Protein AF-A0A1D2MTF8-F1 (afdb_monomer_lite)

Sequence (380 aa):
MVHLFFQRVANNPNLADLYAARTPVKLKFSSVFPILFPKHGTFEESVASWLDAISDQFRFYSYESKVSKFIVSEVATMFYELKIHPENVKNIPVFQFWVFLVWTYWKLVREDYMRNDNIFGFMRGFPINQTFVVILGYDPAKNCPSSGYAFHESPCPSTWALLEFMHHEMGIICDHFKNLAWRLTRSELDGAKRNCNMQGWISQGVLLLNSVLTYFENGPIAESWQVFTDFVLSYLSNNLTNVVFILLGGNAAGKKHLINKRNHHVMELYHPGFYSFPPMQPLQRRLDWNFMLPFINANFFLYQTFGEVALVDWVSIGWYKRGKQYRVKSFKLFFDFVIKCYHAGSGGWGQVRNGLKVSLDANGRLVLVADLSSPPYLPS

pLDDT: mean 72.49, std 20.2, range [24.72, 98.56]

Secondary structure (DSSP, 8-state):
---HHHHHHHT-HHHHHHHHTTSS--S-HHHH-GGGS-SS-----SHHHHHHHHHHHTTTTSTT----HHHHHHHHHHHHHTT--TT-TT-HHHHHHHHHHHHHHHHHHHTT------TTGGGSSS-GGG--EEEEE-S--TTS---SSSSTT--SHHHHHHHHHHHHHHHHHHHHHT-GGG---HHHHHHHHHH---HHHHTTTEEEEESSSS--SSSHHHHHHHHHHHHHHHHHHHH-SS-EEEEEHHHHHHGGGGS-TTTSEEEEE--GGG-------TTGGGG-HHHH-HHHHHHHHHHHHHTTTT---TT--TTS---HHHHHHHHHHHHHHHHHHHHTT-SSS-EETTTEEEEE-TTS-EEEEE-TTSPP----

Organism: Orchesella cincta (NCBI:txid48709)

Structure (mmCIF, N/CA/C/O backbone):
data_AF-A0A1D2MTF8-F1
#
_entry.id   AF-A0A1D2MTF8-F1
#
loop_
_atom_site.group_PDB
_atom_site.id
_atom_site.type_symbol
_atom_site.label_atom_id
_atom_site.label_alt_id
_atom_site.label_comp_id
_atom_site.label_asym_id
_atom_site.label_entity_id
_atom_site.label_seq_id
_atom_site.pdbx_PDB_ins_code
_atom_site.Cartn_x
_atom_site.Cartn_y
_atom_site.Cartn_z
_atom_site.occupancy
_atom_site.B_iso_or_equiv
_atom_site.auth_seq_id
_atom_site.auth_comp_id
_atom_site.auth_asym_id
_atom_site.auth_atom_id
_atom_site.pdbx_PDB_model_num
ATOM 1 N N . MET A 1 1 ? -7.100 -17.239 -36.900 1.00 24.72 1 MET A N 1
ATOM 2 C CA . MET A 1 1 ? -7.382 -16.177 -37.889 1.00 24.72 1 MET A CA 1
ATOM 3 C C . MET A 1 1 ? -6.857 -14.867 -37.325 1.00 24.72 1 MET A C 1
ATOM 5 O O . MET A 1 1 ? -7.507 -14.275 -36.462 1.00 24.72 1 MET A O 1
ATOM 9 N N . VAL A 1 2 ? -5.682 -14.440 -37.798 1.00 26.91 2 VAL A N 1
ATOM 10 C CA . VAL A 1 2 ? -5.060 -13.145 -37.485 1.00 26.91 2 VAL A CA 1
ATOM 11 C C . VAL A 1 2 ? -6.085 -12.007 -37.544 1.00 26.91 2 VAL A C 1
ATOM 13 O O . VAL A 1 2 ? -6.763 -11.799 -38.550 1.00 26.91 2 VAL A O 1
ATOM 16 N N . HIS A 1 3 ? -6.196 -11.251 -36.451 1.00 32.09 3 HIS A N 1
ATOM 17 C CA . HIS A 1 3 ? -7.107 -10.114 -36.357 1.00 32.09 3 HIS A CA 1
ATOM 18 C C . HIS A 1 3 ? -6.666 -8.970 -37.289 1.00 32.09 3 HIS A C 1
ATOM 20 O O . HIS A 1 3 ? -5.476 -8.667 -37.389 1.00 32.09 3 HIS A O 1
ATOM 26 N N . LEU A 1 4 ? -7.629 -8.275 -37.908 1.00 35.34 4 LEU A N 1
ATOM 27 C CA . LEU A 1 4 ? -7.425 -7.198 -38.895 1.00 35.34 4 LEU A CA 1
ATOM 28 C C . LEU A 1 4 ? -6.464 -6.088 -38.416 1.00 35.34 4 LEU A C 1
ATOM 30 O O . LEU A 1 4 ? -5.821 -5.418 -39.217 1.00 35.34 4 LEU A O 1
ATOM 34 N N . PHE A 1 5 ? -6.347 -5.902 -37.100 1.00 37.47 5 PHE A N 1
ATOM 35 C CA . PHE A 1 5 ? -5.385 -4.990 -36.480 1.00 37.47 5 PHE A CA 1
ATOM 36 C C . PHE A 1 5 ? -3.922 -5.400 -36.718 1.00 37.47 5 PHE A C 1
ATOM 38 O O . PHE A 1 5 ? -3.125 -4.551 -37.101 1.00 37.47 5 PHE A O 1
ATOM 45 N N . PHE A 1 6 ? -3.572 -6.683 -36.570 1.00 35.16 6 PHE A N 1
ATOM 46 C CA . PHE A 1 6 ? -2.211 -7.173 -36.827 1.00 35.16 6 PHE A CA 1
ATOM 47 C C . PHE A 1 6 ? -1.880 -7.164 -38.307 1.00 35.16 6 PHE A C 1
ATOM 49 O O . PHE A 1 6 ? -0.773 -6.791 -38.663 1.00 35.16 6 PHE A O 1
ATOM 56 N N . GLN A 1 7 ? -2.858 -7.445 -39.172 1.00 39.84 7 GLN A N 1
ATOM 57 C CA . GLN A 1 7 ? -2.697 -7.182 -40.601 1.00 39.84 7 GLN A CA 1
ATOM 58 C C . GLN A 1 7 ? -2.426 -5.693 -40.850 1.00 39.84 7 GLN A C 1
ATOM 60 O O . GLN A 1 7 ? -1.521 -5.364 -41.598 1.00 39.84 7 GLN A O 1
ATOM 65 N N . ARG A 1 8 ? -3.128 -4.764 -40.186 1.00 40.81 8 ARG A N 1
ATOM 66 C CA . ARG A 1 8 ? -2.903 -3.316 -40.365 1.00 40.81 8 ARG A CA 1
ATOM 67 C C . ARG A 1 8 ? -1.563 -2.818 -39.818 1.00 40.81 8 ARG A C 1
ATOM 69 O O . ARG A 1 8 ? -0.957 -1.980 -40.480 1.00 40.81 8 ARG A O 1
ATOM 76 N N . VAL A 1 9 ? -1.109 -3.307 -38.661 1.00 40.69 9 VAL A N 1
ATOM 77 C CA . VAL A 1 9 ? 0.191 -2.948 -38.059 1.00 40.69 9 VAL A CA 1
ATOM 78 C C . VAL A 1 9 ? 1.341 -3.583 -38.842 1.00 40.69 9 VAL A C 1
ATOM 80 O O . VAL A 1 9 ? 2.267 -2.869 -39.217 1.00 40.69 9 VAL A O 1
ATOM 83 N N . ALA A 1 10 ? 1.248 -4.872 -39.184 1.00 40.81 10 ALA A N 1
ATOM 84 C CA . ALA A 1 10 ? 2.239 -5.559 -40.013 1.00 40.81 10 ALA A CA 1
ATOM 85 C C . ALA A 1 10 ? 2.309 -4.983 -41.439 1.00 40.81 10 ALA A C 1
ATOM 87 O O . ALA A 1 10 ? 3.396 -4.883 -42.000 1.00 40.81 10 ALA A O 1
ATOM 88 N N . ASN A 1 11 ? 1.181 -4.523 -41.998 1.00 43.84 11 ASN A N 1
ATOM 89 C CA . ASN A 1 11 ? 1.143 -3.858 -43.305 1.00 43.84 11 ASN A CA 1
ATOM 90 C C . ASN A 1 11 ? 1.561 -2.375 -43.253 1.00 43.84 11 ASN A C 1
ATOM 92 O O . ASN A 1 11 ? 1.746 -1.777 -44.308 1.00 43.84 11 ASN A O 1
ATOM 96 N N . ASN A 1 12 ? 1.705 -1.758 -42.068 1.00 47.31 12 ASN A N 1
ATOM 97 C CA . ASN A 1 12 ? 2.101 -0.347 -41.923 1.00 47.31 12 ASN A CA 1
ATOM 98 C C . ASN A 1 12 ? 3.139 -0.131 -40.799 1.00 47.31 12 ASN A C 1
ATOM 100 O O . ASN A 1 12 ? 2.884 0.633 -39.861 1.00 47.31 12 ASN A O 1
ATOM 104 N N . PRO A 1 13 ? 4.340 -0.735 -40.896 1.00 47.06 13 PRO A N 1
ATOM 105 C CA . PRO A 1 13 ? 5.410 -0.599 -39.897 1.00 47.06 13 PRO A CA 1
ATOM 106 C C . PRO A 1 13 ? 5.825 0.862 -39.656 1.00 47.06 13 PRO A C 1
ATOM 108 O O . PRO A 1 13 ? 6.145 1.255 -38.535 1.00 47.06 13 PRO A O 1
ATOM 111 N N . ASN A 1 14 ? 5.707 1.703 -40.687 1.00 48.56 14 ASN A N 1
ATOM 112 C CA . ASN A 1 14 ? 5.990 3.134 -40.610 1.00 48.56 14 ASN A CA 1
ATOM 113 C C . ASN A 1 14 ? 5.062 3.884 -39.642 1.00 48.56 14 ASN A C 1
ATOM 115 O O . ASN A 1 14 ? 5.471 4.894 -39.085 1.00 48.56 14 ASN A O 1
ATOM 119 N N . LEU A 1 15 ? 3.830 3.411 -39.420 1.00 45.69 15 LEU A N 1
ATOM 120 C CA . LEU A 1 15 ? 2.876 4.061 -38.519 1.00 45.69 15 LEU A CA 1
ATOM 121 C C . LEU A 1 15 ? 3.238 3.804 -37.047 1.00 45.69 15 LEU A C 1
ATOM 123 O O . LEU A 1 15 ? 3.206 4.727 -36.239 1.00 45.69 15 LEU A O 1
ATOM 127 N N . ALA A 1 16 ? 3.638 2.573 -36.710 1.00 45.47 16 ALA A N 1
ATOM 128 C CA . ALA A 1 16 ? 4.122 2.220 -35.372 1.00 45.47 16 ALA A CA 1
ATOM 129 C C . ALA A 1 16 ? 5.417 2.977 -35.028 1.00 45.47 16 ALA A C 1
ATOM 131 O O . ALA A 1 16 ? 5.539 3.540 -33.940 1.00 45.47 16 ALA A O 1
ATOM 132 N N . ASP A 1 17 ? 6.334 3.082 -35.993 1.00 51.12 17 ASP A N 1
ATOM 133 C CA . ASP A 1 17 ? 7.544 3.896 -35.864 1.00 51.12 17 ASP A CA 1
ATOM 134 C C . ASP A 1 17 ? 7.240 5.400 -35.751 1.00 51.12 17 ASP A C 1
ATOM 136 O O . ASP A 1 17 ? 7.929 6.102 -35.015 1.00 51.12 17 ASP A O 1
ATOM 140 N N . LEU A 1 18 ? 6.196 5.905 -36.421 1.00 49.28 18 LEU A N 1
ATOM 141 C CA . LEU A 1 18 ? 5.769 7.309 -36.346 1.00 49.28 18 LEU A CA 1
ATOM 142 C C . LEU A 1 18 ? 5.214 7.683 -34.963 1.00 49.28 18 LEU A C 1
ATOM 144 O O . LEU A 1 18 ? 5.451 8.796 -34.495 1.00 49.28 18 LEU A O 1
ATOM 148 N N . TYR A 1 19 ? 4.500 6.773 -34.293 1.00 44.56 19 TYR A N 1
ATOM 149 C CA . TYR A 1 19 ? 4.062 6.977 -32.907 1.00 44.56 19 TYR A CA 1
ATOM 150 C C . TYR A 1 19 ? 5.216 6.812 -31.911 1.00 44.56 19 TYR A C 1
ATOM 152 O O . TYR A 1 19 ? 5.340 7.632 -31.003 1.00 44.56 19 TYR A O 1
ATOM 160 N N . ALA A 1 20 ? 6.102 5.830 -32.111 1.00 44.00 20 ALA A N 1
ATOM 161 C CA . ALA A 1 20 ? 7.304 5.663 -31.291 1.00 44.00 20 ALA A CA 1
ATOM 162 C C . ALA A 1 20 ? 8.244 6.881 -31.383 1.00 44.00 20 ALA A C 1
ATOM 164 O O . ALA A 1 20 ? 8.771 7.328 -30.369 1.00 44.00 20 ALA A O 1
ATOM 165 N N . ALA A 1 21 ? 8.370 7.497 -32.562 1.00 48.03 21 ALA A N 1
ATOM 166 C CA . ALA A 1 21 ? 9.164 8.708 -32.782 1.00 48.03 21 ALA A CA 1
ATOM 167 C C . ALA A 1 21 ? 8.626 9.966 -32.069 1.00 48.03 21 ALA A C 1
ATOM 169 O O . ALA A 1 21 ? 9.341 10.962 -31.978 1.00 48.03 21 ALA A O 1
ATOM 170 N N . ARG A 1 22 ? 7.382 9.939 -31.567 1.00 45.38 22 ARG A N 1
ATOM 171 C CA . ARG A 1 22 ? 6.806 11.004 -30.723 1.00 45.38 22 ARG A CA 1
ATOM 172 C C . ARG A 1 22 ? 7.126 10.821 -29.240 1.00 45.38 22 ARG A C 1
ATOM 174 O O . ARG A 1 22 ? 6.802 11.694 -28.442 1.00 45.38 22 ARG A O 1
ATOM 181 N N . THR A 1 23 ? 7.738 9.698 -28.873 1.00 41.66 23 THR A N 1
ATOM 182 C CA . THR A 1 23 ? 8.251 9.459 -27.524 1.00 41.66 23 THR A CA 1
ATOM 183 C C . THR A 1 23 ? 9.702 9.953 -27.419 1.00 41.66 23 THR A C 1
ATOM 185 O O . THR A 1 23 ? 10.385 10.076 -28.439 1.00 41.66 23 THR A O 1
ATOM 188 N N . PRO A 1 24 ? 10.227 10.215 -26.209 1.00 37.09 24 PRO A N 1
ATOM 189 C CA . PRO A 1 24 ? 11.624 10.627 -26.016 1.00 37.09 24 PRO A CA 1
ATOM 190 C C . PRO A 1 24 ? 12.651 9.580 -26.490 1.00 37.09 24 PRO A C 1
ATOM 192 O O . PRO A 1 24 ? 13.838 9.875 -26.648 1.00 37.09 24 PRO A O 1
ATOM 195 N N . VAL A 1 25 ? 12.207 8.342 -26.720 1.00 38.41 25 VAL A N 1
ATOM 196 C CA . VAL A 1 25 ? 13.029 7.212 -27.143 1.00 38.41 25 VAL A CA 1
ATOM 197 C C . VAL A 1 25 ? 13.094 7.172 -28.670 1.00 38.41 25 VAL A C 1
ATOM 199 O O . VAL A 1 25 ? 12.154 6.769 -29.344 1.00 38.41 25 VAL A O 1
ATOM 202 N N . LYS A 1 26 ? 14.248 7.533 -29.242 1.00 45.03 26 LYS A N 1
ATOM 203 C CA . LYS A 1 26 ? 14.459 7.606 -30.704 1.00 45.03 26 LYS A CA 1
ATOM 204 C C . LYS A 1 26 ? 14.684 6.251 -31.407 1.00 45.03 26 LYS A C 1
ATOM 206 O O . LYS A 1 26 ? 15.268 6.213 -32.488 1.00 45.03 26 LYS A O 1
ATOM 211 N N . LEU A 1 27 ? 14.271 5.134 -30.806 1.00 42.31 27 LEU A N 1
ATOM 212 C CA . LEU A 1 27 ? 14.402 3.799 -31.405 1.00 42.31 27 LEU A CA 1
ATOM 213 C C . LEU A 1 27 ? 13.131 3.448 -32.187 1.00 42.31 27 LEU A C 1
ATOM 215 O O . LEU A 1 27 ? 12.025 3.621 -31.685 1.00 42.31 27 LEU A O 1
ATOM 219 N N . LYS A 1 28 ? 13.288 2.931 -33.411 1.00 49.03 28 LYS A N 1
ATOM 220 C CA . LYS A 1 28 ? 12.159 2.476 -34.234 1.00 49.03 28 LYS A CA 1
ATOM 221 C C . LYS A 1 28 ? 11.544 1.226 -33.609 1.00 49.03 28 LYS A C 1
ATOM 223 O O . LYS A 1 28 ? 12.253 0.246 -33.383 1.00 49.03 28 LYS A O 1
ATOM 228 N N . PHE A 1 29 ? 10.242 1.237 -33.360 1.00 47.16 29 PHE A N 1
ATOM 229 C CA . PHE A 1 29 ? 9.491 0.094 -32.842 1.00 47.16 29 PHE A CA 1
ATOM 230 C C . PHE A 1 29 ? 9.705 -1.164 -33.702 1.00 47.16 29 PHE A C 1
ATOM 232 O O . PHE A 1 29 ? 9.955 -2.246 -33.173 1.00 47.16 29 PHE A O 1
ATOM 239 N N . SER A 1 30 ? 9.730 -1.002 -35.027 1.00 49.66 30 SER A N 1
ATOM 240 C CA . SER A 1 30 ? 10.006 -2.068 -36.000 1.00 49.66 30 SER A CA 1
ATOM 241 C C . SER A 1 30 ? 11.416 -2.660 -35.894 1.00 49.66 30 SER A C 1
ATOM 243 O O . SER A 1 30 ? 11.620 -3.837 -36.180 1.00 49.66 30 SER A O 1
ATOM 245 N N . SER A 1 31 ? 12.391 -1.867 -35.439 1.00 51.88 31 SER A N 1
ATOM 246 C CA . SER A 1 31 ? 13.774 -2.320 -35.234 1.00 51.88 31 SER A CA 1
ATOM 247 C C . SER A 1 31 ? 13.970 -3.084 -33.925 1.00 51.88 31 SER A C 1
ATOM 249 O O . SER A 1 31 ? 14.899 -3.877 -33.808 1.00 51.88 31 SER A O 1
ATOM 251 N N . VAL A 1 32 ? 13.090 -2.853 -32.950 1.00 42.94 32 VAL A N 1
ATOM 252 C CA . VAL A 1 32 ? 13.119 -3.501 -31.635 1.00 42.94 32 VAL A CA 1
ATOM 253 C C . VAL A 1 32 ? 12.314 -4.804 -31.654 1.00 42.94 32 VAL A C 1
ATOM 255 O O . VAL A 1 32 ? 12.737 -5.792 -31.058 1.00 42.94 32 VAL A O 1
ATOM 258 N N . PHE A 1 33 ? 11.192 -4.834 -32.379 1.00 47.91 33 PHE A N 1
ATOM 259 C CA . PHE A 1 33 ? 10.283 -5.983 -32.442 1.00 47.91 33 PHE A CA 1
ATOM 260 C C . PHE A 1 33 ? 10.060 -6.509 -33.873 1.00 47.91 33 PHE A C 1
ATOM 262 O O . PHE A 1 33 ? 8.914 -6.587 -34.316 1.00 47.91 33 PHE A O 1
ATOM 269 N N . PRO A 1 34 ? 11.113 -6.901 -34.618 1.00 51.00 34 PRO A N 1
ATOM 270 C CA . PRO A 1 34 ? 10.994 -7.407 -35.989 1.00 51.00 34 PRO A CA 1
ATOM 271 C C . PRO A 1 34 ? 10.122 -8.667 -36.109 1.00 51.00 34 PRO A C 1
ATOM 273 O O . PRO A 1 34 ? 9.538 -8.897 -37.161 1.00 51.00 34 PRO A O 1
ATOM 276 N N . ILE A 1 35 ? 9.963 -9.446 -35.037 1.00 43.03 35 ILE A N 1
ATOM 277 C CA . ILE A 1 35 ? 9.034 -10.584 -34.963 1.00 43.03 35 ILE A CA 1
ATOM 278 C C . ILE A 1 35 ? 7.557 -10.206 -35.140 1.00 43.03 35 ILE A C 1
ATOM 280 O O . ILE A 1 35 ? 6.771 -11.012 -35.625 1.00 43.03 35 ILE A O 1
ATOM 284 N N . LEU A 1 36 ? 7.179 -8.964 -34.814 1.00 45.22 36 LEU A N 1
ATOM 285 C CA . LEU A 1 36 ? 5.844 -8.424 -35.102 1.00 45.22 36 LEU A CA 1
ATOM 286 C C . LEU A 1 36 ? 5.680 -8.040 -36.587 1.00 45.22 36 LEU A C 1
ATOM 288 O O . LEU A 1 36 ? 4.580 -7.687 -37.011 1.00 45.22 36 LEU A O 1
ATOM 292 N N . PHE A 1 37 ? 6.763 -8.117 -37.371 1.00 53.88 37 PHE A N 1
ATOM 293 C CA . PHE A 1 37 ? 6.856 -7.743 -38.785 1.00 53.88 37 PHE A CA 1
ATOM 294 C C . PHE A 1 37 ? 7.587 -8.834 -39.602 1.00 53.88 37 PHE A C 1
ATOM 296 O O . PHE A 1 37 ? 8.629 -8.563 -40.212 1.00 53.88 37 PHE A O 1
ATOM 303 N N . PRO A 1 38 ? 7.090 -10.086 -39.612 1.00 48.31 38 PRO A N 1
ATOM 304 C CA . PRO A 1 38 ? 7.788 -11.192 -40.253 1.00 48.31 38 PRO A CA 1
ATOM 305 C C . PRO A 1 38 ? 7.908 -10.968 -41.767 1.00 48.31 38 PRO A C 1
ATOM 307 O O . PRO A 1 38 ? 6.936 -10.640 -42.452 1.00 48.31 38 PRO A O 1
ATOM 310 N N . LYS A 1 39 ? 9.108 -11.190 -42.314 1.00 44.59 39 LYS A N 1
ATOM 311 C CA . LYS A 1 39 ? 9.335 -11.235 -43.764 1.00 44.59 39 LYS A CA 1
ATOM 312 C C . LYS A 1 39 ? 8.783 -12.556 -44.307 1.00 44.59 39 LYS A C 1
ATOM 314 O O . LYS A 1 39 ? 9.530 -13.513 -44.409 1.00 44.59 39 LYS A O 1
ATOM 319 N N . HIS A 1 40 ? 7.485 -12.580 -44.612 1.00 38.88 40 HIS A N 1
ATOM 320 C CA . HIS A 1 40 ? 6.738 -13.669 -45.263 1.00 38.88 40 HIS A CA 1
ATOM 321 C C . HIS A 1 40 ? 6.940 -15.089 -44.689 1.00 38.88 40 HIS A C 1
ATOM 323 O O . HIS A 1 40 ? 7.939 -15.750 -44.942 1.00 38.88 40 HIS A O 1
ATOM 329 N N . GLY A 1 41 ? 5.914 -15.613 -44.013 1.00 45.88 41 GLY A N 1
ATOM 330 C CA . GLY A 1 41 ? 5.840 -17.020 -43.607 1.00 45.88 41 GLY A CA 1
ATOM 331 C C . GLY A 1 41 ? 4.881 -17.218 -42.438 1.00 45.88 41 GLY A C 1
ATOM 332 O O . GLY A 1 41 ? 4.834 -16.391 -41.533 1.00 45.88 41 GLY A O 1
ATOM 333 N N . THR A 1 42 ? 4.073 -18.275 -42.495 1.00 45.12 42 THR A N 1
ATOM 334 C CA . THR A 1 42 ? 3.023 -18.618 -41.527 1.00 45.12 42 THR A CA 1
ATOM 335 C C . THR A 1 42 ? 3.605 -18.886 -40.141 1.00 45.12 42 THR A C 1
ATOM 337 O O . THR A 1 42 ? 4.212 -19.930 -39.915 1.00 45.12 42 THR A O 1
ATOM 340 N N . PHE A 1 43 ? 3.398 -17.946 -39.222 1.00 43.75 43 PHE A N 1
ATOM 341 C CA . PHE A 1 43 ? 3.593 -18.161 -37.792 1.00 43.75 43 PHE A CA 1
ATOM 342 C C . PHE A 1 43 ? 2.408 -18.956 -37.242 1.00 43.75 43 PHE A C 1
ATOM 344 O O . PHE A 1 43 ? 1.261 -18.627 -37.556 1.00 43.75 43 PHE A O 1
ATOM 351 N N . GLU A 1 44 ? 2.653 -19.978 -36.424 1.00 46.28 44 GLU A N 1
ATOM 352 C CA . GLU A 1 44 ? 1.568 -20.595 -35.665 1.00 46.28 44 GLU A CA 1
ATOM 353 C C . GLU A 1 44 ? 1.039 -19.575 -34.647 1.00 46.28 44 GLU A C 1
ATOM 355 O O . GLU A 1 44 ? 1.782 -19.007 -33.854 1.00 46.28 44 GLU A O 1
ATOM 360 N N . GLU A 1 45 ? -0.265 -19.298 -34.685 1.00 48.94 45 GLU A N 1
ATOM 361 C CA . GLU A 1 45 ? -0.909 -18.218 -33.918 1.00 48.94 45 GLU A CA 1
ATOM 362 C C . GLU A 1 45 ? -1.081 -18.539 -32.414 1.00 48.94 45 GLU A C 1
ATOM 364 O O . GLU A 1 45 ? -1.947 -17.969 -31.750 1.00 48.94 45 GLU A O 1
ATOM 369 N N . SER A 1 46 ? -0.304 -19.471 -31.855 1.00 45.84 46 SER A N 1
ATOM 370 C CA . SER A 1 46 ? -0.395 -19.829 -30.437 1.00 45.84 46 SER A CA 1
ATOM 371 C C . SER A 1 46 ? 0.494 -18.920 -29.583 1.00 45.84 46 SER A C 1
ATOM 373 O O . SER A 1 46 ? 1.580 -18.515 -29.994 1.00 45.84 46 SER A O 1
ATOM 375 N N . VAL A 1 47 ? 0.054 -18.609 -28.359 1.00 42.81 47 VAL A N 1
ATOM 376 C CA . VAL A 1 47 ? 0.866 -17.848 -27.389 1.00 42.81 47 VAL A CA 1
ATOM 377 C C . VAL A 1 47 ? 2.207 -18.533 -27.137 1.00 42.81 47 VAL A C 1
ATOM 379 O O . VAL A 1 47 ? 3.216 -17.851 -27.034 1.00 42.81 47 VAL A O 1
ATOM 382 N N . ALA A 1 48 ? 2.234 -19.869 -27.102 1.00 43.47 48 ALA A N 1
ATOM 383 C CA . ALA A 1 48 ? 3.465 -20.642 -26.965 1.00 43.47 48 ALA A CA 1
ATOM 384 C C . ALA A 1 48 ? 4.441 -20.376 -28.125 1.00 43.47 48 ALA A C 1
ATOM 386 O O . ALA A 1 48 ? 5.598 -20.066 -27.874 1.00 43.47 48 ALA A O 1
ATOM 387 N N . SER A 1 49 ? 3.957 -20.366 -29.372 1.00 48.62 49 SER A N 1
ATOM 388 C CA . SER A 1 49 ? 4.784 -20.056 -30.546 1.00 48.62 49 SER A CA 1
ATOM 389 C C . SER A 1 49 ? 5.335 -18.626 -30.505 1.00 48.62 49 SER A C 1
ATOM 391 O O . SER A 1 49 ? 6.511 -18.405 -30.789 1.00 48.62 49 SER A O 1
ATOM 393 N N . TRP A 1 50 ? 4.529 -17.649 -30.073 1.00 48.59 50 TRP A N 1
ATOM 394 C CA . TRP A 1 50 ? 4.996 -16.271 -29.874 1.00 48.59 50 TRP A CA 1
ATOM 395 C C . TRP A 1 50 ? 6.012 -16.144 -28.733 1.00 48.59 50 TRP A C 1
ATOM 397 O O . TRP A 1 50 ? 6.975 -15.389 -28.864 1.00 48.59 50 TRP A O 1
ATOM 407 N N . LEU A 1 51 ? 5.827 -16.875 -27.632 1.00 46.53 51 LEU A N 1
ATOM 408 C CA . LEU A 1 51 ? 6.760 -16.895 -26.504 1.00 46.53 51 LEU A CA 1
ATOM 409 C C . LEU A 1 51 ? 8.099 -17.523 -26.891 1.00 46.53 51 LEU A C 1
ATOM 411 O O . LEU A 1 51 ? 9.134 -16.935 -26.585 1.00 46.53 51 LEU A O 1
ATOM 415 N N . ASP A 1 52 ? 8.085 -18.649 -27.601 1.00 51.09 52 ASP A N 1
ATOM 416 C CA . ASP A 1 52 ? 9.296 -19.316 -28.087 1.00 51.09 52 ASP A CA 1
ATOM 417 C C . ASP A 1 52 ? 10.066 -18.411 -29.049 1.00 51.09 52 ASP A C 1
ATOM 419 O O . ASP A 1 52 ? 11.276 -18.247 -28.941 1.00 51.09 52 ASP A O 1
ATOM 423 N N . ALA A 1 53 ? 9.357 -17.711 -29.926 1.00 49.66 53 ALA A N 1
ATOM 424 C CA . ALA A 1 53 ? 9.977 -16.871 -30.930 1.00 49.66 53 ALA A CA 1
ATOM 425 C C . ALA A 1 53 ? 10.508 -15.533 -30.386 1.00 49.66 53 ALA A C 1
ATOM 427 O O . ALA A 1 53 ? 11.571 -15.067 -30.804 1.00 49.66 53 ALA A O 1
ATOM 428 N N . ILE A 1 54 ? 9.815 -14.925 -29.414 1.00 48.66 54 ILE A N 1
ATOM 429 C CA . ILE A 1 54 ? 10.360 -13.808 -28.626 1.00 48.66 54 ILE A CA 1
ATOM 430 C C . ILE A 1 54 ? 11.594 -14.303 -27.856 1.00 48.66 54 ILE A C 1
ATOM 432 O O . ILE A 1 54 ? 12.625 -13.629 -27.845 1.00 48.66 54 ILE A O 1
ATOM 436 N N . SER A 1 55 ? 11.519 -15.495 -27.264 1.00 46.44 55 SER A N 1
ATOM 437 C CA . SER A 1 55 ? 12.624 -16.097 -26.520 1.00 46.44 55 SER A CA 1
ATOM 438 C C . SER A 1 55 ? 13.867 -16.335 -27.382 1.00 46.44 55 SER A C 1
ATOM 440 O O . SER A 1 55 ? 14.972 -15.960 -26.984 1.00 46.44 55 SER A O 1
ATOM 442 N N . ASP A 1 56 ? 13.692 -16.857 -28.594 1.00 51.62 56 ASP A N 1
ATOM 443 C CA . ASP A 1 56 ? 14.768 -17.089 -29.555 1.00 51.62 56 ASP A CA 1
ATOM 444 C C . ASP A 1 56 ? 15.375 -15.776 -30.068 1.00 51.62 56 ASP A C 1
ATOM 446 O O . ASP A 1 56 ? 16.600 -15.627 -30.117 1.00 51.62 56 ASP A O 1
ATOM 450 N N . GLN A 1 57 ? 14.543 -14.781 -30.398 1.00 49.38 57 GLN A N 1
ATOM 451 C CA . GLN A 1 57 ? 15.016 -13.503 -30.938 1.00 49.38 57 GLN A CA 1
ATOM 452 C C . GLN A 1 57 ? 15.849 -12.714 -29.918 1.00 49.38 57 GLN A C 1
ATOM 454 O O . GLN A 1 57 ? 16.880 -12.131 -30.263 1.00 49.38 57 GLN A O 1
ATOM 459 N N . PHE A 1 58 ? 15.412 -12.690 -28.659 1.00 44.94 58 PHE A N 1
ATOM 460 C CA . PHE A 1 58 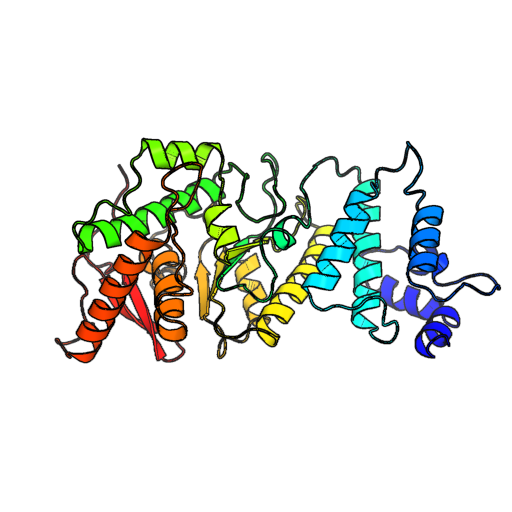? 16.128 -12.013 -27.579 1.00 44.94 58 PHE A CA 1
ATOM 461 C C . PHE A 1 58 ? 17.139 -12.927 -26.865 1.00 44.94 58 PHE A C 1
ATOM 463 O O . PHE A 1 58 ? 17.777 -12.506 -25.898 1.00 44.94 58 PHE A O 1
ATOM 470 N N . ARG A 1 59 ? 17.337 -14.146 -27.391 1.00 45.56 59 ARG A N 1
ATOM 471 C CA . ARG A 1 59 ? 18.283 -15.169 -26.929 1.00 45.56 59 ARG A CA 1
ATOM 472 C C . ARG A 1 59 ? 18.118 -15.573 -25.464 1.00 45.56 59 ARG A C 1
ATOM 474 O O . ARG A 1 59 ? 19.110 -15.971 -24.875 1.00 45.56 59 ARG A O 1
ATOM 481 N N . PHE A 1 60 ? 16.916 -15.530 -24.883 1.00 42.78 60 PHE A N 1
ATOM 482 C CA . PHE A 1 60 ? 16.668 -15.782 -23.448 1.00 42.78 60 PHE A CA 1
ATOM 483 C C . PHE A 1 60 ? 17.123 -17.168 -22.933 1.00 42.78 60 PHE A C 1
ATOM 485 O O . PHE A 1 60 ? 17.133 -17.411 -21.729 1.00 42.78 60 PHE A O 1
ATOM 492 N N . TYR A 1 61 ? 17.499 -18.097 -23.818 1.00 44.50 61 TYR A N 1
ATOM 493 C CA . TYR A 1 61 ? 18.030 -19.415 -23.455 1.00 44.50 61 TYR A CA 1
ATOM 494 C C . TYR A 1 61 ? 19.558 -19.539 -23.553 1.00 44.50 61 TYR A C 1
ATOM 496 O O . TYR A 1 61 ? 20.088 -20.615 -23.277 1.00 44.50 61 TYR A O 1
ATOM 504 N N . SER A 1 62 ? 20.289 -18.483 -23.933 1.00 41.66 62 SER A N 1
ATOM 505 C CA . SER A 1 62 ? 21.754 -18.537 -23.931 1.00 41.66 62 SER A CA 1
ATOM 506 C C . SER A 1 62 ? 22.303 -18.308 -22.520 1.00 41.66 62 SER A C 1
ATOM 508 O O . SER A 1 62 ? 21.763 -17.507 -21.758 1.00 41.66 62 SER A O 1
ATOM 510 N N . TYR A 1 63 ? 23.419 -18.965 -22.190 1.00 40.50 63 TYR A N 1
ATOM 511 C CA . TYR A 1 63 ? 24.163 -18.765 -20.933 1.00 40.50 63 TYR A CA 1
ATOM 512 C C . TYR A 1 63 ? 24.646 -17.305 -20.753 1.00 40.50 63 TYR A C 1
ATOM 514 O O . TYR A 1 63 ? 25.005 -16.893 -19.656 1.00 40.50 63 TYR A O 1
ATOM 522 N N . GLU A 1 64 ? 24.632 -16.517 -21.835 1.00 39.69 64 GLU A N 1
ATOM 523 C CA . GLU A 1 64 ? 24.972 -15.089 -21.871 1.00 39.69 64 GLU A CA 1
ATOM 524 C C . GLU A 1 64 ? 23.748 -14.166 -21.713 1.00 39.69 64 GLU A C 1
ATOM 526 O O . GLU A 1 64 ? 23.897 -12.971 -21.456 1.00 39.69 64 GLU A O 1
ATOM 531 N N . SER A 1 65 ? 22.529 -14.686 -21.874 1.00 42.59 65 SER A N 1
ATOM 532 C CA . SER A 1 65 ? 21.304 -13.904 -21.736 1.00 42.59 65 SER A CA 1
ATOM 533 C C . SER A 1 65 ? 20.880 -13.822 -20.270 1.00 42.59 65 SER A C 1
ATOM 535 O O . SER A 1 65 ? 20.698 -14.824 -19.582 1.00 42.59 65 SER A O 1
ATOM 537 N N . LYS A 1 66 ? 20.704 -12.598 -19.768 1.00 42.78 66 LYS A N 1
ATOM 538 C CA . LYS A 1 66 ? 20.356 -12.321 -18.363 1.00 42.78 66 LYS A CA 1
ATOM 539 C C . LYS A 1 66 ? 18.886 -12.634 -18.008 1.00 42.78 66 LYS A C 1
ATOM 541 O O . LYS A 1 66 ? 18.400 -12.176 -16.975 1.00 42.78 66 LYS A O 1
ATOM 546 N N . VAL A 1 67 ? 18.160 -13.374 -18.854 1.00 40.50 67 VAL A N 1
ATOM 547 C CA . VAL A 1 67 ? 16.695 -13.517 -18.788 1.00 40.50 67 VAL A CA 1
ATOM 548 C C . VAL A 1 67 ? 16.323 -14.947 -18.443 1.00 40.50 67 VAL A C 1
ATOM 550 O O . VAL A 1 67 ? 16.295 -15.826 -19.293 1.00 40.50 67 VAL A O 1
ATOM 553 N N . SER A 1 68 ? 16.039 -15.207 -17.172 1.00 50.78 68 SER A N 1
ATOM 554 C CA . SER A 1 68 ? 15.680 -16.553 -16.736 1.00 50.78 68 SER A CA 1
ATOM 555 C C . SER A 1 68 ? 14.221 -16.886 -17.080 1.00 50.78 68 SER A C 1
ATOM 557 O O . SER A 1 68 ? 13.340 -16.024 -17.040 1.00 50.78 68 SER A O 1
ATOM 559 N N . LYS A 1 69 ? 13.926 -18.174 -17.326 1.00 52.06 69 LYS A N 1
ATOM 560 C CA . LYS A 1 69 ? 12.549 -18.710 -17.457 1.00 52.06 69 LYS A CA 1
ATOM 561 C C . LYS A 1 69 ? 11.617 -18.275 -16.311 1.00 52.06 69 LYS A C 1
ATOM 563 O O . LYS A 1 69 ? 10.404 -18.200 -16.483 1.00 52.06 69 LYS A O 1
ATOM 568 N N . PHE A 1 70 ? 12.190 -17.973 -15.149 1.00 55.47 70 PHE A N 1
ATOM 569 C CA . PHE A 1 70 ? 11.488 -17.477 -13.972 1.00 55.47 70 PHE A CA 1
ATOM 570 C C . PHE A 1 70 ? 10.837 -16.101 -14.195 1.00 55.47 70 PHE A C 1
ATOM 572 O O . PHE A 1 70 ? 9.701 -15.901 -13.778 1.00 55.47 70 PHE A O 1
ATOM 579 N N . ILE A 1 71 ? 11.497 -15.187 -14.910 1.00 51.53 71 ILE A N 1
ATOM 580 C CA . ILE A 1 71 ? 10.990 -13.825 -15.161 1.00 51.53 71 ILE A CA 1
ATOM 581 C C . ILE A 1 71 ? 9.826 -13.842 -16.161 1.00 51.53 71 ILE A C 1
ATOM 583 O O . ILE A 1 71 ? 8.833 -13.139 -15.988 1.00 51.53 71 ILE A O 1
ATOM 587 N N . VAL A 1 72 ? 9.898 -14.691 -17.191 1.00 53.94 72 VAL A N 1
ATOM 588 C CA . VAL A 1 72 ? 8.776 -14.888 -18.128 1.00 53.94 72 VAL A CA 1
ATOM 589 C C . VAL A 1 72 ? 7.543 -15.413 -17.383 1.00 53.94 72 VAL A C 1
ATOM 591 O O . VAL A 1 72 ? 6.429 -14.941 -17.609 1.00 53.94 72 VAL A O 1
ATOM 594 N N . SER A 1 73 ? 7.752 -16.335 -16.439 1.00 60.19 73 SER A N 1
ATOM 595 C CA . SER A 1 73 ? 6.696 -16.847 -15.561 1.00 60.19 73 SER A CA 1
ATOM 596 C C . SER A 1 73 ? 6.118 -15.766 -14.633 1.00 60.19 73 SER A C 1
ATOM 598 O O . SER A 1 73 ? 4.902 -15.703 -14.454 1.00 60.19 73 SER A O 1
ATOM 600 N N . GLU A 1 74 ? 6.949 -14.868 -14.089 1.00 61.47 74 GLU A N 1
ATOM 601 C CA . GLU A 1 74 ? 6.501 -13.722 -13.276 1.00 61.47 74 GLU A CA 1
ATOM 602 C C . GLU A 1 74 ? 5.547 -12.804 -14.034 1.00 61.47 74 GLU A C 1
ATOM 604 O O . GLU A 1 74 ? 4.464 -12.491 -13.538 1.00 61.47 74 GLU A O 1
ATOM 609 N N . VAL A 1 75 ? 5.939 -12.398 -15.242 1.00 59.66 75 VAL A N 1
ATOM 610 C CA . VAL A 1 75 ? 5.133 -11.506 -16.081 1.00 59.66 75 VAL A CA 1
ATOM 611 C C . VAL A 1 75 ? 3.821 -12.189 -16.470 1.00 59.66 75 VAL A C 1
ATOM 613 O O . VAL A 1 75 ? 2.756 -11.596 -16.314 1.00 59.66 75 VAL A O 1
ATOM 616 N N . ALA A 1 76 ? 3.861 -13.454 -16.898 1.00 58.94 76 ALA A N 1
ATOM 617 C CA . ALA A 1 76 ? 2.655 -14.214 -17.228 1.00 58.94 76 ALA A CA 1
ATOM 618 C C . ALA A 1 76 ? 1.701 -14.366 -16.026 1.00 58.94 76 ALA A C 1
ATOM 620 O O . ALA A 1 76 ? 0.493 -14.168 -16.166 1.00 58.94 76 ALA A O 1
ATOM 621 N N . THR A 1 77 ? 2.242 -14.645 -14.835 1.00 64.56 77 THR A N 1
ATOM 622 C CA . THR A 1 77 ? 1.460 -14.736 -13.589 1.00 64.56 77 THR A CA 1
ATOM 623 C C . THR A 1 77 ? 0.800 -13.399 -13.257 1.00 64.56 77 THR A C 1
ATOM 625 O O . THR A 1 77 ? -0.390 -13.354 -12.964 1.00 64.56 77 THR A O 1
ATOM 628 N N . MET A 1 78 ? 1.538 -12.292 -13.367 1.00 67.19 78 MET A N 1
ATOM 629 C CA . MET A 1 78 ? 1.007 -10.945 -13.139 1.00 67.19 78 MET A CA 1
ATOM 630 C C . MET A 1 78 ? -0.199 -10.642 -14.040 1.00 67.19 78 MET A C 1
ATOM 632 O O . MET A 1 78 ? -1.197 -10.095 -13.575 1.00 67.19 78 MET A O 1
ATOM 636 N N . PHE A 1 79 ? -0.119 -10.994 -15.323 1.00 65.06 79 PHE A N 1
ATOM 637 C CA . PHE A 1 79 ? -1.219 -10.807 -16.265 1.00 65.06 79 PHE A CA 1
ATOM 638 C C . PHE A 1 79 ? -2.468 -11.582 -15.860 1.00 65.06 79 PHE A C 1
ATOM 640 O O . PHE A 1 79 ? -3.556 -11.006 -15.792 1.00 65.06 79 PHE A O 1
ATOM 647 N N . TYR A 1 80 ? -2.291 -12.852 -15.512 1.00 67.31 80 TYR A N 1
ATOM 648 C CA . TYR A 1 80 ? -3.375 -13.692 -15.029 1.00 67.31 80 TYR A CA 1
ATOM 649 C C . TYR A 1 80 ? -4.049 -13.103 -13.778 1.00 67.31 80 TYR A C 1
ATOM 651 O O . TYR A 1 80 ? -5.273 -12.978 -13.737 1.00 67.31 80 TYR A O 1
ATOM 659 N N . GLU A 1 81 ? -3.260 -12.650 -12.799 1.00 66.12 81 GLU A N 1
ATOM 660 C CA . GLU A 1 81 ? -3.767 -12.028 -11.566 1.00 66.12 81 GLU A CA 1
ATOM 661 C C . GLU A 1 81 ? -4.549 -10.733 -11.833 1.00 66.12 81 GLU A C 1
ATOM 663 O O . GLU A 1 81 ? -5.589 -10.478 -11.222 1.00 66.12 81 GLU A O 1
ATOM 668 N N . LEU A 1 82 ? -4.115 -9.936 -12.812 1.00 64.62 82 LEU A N 1
ATOM 669 C CA . LEU A 1 82 ? -4.837 -8.743 -13.265 1.00 64.62 82 LEU A CA 1
ATOM 670 C C . LEU A 1 82 ? -6.092 -9.067 -14.095 1.00 64.62 82 LEU A C 1
ATOM 672 O O . LEU A 1 82 ? -6.735 -8.146 -14.594 1.00 64.62 82 LEU A O 1
ATOM 676 N N . LYS A 1 83 ? -6.453 -10.349 -14.258 1.00 66.00 83 LYS A N 1
ATOM 677 C CA . LYS A 1 83 ? -7.510 -10.822 -15.173 1.00 66.00 83 LYS A CA 1
ATOM 678 C C . LYS A 1 83 ? -7.299 -10.341 -16.603 1.00 66.00 83 LYS A C 1
ATOM 680 O O . LYS A 1 83 ? -8.236 -10.048 -17.351 1.00 66.00 83 LYS A O 1
ATOM 685 N N . ILE A 1 84 ? -6.036 -10.229 -16.970 1.00 57.81 84 ILE A N 1
ATOM 686 C CA . ILE A 1 84 ? -5.611 -9.847 -18.291 1.00 57.81 84 ILE A CA 1
ATOM 687 C C . ILE A 1 84 ? -5.191 -11.117 -19.010 1.00 57.81 84 ILE A C 1
ATOM 689 O O . ILE A 1 84 ? -4.255 -11.797 -18.607 1.00 57.81 84 ILE A O 1
ATOM 693 N N . HIS A 1 85 ? -5.897 -11.394 -20.099 1.00 59.41 85 HIS A N 1
ATOM 694 C CA . HIS A 1 85 ? -5.721 -12.575 -20.932 1.00 59.41 85 HIS A CA 1
ATOM 695 C C . HIS A 1 85 ? -4.927 -12.201 -22.188 1.00 59.41 85 HIS A C 1
ATOM 697 O O . HIS A 1 85 ? -5.537 -11.810 -23.191 1.00 59.41 85 HIS A O 1
ATOM 703 N N . PRO A 1 86 ? -3.582 -12.230 -22.158 1.00 47.91 86 PRO A N 1
ATOM 704 C CA . PRO A 1 86 ? -2.762 -11.890 -23.319 1.00 47.91 86 PRO A CA 1
ATOM 705 C C . PRO A 1 86 ? -2.923 -12.846 -24.499 1.00 47.91 86 PRO A C 1
ATOM 707 O O . PRO A 1 86 ? -2.649 -12.468 -25.635 1.00 47.91 86 PRO A O 1
ATOM 710 N N . GLU A 1 87 ? -3.446 -14.045 -24.251 1.00 47.69 87 GLU A N 1
ATOM 711 C CA . GLU A 1 87 ? -3.902 -14.994 -25.261 1.00 47.69 87 GLU A CA 1
ATOM 712 C C . GLU A 1 87 ? -5.032 -14.447 -26.140 1.00 47.69 87 GLU A C 1
ATOM 714 O O . GLU A 1 87 ? -5.210 -14.883 -27.279 1.00 47.69 87 GLU A O 1
ATOM 719 N N . ASN A 1 88 ? -5.778 -13.450 -25.656 1.00 47.06 88 ASN A N 1
ATOM 720 C CA . ASN A 1 88 ? -6.797 -12.784 -26.443 1.00 47.06 88 ASN A CA 1
ATOM 721 C C . ASN A 1 88 ? -6.190 -11.617 -27.225 1.00 47.06 88 ASN A C 1
ATOM 723 O O . ASN A 1 88 ? -6.257 -10.456 -26.823 1.00 47.06 88 ASN A O 1
ATOM 727 N N . VAL A 1 89 ? -5.673 -11.930 -28.411 1.00 44.19 89 VAL A N 1
ATOM 728 C CA . VAL A 1 89 ? -5.049 -10.973 -29.339 1.00 44.19 89 VAL A CA 1
ATOM 729 C C . VAL A 1 89 ? -5.975 -9.813 -29.762 1.00 44.19 89 VAL A C 1
ATOM 731 O O . VAL A 1 89 ? -5.511 -8.805 -30.289 1.00 44.19 89 VAL A O 1
ATOM 734 N N . LYS A 1 90 ? -7.293 -9.896 -29.521 1.00 41.00 90 LYS A N 1
ATOM 735 C CA . LYS A 1 90 ? -8.226 -8.772 -29.747 1.00 41.00 90 LYS A CA 1
ATOM 736 C C . LYS A 1 90 ? -8.128 -7.690 -28.668 1.00 41.00 90 LYS A C 1
ATOM 738 O O . LYS A 1 90 ? -8.619 -6.581 -28.873 1.00 41.00 90 LYS A O 1
ATOM 743 N N . ASN A 1 91 ? -7.490 -7.987 -27.540 1.00 47.44 91 ASN A N 1
ATOM 744 C CA . ASN A 1 91 ? -7.265 -7.046 -26.457 1.00 47.44 91 ASN A CA 1
ATOM 745 C C . ASN A 1 91 ? -5.994 -6.222 -26.728 1.00 47.44 91 ASN A C 1
ATOM 747 O O . ASN A 1 91 ? -4.938 -6.424 -26.134 1.00 47.44 91 ASN A O 1
ATOM 751 N N . ILE A 1 92 ? -6.102 -5.299 -27.688 1.00 46.47 92 ILE A N 1
ATOM 752 C CA . ILE A 1 92 ? -5.003 -4.437 -28.157 1.00 46.47 92 ILE A CA 1
ATOM 753 C C . ILE A 1 92 ? -4.259 -3.731 -27.000 1.00 46.47 92 ILE A C 1
ATOM 755 O O . ILE A 1 92 ? -3.027 -3.753 -27.022 1.00 46.47 92 ILE A O 1
ATOM 759 N N . PRO A 1 93 ? -4.933 -3.170 -25.972 1.00 45.38 93 PRO A N 1
ATOM 760 C CA . PRO A 1 93 ? -4.250 -2.558 -24.827 1.00 45.38 93 PRO A CA 1
ATOM 761 C C . PRO A 1 93 ? -3.333 -3.526 -24.070 1.00 45.38 93 PRO A C 1
ATOM 763 O O . PRO A 1 93 ? -2.219 -3.173 -23.694 1.00 45.38 93 PRO A O 1
ATOM 766 N N . VAL A 1 94 ? -3.777 -4.770 -23.894 1.00 48.25 94 VAL A N 1
ATOM 767 C CA . VAL A 1 94 ? -3.028 -5.822 -23.193 1.00 48.25 94 VAL A CA 1
ATOM 768 C C . VAL A 1 94 ? -1.781 -6.221 -23.967 1.00 48.25 94 VAL A C 1
ATOM 770 O O . VAL A 1 94 ? -0.715 -6.405 -23.383 1.00 48.25 94 VAL A O 1
ATOM 773 N N . PHE A 1 95 ? -1.899 -6.307 -25.288 1.00 50.59 95 PHE A N 1
ATOM 774 C CA . PHE A 1 95 ? -0.776 -6.630 -26.153 1.00 50.59 95 PHE A CA 1
ATOM 775 C C . PHE A 1 95 ? 0.261 -5.497 -26.214 1.00 50.59 95 PHE A C 1
ATOM 777 O O . PHE A 1 95 ? 1.460 -5.744 -26.101 1.00 50.59 95 PHE A O 1
ATOM 784 N N . GLN A 1 96 ? -0.181 -4.240 -26.331 1.00 50.09 96 GLN A N 1
ATOM 785 C CA . GLN A 1 96 ? 0.705 -3.068 -26.257 1.00 50.09 96 GLN A CA 1
ATOM 786 C C . GLN A 1 96 ? 1.463 -3.018 -24.928 1.00 50.09 96 GLN A C 1
ATOM 788 O O . GLN A 1 96 ? 2.656 -2.718 -24.897 1.00 50.09 96 GLN A O 1
ATOM 793 N N . PHE A 1 97 ? 0.781 -3.368 -23.842 1.00 52.19 97 PHE A N 1
ATOM 794 C CA . PHE A 1 97 ? 1.365 -3.428 -22.516 1.00 52.19 97 PHE A CA 1
ATOM 795 C C . PHE A 1 97 ? 2.366 -4.597 -22.350 1.00 52.19 97 PHE A C 1
ATOM 797 O O . PHE A 1 97 ? 3.409 -4.424 -21.724 1.00 52.19 97 PHE A O 1
ATOM 804 N N . TRP A 1 98 ? 2.148 -5.746 -22.999 1.00 58.09 98 TRP A N 1
ATOM 805 C CA . TRP A 1 98 ? 3.147 -6.827 -23.086 1.00 58.09 98 TRP A CA 1
ATOM 806 C C . TRP A 1 98 ? 4.444 -6.386 -23.765 1.00 58.09 98 TRP A C 1
ATOM 808 O O . TRP A 1 98 ? 5.535 -6.569 -23.227 1.00 58.09 98 TRP A O 1
ATOM 818 N N . VAL A 1 99 ? 4.324 -5.778 -24.946 1.00 56.88 99 VAL A N 1
ATOM 819 C CA . VAL A 1 99 ? 5.475 -5.292 -25.720 1.00 56.88 99 VAL A CA 1
ATOM 820 C C . VAL A 1 99 ? 6.260 -4.251 -24.927 1.00 56.88 99 VAL A C 1
ATOM 822 O O . VAL A 1 99 ? 7.491 -4.242 -24.931 1.00 56.88 99 VAL A O 1
ATOM 825 N N . PHE A 1 100 ? 5.542 -3.403 -24.201 1.00 57.50 100 PHE A N 1
ATOM 826 C CA . PHE A 1 100 ? 6.121 -2.413 -23.318 1.00 57.50 100 PHE A CA 1
ATOM 827 C C . PHE A 1 100 ? 6.974 -3.026 -22.203 1.00 57.50 100 PHE A C 1
ATOM 829 O O . PHE A 1 100 ? 8.126 -2.630 -22.053 1.00 57.50 100 PHE A O 1
ATOM 836 N N . LEU A 1 101 ? 6.473 -4.031 -21.477 1.00 60.31 101 LEU A N 1
ATOM 837 C CA . LEU A 1 101 ? 7.253 -4.689 -20.421 1.00 60.31 101 LEU A CA 1
ATOM 838 C C . LEU A 1 101 ? 8.512 -5.364 -20.964 1.00 60.31 101 LEU A C 1
ATOM 840 O O . LEU A 1 101 ? 9.581 -5.243 -20.365 1.00 60.31 101 LEU A O 1
ATOM 844 N N . VAL A 1 102 ? 8.403 -6.035 -22.114 1.00 59.22 102 VAL A N 1
ATOM 845 C CA . VAL A 1 102 ? 9.551 -6.668 -22.780 1.00 59.22 102 VAL A CA 1
ATOM 846 C C . VAL A 1 102 ? 10.581 -5.615 -23.191 1.00 59.22 102 VAL A C 1
ATOM 848 O O . VAL A 1 102 ? 11.779 -5.812 -22.984 1.00 59.22 102 VAL A O 1
ATOM 851 N N . TRP A 1 103 ? 10.135 -4.473 -23.722 1.00 61.84 103 TRP A N 1
ATOM 852 C CA . TRP A 1 103 ? 11.019 -3.362 -24.071 1.00 61.84 103 TRP A CA 1
ATOM 853 C C . TRP A 1 103 ? 11.719 -2.771 -22.845 1.00 61.84 103 TRP A C 1
ATOM 855 O O . TRP A 1 103 ? 12.942 -2.622 -22.857 1.00 61.84 103 TRP A O 1
ATOM 865 N N . THR A 1 104 ? 10.966 -2.450 -21.787 1.00 56.78 104 THR A N 1
ATOM 866 C CA . THR A 1 104 ? 11.513 -1.900 -20.539 1.00 56.78 104 THR A CA 1
ATOM 867 C C . THR A 1 104 ? 12.550 -2.851 -19.961 1.00 56.78 104 THR A C 1
ATOM 869 O O . THR A 1 104 ? 13.647 -2.430 -19.608 1.00 56.78 104 THR A O 1
ATOM 872 N N . TYR A 1 105 ? 12.257 -4.147 -19.954 1.00 59.16 105 TYR A N 1
ATOM 873 C CA . TYR A 1 105 ? 13.187 -5.163 -19.493 1.00 59.16 105 TYR A CA 1
ATOM 874 C C . TYR A 1 105 ? 14.454 -5.258 -20.363 1.00 59.16 105 TYR A C 1
ATOM 876 O O . TYR A 1 105 ? 15.565 -5.224 -19.835 1.00 59.16 105 TYR A O 1
ATOM 884 N N . TRP A 1 106 ? 14.326 -5.309 -21.694 1.00 56.94 106 TRP A N 1
ATOM 885 C CA . TRP A 1 106 ? 15.488 -5.292 -22.593 1.00 56.94 106 TRP A CA 1
ATOM 886 C C . TRP A 1 106 ? 16.367 -4.063 -22.350 1.00 56.94 106 TRP A C 1
ATOM 888 O O . TRP A 1 106 ? 17.597 -4.151 -22.331 1.00 56.94 106 TRP A O 1
ATOM 898 N N . LYS A 1 107 ? 15.730 -2.910 -22.129 1.00 58.53 107 LYS A N 1
ATOM 899 C CA . LYS A 1 107 ? 16.410 -1.656 -21.834 1.00 58.53 107 LYS A CA 1
ATOM 900 C C . LYS A 1 107 ? 17.183 -1.737 -20.512 1.00 58.53 107 LYS A C 1
ATOM 902 O O . LYS A 1 107 ? 18.348 -1.354 -20.502 1.00 58.53 107 LYS A O 1
ATOM 907 N N . LEU A 1 108 ? 16.589 -2.311 -19.462 1.00 62.09 108 LEU A N 1
ATOM 908 C CA . LEU A 1 108 ? 17.245 -2.571 -18.173 1.00 62.09 108 LEU A CA 1
ATOM 909 C C . LEU A 1 108 ? 18.457 -3.502 -18.309 1.00 62.09 108 LEU A C 1
ATOM 911 O O . LEU A 1 108 ? 19.522 -3.213 -17.770 1.00 62.09 108 LEU A O 1
ATOM 915 N N . VAL A 1 109 ? 18.320 -4.598 -19.060 1.00 57.00 109 VAL A N 1
ATOM 916 C CA . VAL A 1 109 ? 19.415 -5.552 -19.307 1.00 57.00 109 VAL A CA 1
ATOM 917 C C . VAL A 1 109 ? 20.566 -4.890 -20.060 1.00 57.00 109 VAL A C 1
ATOM 919 O O . VAL A 1 109 ? 21.729 -5.092 -19.709 1.00 57.00 109 VAL A O 1
ATOM 922 N N . ARG A 1 110 ? 20.250 -4.088 -21.083 1.00 55.91 110 ARG A N 1
ATOM 923 C CA . ARG A 1 110 ? 21.244 -3.377 -21.894 1.00 55.91 110 ARG A CA 1
ATOM 924 C C . ARG A 1 110 ? 21.964 -2.279 -21.114 1.00 55.91 110 ARG A C 1
ATOM 926 O O . ARG A 1 110 ? 23.141 -2.048 -21.366 1.00 55.91 110 ARG A O 1
ATOM 933 N N . GLU A 1 111 ? 21.267 -1.596 -20.212 1.00 60.41 111 GLU A N 1
ATOM 934 C CA . GLU A 1 111 ? 21.845 -0.558 -19.345 1.00 60.41 111 GLU A CA 1
ATOM 935 C C . GLU A 1 111 ? 22.483 -1.128 -18.070 1.00 60.41 111 GLU A C 1
ATOM 937 O O . GLU A 1 111 ? 22.794 -0.380 -17.150 1.00 60.41 111 GLU A O 1
ATOM 942 N N . ASP A 1 112 ? 22.722 -2.442 -18.041 1.00 59.47 112 ASP A N 1
ATOM 943 C CA . ASP A 1 112 ? 23.424 -3.143 -16.969 1.00 59.47 112 ASP A CA 1
ATOM 944 C C . ASP A 1 112 ? 22.772 -2.970 -15.589 1.00 59.47 112 ASP A C 1
ATOM 946 O O . ASP A 1 112 ? 23.434 -2.786 -14.570 1.00 59.47 112 ASP A O 1
ATOM 950 N N . TYR A 1 113 ? 21.439 -3.055 -15.535 1.00 65.75 113 TYR A N 1
ATOM 951 C CA . TYR A 1 113 ? 20.738 -3.115 -14.259 1.00 65.75 113 TYR A CA 1
ATOM 952 C C . TYR A 1 113 ? 21.099 -4.405 -13.511 1.00 65.75 113 TYR A C 1
ATOM 954 O O . TYR A 1 113 ? 20.596 -5.484 -13.823 1.00 65.75 113 TYR A O 1
ATOM 962 N N . MET A 1 114 ? 21.983 -4.294 -12.519 1.00 59.56 114 MET A N 1
ATOM 963 C CA . MET A 1 114 ? 22.516 -5.433 -11.758 1.00 59.56 114 MET A CA 1
ATOM 964 C C . MET A 1 114 ? 21.758 -5.727 -10.452 1.00 59.56 114 MET A C 1
ATOM 966 O O . MET A 1 114 ? 22.168 -6.601 -9.686 1.00 59.56 114 MET A O 1
ATOM 970 N N . ARG A 1 115 ? 20.671 -5.004 -10.150 1.00 69.94 115 ARG A N 1
ATOM 971 C CA . ARG A 1 115 ? 19.953 -5.153 -8.876 1.00 69.94 115 ARG A CA 1
ATOM 972 C C . ARG A 1 115 ? 18.871 -6.234 -8.978 1.00 69.94 115 ARG A C 1
ATOM 974 O O . ARG A 1 115 ? 17.964 -6.142 -9.802 1.00 69.94 115 ARG A O 1
ATOM 981 N N . ASN A 1 116 ? 18.955 -7.260 -8.129 1.00 68.69 116 ASN A N 1
ATOM 982 C CA . ASN A 1 116 ? 17.954 -8.327 -8.060 1.00 68.69 116 ASN A CA 1
ATOM 983 C C . ASN A 1 116 ? 16.748 -7.891 -7.214 1.00 68.69 116 ASN A C 1
ATOM 985 O O . ASN A 1 116 ? 16.624 -8.267 -6.052 1.00 68.69 116 ASN A O 1
ATOM 989 N N . ASP A 1 117 ? 15.891 -7.063 -7.804 1.00 71.69 117 ASP A N 1
ATOM 990 C CA . ASP A 1 117 ? 14.805 -6.393 -7.084 1.00 71.69 117 ASP A CA 1
ATOM 991 C C . ASP A 1 117 ? 13.491 -7.150 -7.017 1.00 71.69 117 ASP A C 1
ATOM 993 O O . ASP A 1 117 ? 12.529 -6.603 -6.481 1.00 71.69 117 ASP A O 1
ATOM 997 N N . ASN A 1 118 ? 13.428 -8.368 -7.570 1.00 76.12 118 ASN A N 1
ATOM 998 C CA . ASN A 1 118 ? 12.183 -9.128 -7.674 1.00 76.12 118 ASN A CA 1
ATOM 999 C C . ASN A 1 118 ? 11.041 -8.214 -8.169 1.00 76.12 118 ASN A C 1
ATOM 1001 O O . ASN A 1 118 ? 10.047 -8.039 -7.484 1.00 76.12 118 ASN A O 1
ATOM 1005 N N . ILE A 1 119 ? 11.233 -7.542 -9.310 1.00 79.81 119 ILE A N 1
ATOM 1006 C CA . ILE A 1 119 ? 10.479 -6.344 -9.749 1.00 79.81 119 ILE A CA 1
ATOM 1007 C C . ILE A 1 119 ? 8.949 -6.496 -9.622 1.00 79.81 119 ILE A C 1
ATOM 1009 O O . ILE A 1 119 ? 8.261 -5.554 -9.233 1.00 79.81 119 ILE A O 1
ATOM 1013 N N . PHE A 1 120 ? 8.413 -7.687 -9.909 1.00 78.19 120 PHE A N 1
ATOM 1014 C CA . PHE A 1 120 ? 6.977 -8.003 -9.833 1.00 78.19 120 PHE A CA 1
ATOM 1015 C C . PHE A 1 120 ? 6.566 -8.725 -8.545 1.00 78.19 120 PHE A C 1
ATOM 1017 O O . PHE A 1 120 ? 5.478 -9.293 -8.452 1.00 78.19 120 PHE A O 1
ATOM 1024 N N . GLY A 1 121 ? 7.428 -8.691 -7.533 1.00 82.62 121 GLY A N 1
ATOM 1025 C CA . GLY A 1 121 ? 7.238 -9.326 -6.240 1.00 82.62 121 GLY A CA 1
ATOM 1026 C C . GLY A 1 121 ? 5.898 -8.963 -5.625 1.00 82.62 121 GLY A C 1
ATOM 1027 O O . GLY A 1 121 ? 5.218 -9.864 -5.138 1.00 82.62 121 GLY A O 1
ATOM 1028 N N . PHE A 1 122 ? 5.479 -7.696 -5.760 1.00 86.88 122 PHE A N 1
ATOM 1029 C CA . PHE A 1 122 ? 4.229 -7.157 -5.216 1.00 86.88 122 PHE A CA 1
ATOM 1030 C C . PHE A 1 122 ? 2.950 -7.911 -5.615 1.00 86.88 122 PHE A C 1
ATOM 1032 O O . PHE A 1 122 ? 1.938 -7.800 -4.928 1.00 86.88 122 PHE A O 1
ATOM 1039 N N . MET A 1 123 ? 2.999 -8.699 -6.690 1.00 81.38 123 MET A N 1
ATOM 1040 C CA . MET A 1 123 ? 1.866 -9.470 -7.212 1.00 81.38 123 MET A CA 1
ATOM 1041 C C . MET A 1 123 ? 1.751 -10.879 -6.620 1.00 81.38 123 MET A C 1
ATOM 1043 O O . MET A 1 123 ? 0.764 -11.567 -6.852 1.00 81.38 123 MET A O 1
ATOM 1047 N N . ARG A 1 124 ? 2.766 -11.347 -5.886 1.00 81.81 124 ARG A N 1
ATOM 1048 C CA . ARG A 1 124 ? 2.862 -12.748 -5.433 1.00 81.81 124 ARG A CA 1
ATOM 1049 C C . ARG A 1 124 ? 2.197 -13.024 -4.091 1.00 81.81 124 ARG A C 1
ATOM 1051 O O . ARG A 1 124 ? 2.022 -14.179 -3.721 1.00 81.81 124 ARG A O 1
ATOM 1058 N N . GLY A 1 125 ? 1.926 -11.978 -3.320 1.00 79.69 125 GLY A N 1
ATOM 1059 C CA . GLY A 1 125 ? 1.579 -12.106 -1.908 1.00 79.69 125 GLY A CA 1
ATOM 1060 C C . GLY A 1 125 ? 0.149 -12.567 -1.686 1.00 79.69 125 GLY A C 1
ATOM 1061 O O . GLY A 1 125 ? -0.117 -13.321 -0.752 1.00 79.69 125 GLY A O 1
ATOM 1062 N N . PHE A 1 126 ? -0.757 -12.102 -2.539 1.00 83.56 126 PHE A N 1
ATOM 1063 C CA . PHE A 1 126 ? -2.175 -12.429 -2.529 1.00 83.56 126 PHE A CA 1
ATOM 1064 C C . PHE A 1 126 ? -2.804 -12.012 -3.873 1.00 83.56 126 PHE A C 1
ATOM 1066 O O . PHE A 1 126 ? -2.261 -11.123 -4.537 1.00 83.56 126 PHE A O 1
ATOM 1073 N N . PRO A 1 127 ? -3.950 -12.598 -4.271 1.00 85.25 127 PRO A N 1
ATOM 1074 C CA . PRO A 1 127 ? -4.651 -12.198 -5.486 1.00 85.25 127 PRO A CA 1
ATOM 1075 C C . PRO A 1 127 ? -5.050 -10.725 -5.452 1.00 85.25 127 PRO A C 1
ATOM 1077 O O . PRO A 1 127 ? -5.655 -10.266 -4.483 1.00 85.25 127 PRO A O 1
ATOM 1080 N N . ILE A 1 128 ? -4.779 -9.972 -6.518 1.00 84.44 128 ILE A N 1
ATOM 1081 C CA . ILE A 1 128 ? -4.954 -8.507 -6.516 1.00 84.44 128 ILE A CA 1
ATOM 1082 C C . ILE A 1 128 ? -6.410 -8.058 -6.265 1.00 84.44 128 ILE A C 1
ATOM 1084 O O . ILE A 1 128 ? -6.671 -6.941 -5.830 1.00 84.44 128 ILE A O 1
ATOM 1088 N N . ASN A 1 129 ? -7.396 -8.931 -6.492 1.00 85.06 129 ASN A N 1
ATOM 1089 C CA . ASN A 1 129 ? -8.796 -8.650 -6.166 1.00 85.06 129 ASN A CA 1
ATOM 1090 C C . ASN A 1 129 ? -9.128 -8.732 -4.663 1.00 85.06 129 ASN A C 1
ATOM 1092 O O . ASN A 1 129 ? -10.241 -8.386 -4.276 1.00 85.06 129 ASN A O 1
ATOM 1096 N N . GLN A 1 130 ? -8.185 -9.171 -3.828 1.00 91.00 130 GLN A N 1
ATOM 1097 C CA . GLN A 1 130 ? -8.283 -9.189 -2.365 1.00 91.00 130 GLN A CA 1
ATOM 1098 C C . GLN A 1 130 ? -7.568 -7.983 -1.726 1.00 91.00 130 GLN A C 1
ATOM 1100 O O . GLN A 1 130 ? -7.290 -7.984 -0.528 1.00 91.00 130 GLN A O 1
ATOM 1105 N N . THR A 1 131 ? -7.247 -6.947 -2.509 1.00 95.62 131 THR A N 1
ATOM 1106 C CA . THR A 1 131 ? -6.643 -5.714 -1.991 1.00 95.62 131 THR A CA 1
ATOM 1107 C C . THR A 1 131 ? -7.653 -4.911 -1.171 1.00 95.62 131 THR A C 1
ATOM 1109 O O . THR A 1 131 ? -8.664 -4.450 -1.696 1.00 95.62 131 THR A O 1
ATOM 1112 N N . PHE A 1 132 ? -7.332 -4.672 0.102 1.00 97.44 132 PHE A N 1
ATOM 1113 C CA . PHE A 1 132 ? -8.073 -3.768 0.990 1.00 97.44 132 PHE A CA 1
ATOM 1114 C C . PHE A 1 132 ? -7.383 -2.414 1.148 1.00 97.44 132 PHE A C 1
ATOM 1116 O O . PHE A 1 132 ? -8.046 -1.379 1.241 1.00 97.44 132 PHE A O 1
ATOM 1123 N N . VAL A 1 133 ? -6.049 -2.412 1.157 1.00 98.50 133 VAL A N 1
ATOM 1124 C CA . VAL A 1 133 ? -5.237 -1.203 1.315 1.00 98.50 133 VAL A CA 1
ATOM 1125 C C . VAL A 1 133 ? -4.152 -1.183 0.252 1.00 98.50 133 VAL A C 1
ATOM 1127 O O . VAL A 1 133 ? -3.521 -2.201 -0.003 1.00 98.50 133 VAL A O 1
ATOM 1130 N N . VAL A 1 134 ? -3.898 -0.021 -0.335 1.00 98.56 134 VAL A N 1
ATOM 1131 C CA . VAL A 1 134 ? -2.748 0.257 -1.194 1.00 98.56 134 VAL A CA 1
ATOM 1132 C C . VAL A 1 134 ? -1.899 1.313 -0.505 1.00 98.56 134 VAL A C 1
ATOM 1134 O O . VAL A 1 134 ? -2.383 2.414 -0.249 1.00 98.56 134 VAL A O 1
ATOM 1137 N N . ILE A 1 135 ? -0.635 1.005 -0.225 1.00 98.38 135 ILE A N 1
ATOM 1138 C CA . ILE A 1 135 ? 0.360 1.998 0.191 1.00 98.38 135 ILE A CA 1
ATOM 1139 C C . ILE A 1 135 ? 1.264 2.251 -1.009 1.00 98.38 135 ILE A C 1
ATOM 1141 O O . ILE A 1 135 ? 1.971 1.346 -1.456 1.00 98.38 135 ILE A O 1
ATOM 1145 N N . LEU A 1 136 ? 1.208 3.472 -1.541 1.00 97.06 136 LEU A N 1
ATOM 1146 C CA . LEU A 1 136 ? 1.924 3.857 -2.750 1.00 97.06 136 LEU A CA 1
ATOM 1147 C C . LEU A 1 136 ? 3.200 4.630 -2.398 1.00 97.06 136 LEU A C 1
ATOM 1149 O O . LEU A 1 136 ? 3.139 5.785 -1.968 1.00 97.06 136 LEU A O 1
ATOM 1153 N N . GLY A 1 137 ? 4.343 3.975 -2.597 1.00 91.56 137 GLY A N 1
ATOM 1154 C CA . GLY A 1 137 ? 5.677 4.572 -2.575 1.00 91.56 137 GLY A CA 1
ATOM 1155 C C . GLY A 1 137 ? 6.090 5.149 -3.934 1.00 91.56 137 GLY A C 1
ATOM 1156 O O . GLY A 1 137 ? 5.321 5.149 -4.905 1.00 91.56 137 GLY A O 1
ATOM 1157 N N . TYR A 1 138 ? 7.327 5.643 -4.013 1.00 88.81 138 TYR A N 1
ATOM 1158 C CA . TYR A 1 138 ? 7.897 6.150 -5.260 1.00 88.81 138 TYR A CA 1
ATOM 1159 C C . TYR A 1 138 ? 8.744 5.088 -5.958 1.00 88.81 138 TYR A C 1
ATOM 1161 O O . TYR A 1 138 ? 8.247 4.483 -6.901 1.00 88.81 138 TYR A O 1
ATOM 1169 N N . ASP A 1 139 ? 9.960 4.834 -5.486 1.00 88.94 139 ASP A N 1
ATOM 1170 C CA . ASP A 1 139 ? 10.919 3.909 -6.083 1.00 88.94 139 ASP A CA 1
ATOM 1171 C C . ASP A 1 139 ? 11.659 3.076 -5.015 1.00 88.94 139 ASP A C 1
ATOM 1173 O O . ASP A 1 139 ? 11.656 3.418 -3.826 1.00 88.94 139 ASP A O 1
ATOM 1177 N N . PRO A 1 140 ? 12.294 1.952 -5.397 1.00 89.00 140 PRO A N 1
ATOM 1178 C CA . PRO A 1 140 ? 13.193 1.234 -4.506 1.00 89.00 140 PRO A CA 1
ATOM 1179 C C . PRO A 1 140 ? 14.376 2.114 -4.087 1.00 89.00 140 PRO A C 1
ATOM 1181 O O . PRO A 1 140 ? 15.068 2.689 -4.922 1.00 89.00 140 PRO A O 1
ATOM 1184 N N . ALA A 1 141 ? 14.685 2.162 -2.790 1.00 85.88 141 ALA A N 1
ATOM 1185 C CA . ALA A 1 141 ? 15.803 2.963 -2.290 1.00 85.88 141 ALA A CA 1
ATOM 1186 C C . ALA A 1 141 ? 17.151 2.464 -2.848 1.00 85.88 141 ALA A C 1
ATOM 1188 O O . ALA A 1 141 ? 17.417 1.265 -2.795 1.00 85.88 141 ALA A O 1
ATOM 1189 N N . LYS A 1 142 ? 18.005 3.377 -3.342 1.00 82.25 142 LYS A N 1
ATOM 1190 C CA . LYS A 1 142 ? 19.296 3.110 -4.024 1.00 82.25 142 LYS A CA 1
ATOM 1191 C C . LYS A 1 142 ? 20.148 2.003 -3.398 1.00 82.25 142 LYS A C 1
ATOM 1193 O O . LYS A 1 142 ? 20.548 1.070 -4.082 1.00 82.25 142 LYS A O 1
ATOM 1198 N N . ASN A 1 143 ? 20.434 2.138 -2.105 1.00 84.56 143 ASN A N 1
ATOM 1199 C CA . ASN A 1 143 ? 21.429 1.336 -1.385 1.00 84.56 143 ASN A CA 1
ATOM 1200 C C . ASN A 1 143 ? 20.792 0.300 -0.451 1.00 84.56 143 ASN A C 1
ATOM 1202 O O . ASN A 1 143 ? 21.407 -0.118 0.528 1.00 84.56 143 ASN A O 1
ATOM 1206 N N . CYS A 1 144 ? 19.545 -0.078 -0.714 1.00 86.81 144 CYS A N 1
ATOM 1207 C CA . CYS A 1 144 ? 18.813 -1.036 0.104 1.00 86.81 144 CYS A CA 1
ATOM 1208 C C . CYS A 1 144 ? 18.365 -2.207 -0.769 1.00 86.81 144 CYS A C 1
ATOM 1210 O O . CYS A 1 144 ? 18.201 -2.024 -1.968 1.00 86.81 144 CYS A O 1
ATOM 1212 N N . PRO A 1 145 ? 18.163 -3.411 -0.222 1.00 87.81 145 PRO A N 1
ATOM 1213 C CA . PRO A 1 145 ? 17.478 -4.472 -0.952 1.00 87.81 145 PRO A CA 1
ATOM 1214 C C . PRO A 1 145 ? 16.047 -4.059 -1.338 1.00 87.81 145 PRO A C 1
ATOM 1216 O O . PRO A 1 145 ? 15.453 -3.177 -0.719 1.00 87.81 145 PRO A O 1
ATOM 1219 N N . SER A 1 146 ? 15.510 -4.669 -2.397 1.00 89.38 146 SER A N 1
ATOM 1220 C CA . SER A 1 146 ? 14.090 -4.589 -2.756 1.00 89.38 146 SER A CA 1
ATOM 1221 C C . SER A 1 146 ? 13.532 -5.997 -2.874 1.00 89.38 146 SER A C 1
ATOM 1223 O O . SER A 1 146 ? 14.113 -6.841 -3.551 1.00 89.38 146 SER A O 1
ATOM 1225 N N . SER A 1 147 ? 12.381 -6.230 -2.253 1.00 90.62 147 SER A N 1
ATOM 1226 C CA . SER A 1 147 ? 11.601 -7.458 -2.438 1.00 90.62 147 SER A CA 1
ATOM 1227 C C . SER A 1 147 ? 10.617 -7.367 -3.612 1.00 90.62 147 SER A C 1
ATOM 1229 O O . SER A 1 147 ? 9.869 -8.315 -3.850 1.00 90.62 147 SER A O 1
ATOM 1231 N N . GLY A 1 148 ? 10.561 -6.221 -4.302 1.00 88.81 148 GLY A N 1
ATOM 1232 C CA . GLY A 1 148 ? 9.544 -5.892 -5.306 1.00 88.81 148 GLY A CA 1
ATOM 1233 C C . GLY A 1 148 ? 8.303 -5.210 -4.737 1.00 88.81 148 GLY A C 1
ATOM 1234 O O . GLY A 1 148 ? 7.511 -4.643 -5.482 1.00 88.81 148 GLY A O 1
ATOM 1235 N N . TYR A 1 149 ? 8.141 -5.244 -3.417 1.00 94.38 149 TYR A N 1
ATOM 1236 C CA . TYR A 1 149 ? 7.115 -4.522 -2.673 1.00 94.38 149 TYR A CA 1
ATOM 1237 C C . TYR A 1 149 ? 7.694 -3.203 -2.151 1.00 94.38 149 TYR A C 1
ATOM 1239 O O . TYR A 1 149 ? 8.848 -3.148 -1.719 1.00 94.38 149 TYR A O 1
ATOM 1247 N N . ALA A 1 150 ? 6.892 -2.137 -2.120 1.00 95.19 150 ALA A N 1
ATOM 1248 C CA . ALA A 1 150 ? 7.308 -0.888 -1.482 1.00 95.19 150 ALA A CA 1
ATOM 1249 C C . ALA A 1 150 ? 7.612 -1.108 0.012 1.00 95.19 150 ALA A C 1
ATOM 1251 O O . ALA A 1 150 ? 6.842 -1.761 0.711 1.00 95.19 150 ALA A O 1
ATOM 1252 N N . PHE A 1 151 ? 8.717 -0.546 0.514 1.00 95.25 151 PHE A N 1
ATOM 1253 C CA . PHE A 1 151 ? 9.167 -0.597 1.921 1.00 95.25 151 PHE A CA 1
ATOM 1254 C C . PHE A 1 151 ? 9.518 -1.990 2.494 1.00 95.25 151 PHE A C 1
ATOM 1256 O O . PHE A 1 151 ? 10.353 -2.092 3.393 1.00 95.25 151 PHE A O 1
ATOM 1263 N N . HIS A 1 152 ? 8.934 -3.072 1.986 1.00 95.44 152 HIS A N 1
ATOM 1264 C CA . HIS A 1 152 ? 9.138 -4.423 2.495 1.00 95.44 152 HIS A CA 1
ATOM 1265 C C . HIS A 1 152 ? 10.532 -4.967 2.157 1.00 95.44 152 HIS A C 1
ATOM 1267 O O . HIS A 1 152 ? 10.971 -4.930 1.007 1.00 95.44 152 HIS A O 1
ATOM 1273 N N . GLU A 1 153 ? 11.218 -5.482 3.179 1.00 93.69 153 GLU A N 1
ATOM 1274 C CA . GLU A 1 153 ? 12.615 -5.941 3.114 1.00 93.69 153 GLU A CA 1
ATOM 1275 C C . GLU A 1 153 ? 13.567 -4.870 2.567 1.00 93.69 153 GLU A C 1
ATOM 1277 O O . GLU A 1 153 ? 14.620 -5.178 2.026 1.00 93.69 153 GLU A O 1
ATOM 1282 N N . SER A 1 154 ? 13.209 -3.594 2.746 1.00 93.38 154 SER A N 1
ATOM 1283 C CA . SER A 1 154 ? 14.020 -2.438 2.371 1.00 93.38 154 SER A CA 1
ATOM 1284 C C . SER A 1 154 ? 14.372 -1.631 3.629 1.00 93.38 154 SER A C 1
ATOM 1286 O O . SER A 1 154 ? 13.661 -0.673 3.952 1.00 93.38 154 SER A O 1
ATOM 1288 N N . PRO A 1 155 ? 15.447 -1.986 4.361 1.00 93.38 155 PRO A N 1
ATOM 1289 C CA . PRO A 1 155 ? 15.914 -1.267 5.546 1.00 93.38 155 PRO A CA 1
ATOM 1290 C C . PRO A 1 155 ? 16.529 0.084 5.166 1.00 93.38 155 PRO A C 1
ATOM 1292 O O . PRO A 1 155 ? 17.738 0.223 4.995 1.00 93.38 155 PRO A O 1
ATOM 1295 N N . CYS A 1 156 ? 15.668 1.087 5.024 1.00 90.69 156 CYS A N 1
ATOM 1296 C CA . CYS A 1 156 ? 16.022 2.464 4.705 1.00 90.69 156 CYS A CA 1
ATOM 1297 C C . CYS A 1 156 ? 15.306 3.451 5.645 1.00 90.69 156 CYS A C 1
ATOM 1299 O O . CYS A 1 156 ? 14.301 3.087 6.268 1.00 90.69 156 CYS A O 1
ATOM 1301 N N . PRO A 1 157 ? 15.763 4.718 5.725 1.00 91.44 157 PRO A N 1
ATOM 1302 C CA . PRO A 1 157 ? 15.155 5.723 6.597 1.00 91.44 157 PRO A CA 1
ATOM 1303 C C . PRO A 1 157 ? 13.643 5.893 6.410 1.00 91.44 157 PRO A C 1
ATOM 1305 O O . PRO A 1 157 ? 12.918 6.024 7.394 1.00 91.44 157 PRO A O 1
ATOM 1308 N N . SER A 1 158 ? 13.143 5.832 5.170 1.00 91.25 158 SER A N 1
ATOM 1309 C CA . SER A 1 158 ? 11.707 5.947 4.894 1.00 91.25 158 SER A CA 1
ATOM 1310 C C . SER A 1 158 ? 10.907 4.766 5.443 1.00 91.25 158 SER A C 1
ATOM 1312 O O . SER A 1 158 ? 9.856 4.981 6.044 1.00 91.25 158 SER A O 1
ATOM 1314 N N . THR A 1 159 ? 11.413 3.538 5.309 1.00 94.94 159 THR A N 1
ATOM 1315 C CA . THR A 1 159 ? 10.785 2.351 5.902 1.00 94.94 159 THR A CA 1
ATOM 1316 C C . THR A 1 159 ? 10.804 2.410 7.426 1.00 94.94 159 THR A C 1
ATOM 1318 O O . THR A 1 159 ? 9.803 2.106 8.069 1.00 94.94 159 THR A O 1
ATOM 1321 N N . TRP A 1 160 ? 11.914 2.829 8.037 1.00 94.31 160 TRP A N 1
ATOM 1322 C CA . TRP A 1 160 ? 11.993 2.946 9.494 1.00 94.31 160 TRP A CA 1
ATOM 1323 C C . TRP A 1 160 ? 11.035 3.997 10.046 1.00 94.31 160 TRP A C 1
ATOM 1325 O O . TRP A 1 160 ? 10.420 3.751 11.081 1.00 94.31 160 TRP A O 1
ATOM 1335 N N . ALA A 1 161 ? 10.892 5.131 9.360 1.00 93.75 161 ALA A N 1
ATOM 1336 C CA . ALA A 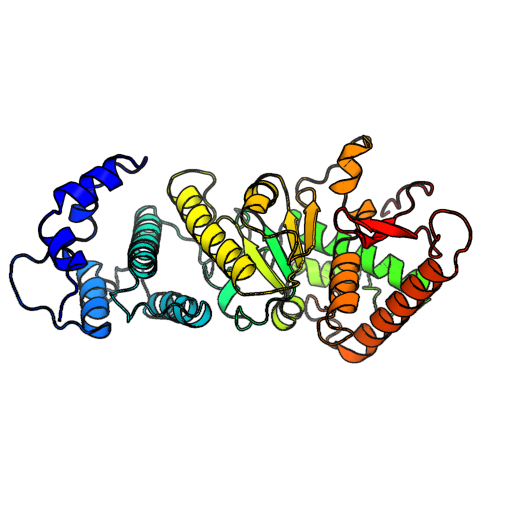1 161 ? 9.924 6.161 9.716 1.00 93.75 161 ALA A CA 1
ATOM 1337 C C . ALA A 1 161 ? 8.480 5.651 9.578 1.00 93.75 161 ALA A C 1
ATOM 1339 O O . ALA A 1 161 ? 7.683 5.846 10.489 1.00 93.75 161 ALA A O 1
ATOM 1340 N N . LEU A 1 162 ? 8.159 4.914 8.507 1.00 95.12 162 LEU A N 1
ATOM 1341 C CA . LEU A 1 162 ? 6.846 4.278 8.336 1.00 95.12 162 LEU A CA 1
ATOM 1342 C C . LEU A 1 162 ? 6.494 3.353 9.516 1.00 95.12 162 LEU A C 1
ATOM 1344 O O . LEU A 1 162 ? 5.377 3.395 10.030 1.00 95.12 162 LEU A O 1
ATOM 1348 N N . LEU A 1 163 ? 7.458 2.541 9.969 1.00 94.75 163 LEU A N 1
ATOM 1349 C CA . LEU A 1 163 ? 7.280 1.651 11.120 1.00 94.75 163 LEU A CA 1
ATOM 1350 C C . LEU A 1 163 ? 7.135 2.415 12.447 1.00 94.75 163 LEU A C 1
ATOM 1352 O O . LEU A 1 163 ? 6.372 1.976 13.305 1.00 94.75 163 LEU A O 1
ATOM 1356 N N . GLU A 1 164 ? 7.826 3.546 12.619 1.00 94.19 164 GLU A N 1
ATOM 1357 C CA . GLU A 1 164 ? 7.666 4.419 13.796 1.00 94.19 164 GLU A CA 1
ATOM 1358 C C . GLU A 1 164 ? 6.286 5.079 13.832 1.00 94.19 164 GLU A C 1
ATOM 1360 O O . GLU A 1 164 ? 5.643 5.066 14.878 1.00 94.19 164 GLU A O 1
ATOM 1365 N N . PHE A 1 165 ? 5.783 5.587 12.701 1.00 94.19 165 PHE A N 1
ATOM 1366 C CA . PHE A 1 165 ? 4.430 6.152 12.640 1.00 94.19 165 PHE A CA 1
ATOM 1367 C C . PHE A 1 165 ? 3.367 5.106 12.966 1.00 94.19 165 PHE A C 1
ATOM 1369 O O . PHE A 1 165 ? 2.486 5.357 13.788 1.00 94.19 165 PHE A O 1
ATOM 1376 N N . MET A 1 166 ? 3.491 3.903 12.399 1.00 94.12 166 MET A N 1
ATOM 1377 C CA . MET A 1 166 ? 2.603 2.798 12.751 1.00 94.12 166 MET A CA 1
ATOM 1378 C C . MET A 1 166 ? 2.678 2.486 14.247 1.00 94.12 166 MET A C 1
ATOM 1380 O O . MET A 1 166 ? 1.646 2.381 14.910 1.00 94.12 166 MET A O 1
ATOM 1384 N N . HIS A 1 167 ? 3.888 2.375 14.801 1.00 92.50 167 HIS A N 1
ATOM 1385 C CA . HIS A 1 167 ? 4.074 2.093 16.219 1.00 92.50 167 HIS A CA 1
ATOM 1386 C C . HIS A 1 167 ? 3.437 3.166 17.114 1.00 92.50 167 HIS A C 1
ATOM 1388 O O . HIS A 1 167 ? 2.752 2.821 18.081 1.00 92.50 167 HIS A O 1
ATOM 1394 N N . HIS A 1 168 ? 3.615 4.442 16.767 1.00 90.81 168 HIS A N 1
ATOM 1395 C CA . HIS A 1 168 ? 3.018 5.576 17.465 1.00 90.81 168 HIS A CA 1
ATOM 1396 C C . HIS A 1 168 ? 1.485 5.492 17.471 1.00 90.81 168 HIS A C 1
ATOM 1398 O O . HIS A 1 168 ? 0.866 5.526 18.536 1.00 90.81 168 HIS A O 1
ATOM 1404 N N . GLU A 1 169 ? 0.872 5.281 16.305 1.00 91.00 169 GLU A N 1
ATOM 1405 C CA . GLU A 1 169 ? -0.580 5.136 16.173 1.00 91.00 169 GLU A CA 1
ATOM 1406 C C . GLU A 1 169 ? -1.135 3.960 16.984 1.00 91.00 169 GLU A C 1
ATOM 1408 O O . GLU A 1 169 ? -2.129 4.091 17.704 1.00 91.00 169 GLU A O 1
ATOM 1413 N N . MET A 1 170 ? -0.476 2.801 16.925 1.00 89.62 170 MET A N 1
ATOM 1414 C CA . MET A 1 170 ? -0.887 1.640 17.718 1.00 89.62 170 MET A CA 1
ATOM 1415 C C . MET A 1 170 ? -0.726 1.896 19.225 1.00 89.62 170 MET A C 1
ATOM 1417 O O . MET A 1 170 ? -1.509 1.377 20.026 1.00 89.62 170 MET A O 1
ATOM 1421 N N . GLY A 1 171 ? 0.235 2.741 19.615 1.00 87.88 171 GLY A N 1
ATOM 1422 C CA . GLY A 1 171 ? 0.407 3.245 20.977 1.00 87.88 171 GLY A CA 1
ATOM 1423 C C . GLY A 1 171 ? -0.798 4.044 21.477 1.00 87.88 171 GLY A C 1
ATOM 1424 O O . GLY A 1 171 ? -1.271 3.782 22.582 1.00 87.88 171 GLY A O 1
ATOM 1425 N N . ILE A 1 172 ? -1.363 4.924 20.645 1.00 84.81 172 ILE A N 1
ATOM 1426 C CA . ILE A 1 172 ? -2.569 5.701 20.985 1.00 84.81 172 ILE A CA 1
ATOM 1427 C C . ILE A 1 172 ? -3.742 4.765 21.319 1.00 84.81 172 ILE A C 1
ATOM 1429 O O . ILE A 1 172 ? -4.426 4.942 22.333 1.00 84.81 172 ILE A O 1
ATOM 1433 N N . ILE A 1 173 ? -3.951 3.721 20.509 1.00 81.19 173 ILE A N 1
ATOM 1434 C CA . ILE A 1 173 ? -4.998 2.719 20.763 1.00 81.19 173 ILE A CA 1
ATOM 1435 C C . ILE A 1 173 ? -4.700 1.925 22.040 1.00 81.19 173 ILE A C 1
ATOM 1437 O O . ILE A 1 173 ? -5.609 1.705 22.845 1.00 81.19 173 ILE A O 1
ATOM 1441 N N . CYS A 1 174 ? -3.444 1.521 22.271 1.00 82.31 174 CYS A N 1
ATOM 1442 C CA . CYS A 1 174 ? -3.052 0.845 23.516 1.00 82.31 174 CYS A CA 1
ATOM 1443 C C . CYS A 1 174 ? -3.454 1.641 24.749 1.00 82.31 174 CYS A C 1
ATOM 1445 O O . CYS A 1 174 ? -4.049 1.082 25.671 1.00 82.31 174 CYS A O 1
ATOM 1447 N N . ASP A 1 175 ? -3.121 2.931 24.758 1.00 83.00 175 ASP A N 1
ATOM 1448 C CA . ASP A 1 175 ? -3.365 3.813 25.894 1.00 83.00 175 ASP A CA 1
ATOM 1449 C C . ASP A 1 175 ? -4.859 4.040 26.117 1.00 83.00 175 ASP A C 1
ATOM 1451 O O . ASP A 1 175 ? -5.311 4.119 27.260 1.00 83.00 175 ASP A O 1
ATOM 1455 N N . HIS A 1 176 ? -5.652 4.064 25.041 1.00 77.44 176 HIS A N 1
ATOM 1456 C CA . HIS A 1 176 ? -7.107 4.155 25.136 1.00 77.44 176 HIS A CA 1
ATOM 1457 C C . HIS A 1 176 ? -7.728 2.923 25.811 1.00 77.44 176 HIS A C 1
ATOM 1459 O O . HIS A 1 176 ? -8.569 3.062 26.700 1.00 77.44 176 HIS A O 1
ATOM 1465 N N . PHE A 1 177 ? -7.287 1.716 25.443 1.00 75.00 177 PHE A N 1
ATOM 1466 C CA . PHE A 1 177 ? -7.816 0.467 26.012 1.00 75.00 177 PHE A CA 1
ATOM 1467 C C . PHE A 1 177 ? -7.120 -0.000 27.281 1.00 75.00 177 PHE A C 1
ATOM 1469 O O . PHE A 1 177 ? -7.553 -0.990 27.870 1.00 75.00 177 PHE A O 1
ATOM 1476 N N . LYS A 1 178 ? -6.018 0.648 27.675 1.00 78.56 178 LYS A N 1
ATOM 1477 C CA . LYS A 1 178 ? -5.060 0.091 28.641 1.00 78.56 178 LYS A CA 1
ATOM 1478 C C . LYS A 1 178 ? -4.675 -1.352 28.273 1.00 78.56 178 LYS A C 1
ATOM 1480 O O . LYS A 1 178 ? -4.518 -2.209 29.139 1.00 78.56 178 LYS A O 1
ATOM 1485 N N . ASN A 1 179 ? -4.559 -1.626 26.971 1.00 73.19 179 ASN A N 1
ATOM 1486 C CA . ASN A 1 179 ? -4.312 -2.955 26.419 1.00 73.19 179 ASN A CA 1
ATOM 1487 C C . ASN A 1 179 ? -2.954 -2.975 25.720 1.00 73.19 179 ASN A C 1
ATOM 1489 O O . ASN A 1 179 ? -2.770 -2.368 24.668 1.00 73.19 179 ASN A O 1
ATOM 1493 N N . LEU A 1 180 ? -2.011 -3.718 26.295 1.00 72.88 180 LEU A N 1
ATOM 1494 C CA . LEU A 1 180 ? -0.633 -3.805 25.810 1.00 72.88 180 LEU A CA 1
ATOM 1495 C C . LEU A 1 180 ? -0.474 -4.673 24.552 1.00 72.88 180 LEU A C 1
ATOM 1497 O O . LEU A 1 180 ? 0.626 -4.756 24.006 1.00 72.88 180 LEU A O 1
ATOM 1501 N N . ALA A 1 181 ? -1.537 -5.321 24.065 1.00 73.19 181 ALA A N 1
ATOM 1502 C CA . ALA A 1 181 ? -1.446 -6.237 22.929 1.00 73.19 181 ALA A CA 1
ATOM 1503 C C . ALA A 1 181 ? -0.927 -5.580 21.640 1.00 73.19 181 ALA A C 1
ATOM 1505 O O . ALA A 1 181 ? -0.306 -6.270 20.829 1.00 73.19 181 ALA A O 1
ATOM 1506 N N . TRP A 1 182 ? -1.124 -4.268 21.476 1.00 76.38 182 TRP A N 1
ATOM 1507 C CA . TRP A 1 182 ? -0.661 -3.495 20.314 1.00 76.38 182 TRP A CA 1
ATOM 1508 C C . TRP A 1 182 ? 0.631 -2.726 20.556 1.00 76.38 182 TRP A C 1
ATOM 1510 O O . TRP A 1 182 ? 1.177 -2.118 19.638 1.00 76.38 182 TRP A O 1
ATOM 1520 N N . ARG A 1 183 ? 1.148 -2.747 21.785 1.00 84.44 183 ARG A N 1
ATOM 1521 C CA . ARG A 1 183 ? 2.389 -2.060 22.105 1.00 84.44 183 ARG A CA 1
ATOM 1522 C C . ARG A 1 183 ? 3.524 -2.978 21.698 1.00 84.44 183 ARG A C 1
ATOM 1524 O O . ARG A 1 183 ? 3.713 -4.044 22.287 1.00 84.44 183 ARG A O 1
ATOM 1531 N N . LEU A 1 184 ? 4.258 -2.583 20.668 1.00 85.88 184 LEU A N 1
ATOM 1532 C CA . LEU A 1 184 ? 5.581 -3.144 20.433 1.00 85.88 184 LEU A CA 1
ATOM 1533 C C . LEU A 1 184 ? 6.516 -2.600 21.513 1.00 85.88 184 LEU A C 1
ATOM 1535 O O . LEU A 1 184 ? 6.475 -1.420 21.852 1.00 85.88 184 LEU A O 1
ATOM 1539 N N . THR A 1 185 ? 7.334 -3.462 22.094 1.00 89.62 185 THR A N 1
ATOM 1540 C CA . THR A 1 185 ? 8.476 -2.999 22.883 1.00 89.62 185 THR A CA 1
ATOM 1541 C C . THR A 1 185 ? 9.496 -2.344 21.954 1.00 89.62 185 THR A C 1
ATOM 1543 O O . THR A 1 185 ? 9.520 -2.619 20.751 1.00 89.62 185 THR A O 1
ATOM 1546 N N . ARG A 1 186 ? 10.394 -1.519 22.506 1.00 90.44 186 ARG A N 1
ATOM 1547 C CA . ARG A 1 186 ? 11.455 -0.903 21.700 1.00 90.44 186 ARG A CA 1
ATOM 1548 C C . ARG A 1 186 ? 12.318 -1.952 20.987 1.00 90.44 186 ARG A C 1
ATOM 1550 O O . ARG A 1 186 ? 12.581 -1.821 19.800 1.00 90.44 186 ARG A O 1
ATOM 1557 N N . SER A 1 187 ? 12.637 -3.046 21.681 1.00 90.69 187 SER A N 1
ATOM 1558 C CA . SER A 1 187 ? 13.377 -4.184 21.118 1.00 90.69 187 SER A CA 1
ATOM 1559 C C . SER A 1 187 ? 12.639 -4.867 19.955 1.00 90.69 187 SER A C 1
ATOM 1561 O O . SER A 1 187 ? 13.255 -5.188 18.938 1.00 90.69 187 SER A O 1
ATOM 1563 N N . GLU A 1 188 ? 11.317 -5.051 20.056 1.00 90.19 188 GLU A N 1
ATOM 1564 C CA . GLU A 1 188 ? 10.507 -5.613 18.963 1.00 90.19 188 GLU A CA 1
ATOM 1565 C C . GLU A 1 188 ? 10.485 -4.688 17.739 1.00 90.19 188 GLU A C 1
ATOM 1567 O O . GLU A 1 188 ? 10.649 -5.162 16.613 1.00 90.19 188 GLU A O 1
ATOM 1572 N N . LEU A 1 189 ? 10.330 -3.374 17.946 1.00 91.81 189 LEU A N 1
ATOM 1573 C CA . LEU A 1 189 ? 10.356 -2.390 16.863 1.00 91.81 189 LEU A CA 1
ATOM 1574 C C . LEU A 1 189 ? 11.730 -2.325 16.187 1.00 91.81 189 LEU A C 1
ATOM 1576 O O . LEU A 1 189 ? 11.811 -2.377 14.960 1.00 91.81 189 LEU A O 1
ATOM 1580 N N . ASP A 1 190 ? 12.812 -2.274 16.964 1.00 92.38 190 ASP A N 1
ATOM 1581 C CA . ASP A 1 190 ? 14.180 -2.286 16.439 1.00 92.38 190 ASP A CA 1
ATOM 1582 C C . ASP A 1 190 ? 14.478 -3.609 15.707 1.00 92.38 190 ASP A C 1
ATOM 1584 O O . ASP A 1 190 ? 15.140 -3.636 14.668 1.00 92.38 190 ASP A O 1
ATOM 1588 N N . GLY A 1 191 ? 13.932 -4.729 16.191 1.00 91.75 191 GLY A N 1
ATOM 1589 C CA . GLY A 1 191 ? 13.931 -6.013 15.491 1.00 91.75 191 GLY A CA 1
ATOM 1590 C C . GLY A 1 191 ? 13.226 -5.956 14.134 1.00 91.75 191 GLY A C 1
ATOM 1591 O O . GLY A 1 191 ? 13.787 -6.407 13.135 1.00 91.75 191 GLY A O 1
ATOM 1592 N N . ALA A 1 192 ? 12.031 -5.369 14.076 1.00 92.12 192 ALA A N 1
ATOM 1593 C CA . ALA A 1 192 ? 11.283 -5.203 12.832 1.00 92.12 192 ALA A CA 1
ATOM 1594 C C . ALA A 1 192 ? 11.961 -4.223 11.858 1.00 92.12 192 ALA A C 1
ATOM 1596 O O . ALA A 1 192 ? 11.946 -4.449 10.653 1.00 92.12 192 ALA A O 1
ATOM 1597 N N . LYS A 1 193 ? 12.625 -3.171 12.350 1.00 93.81 193 LYS A N 1
ATOM 1598 C CA . LYS A 1 193 ? 13.398 -2.229 11.523 1.00 93.81 193 LYS A CA 1
ATOM 1599 C C . LYS A 1 193 ? 14.638 -2.845 10.880 1.00 93.81 193 LYS A C 1
ATOM 1601 O O . LYS A 1 193 ? 15.051 -2.390 9.817 1.00 93.81 193 LYS A O 1
ATOM 1606 N N . ARG A 1 194 ? 15.229 -3.871 11.498 1.00 92.19 194 ARG A N 1
ATOM 1607 C CA . ARG A 1 194 ? 16.407 -4.559 10.946 1.00 92.19 194 ARG A CA 1
ATOM 1608 C C . ARG A 1 194 ? 16.088 -5.370 9.694 1.00 92.19 194 ARG A C 1
ATOM 1610 O O . ARG A 1 194 ? 16.907 -5.401 8.785 1.00 92.19 194 ARG A O 1
ATOM 1617 N N . ASN A 1 195 ? 14.929 -6.027 9.650 1.00 89.19 195 ASN A N 1
ATOM 1618 C CA . ASN A 1 195 ? 14.533 -6.863 8.509 1.00 89.19 195 ASN A CA 1
ATOM 1619 C C . ASN A 1 195 ? 13.472 -6.221 7.607 1.00 89.19 195 ASN A C 1
ATOM 1621 O O . ASN A 1 195 ? 13.319 -6.643 6.467 1.00 89.19 195 ASN A O 1
ATOM 1625 N N . CYS A 1 196 ? 12.727 -5.232 8.105 1.00 93.94 196 CYS A N 1
ATOM 1626 C CA . CYS A 1 196 ? 11.607 -4.597 7.412 1.00 93.94 196 CYS A CA 1
ATOM 1627 C C . CYS A 1 196 ? 10.602 -5.603 6.827 1.00 93.94 196 CYS A C 1
ATOM 1629 O O . CYS A 1 196 ? 10.011 -5.386 5.766 1.00 93.94 196 CYS A O 1
ATOM 1631 N N . ASN A 1 197 ? 10.404 -6.730 7.510 1.00 93.69 197 ASN A N 1
ATOM 1632 C CA . ASN A 1 197 ? 9.486 -7.754 7.050 1.00 93.69 197 ASN A CA 1
ATOM 1633 C C . ASN A 1 197 ? 8.037 -7.298 7.309 1.00 93.69 197 ASN A C 1
ATOM 1635 O O . ASN A 1 197 ? 7.627 -7.094 8.450 1.00 93.69 197 ASN A O 1
ATOM 1639 N N . MET A 1 198 ? 7.268 -7.137 6.235 1.00 94.44 198 MET A N 1
ATOM 1640 C CA . MET A 1 198 ? 5.870 -6.704 6.209 1.00 94.44 198 MET A CA 1
ATOM 1641 C C . MET A 1 198 ? 4.976 -7.803 5.622 1.00 94.44 198 MET A C 1
ATOM 1643 O O . MET A 1 198 ? 3.853 -7.533 5.200 1.00 94.44 198 MET A O 1
ATOM 1647 N N . GLN A 1 199 ? 5.435 -9.061 5.627 1.00 92.88 199 GLN A N 1
ATOM 164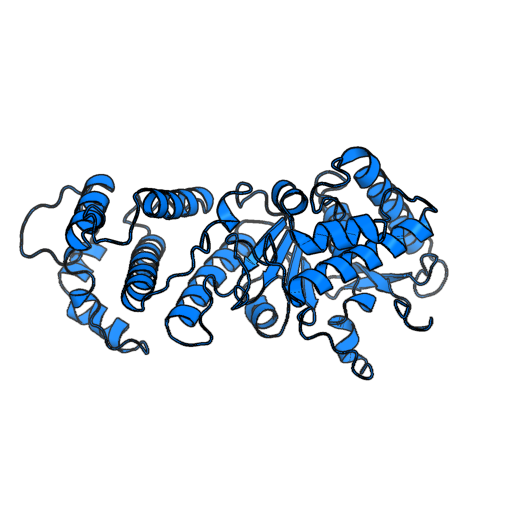8 C CA . GLN A 1 199 ? 4.663 -10.197 5.119 1.00 92.88 199 GLN A CA 1
ATOM 1649 C C . GLN A 1 199 ? 3.309 -10.323 5.830 1.00 92.88 199 GLN A C 1
ATOM 1651 O O . GLN A 1 199 ? 2.310 -10.723 5.231 1.00 92.88 199 GLN A O 1
ATOM 1656 N N . GLY A 1 200 ? 3.248 -9.939 7.108 1.00 91.56 200 GLY A N 1
ATOM 1657 C CA . GLY A 1 200 ? 1.993 -9.880 7.846 1.00 91.56 200 GLY A CA 1
ATOM 1658 C C . GLY A 1 200 ? 0.996 -8.878 7.264 1.00 91.56 200 GLY A C 1
ATOM 1659 O O . GLY A 1 200 ? -0.188 -9.183 7.227 1.00 91.56 200 GLY A O 1
ATOM 1660 N N . TRP A 1 201 ? 1.432 -7.725 6.754 1.00 94.44 201 TRP A N 1
ATOM 1661 C CA . TRP A 1 201 ? 0.541 -6.772 6.077 1.00 94.44 201 TRP A CA 1
ATOM 1662 C C . TRP A 1 201 ? 0.125 -7.295 4.704 1.00 94.44 201 TRP A C 1
ATOM 1664 O O . TRP A 1 201 ? -1.061 -7.300 4.380 1.00 94.44 201 TRP A O 1
ATOM 1674 N N . ILE A 1 202 ? 1.090 -7.810 3.936 1.00 94.50 202 ILE A N 1
ATOM 1675 C CA . ILE A 1 202 ? 0.864 -8.363 2.595 1.00 94.50 202 ILE A CA 1
ATOM 1676 C C . ILE A 1 202 ? -0.190 -9.475 2.650 1.00 94.50 202 ILE A C 1
ATOM 1678 O O . ILE A 1 202 ? -1.205 -9.399 1.970 1.00 94.50 202 ILE A O 1
ATOM 1682 N N . SER A 1 203 ? -0.028 -10.454 3.544 1.00 91.75 203 SER A N 1
ATOM 1683 C CA . SER A 1 203 ? -0.993 -11.557 3.722 1.00 91.75 203 SER A CA 1
ATOM 1684 C C . SER A 1 203 ? -2.395 -11.125 4.183 1.00 91.75 203 SER A C 1
ATOM 1686 O O . SER A 1 203 ? -3.318 -11.936 4.174 1.00 91.75 203 SER A O 1
ATOM 1688 N N . GLN A 1 204 ? -2.569 -9.864 4.586 1.00 92.88 204 GLN A N 1
ATOM 1689 C CA . GLN A 1 204 ? -3.845 -9.279 5.004 1.00 92.88 204 GLN A CA 1
ATOM 1690 C C . GLN A 1 204 ? -4.463 -8.360 3.935 1.00 92.88 204 GLN A C 1
ATOM 1692 O O . GLN A 1 204 ? -5.410 -7.637 4.238 1.00 92.88 204 GLN A O 1
ATOM 1697 N N . GLY A 1 205 ? -3.962 -8.385 2.696 1.00 94.81 205 GLY A N 1
ATOM 1698 C CA . GLY A 1 205 ? -4.515 -7.599 1.589 1.00 94.81 205 GLY A CA 1
ATOM 1699 C C . GLY A 1 205 ? -3.982 -6.166 1.513 1.00 94.81 205 GLY A C 1
ATOM 1700 O O . GLY A 1 205 ? -4.627 -5.303 0.911 1.00 94.81 205 GLY A O 1
ATOM 1701 N N . VAL A 1 206 ? -2.823 -5.890 2.125 1.00 97.69 206 VAL A N 1
ATOM 1702 C CA . VAL A 1 206 ? -2.111 -4.614 1.969 1.00 97.69 206 VAL A CA 1
ATOM 1703 C C . VAL A 1 206 ? -1.155 -4.714 0.784 1.00 97.69 206 VAL A C 1
ATOM 1705 O O . VAL A 1 206 ? -0.110 -5.360 0.854 1.00 97.69 206 VAL A O 1
ATOM 1708 N N . LEU A 1 207 ? -1.507 -4.049 -0.311 1.00 97.56 207 LEU A N 1
ATOM 1709 C CA . LEU A 1 207 ? -0.670 -3.911 -1.490 1.00 97.56 207 LEU A CA 1
ATOM 1710 C C . LEU A 1 207 ? 0.367 -2.806 -1.268 1.00 97.56 207 LEU A C 1
ATOM 1712 O O . LEU A 1 207 ? 0.030 -1.625 -1.175 1.00 97.56 207 LEU A O 1
ATOM 1716 N N . LEU A 1 208 ? 1.637 -3.189 -1.211 1.00 97.69 208 LEU A N 1
ATOM 1717 C CA . LEU A 1 208 ? 2.764 -2.268 -1.096 1.00 97.69 208 LEU A CA 1
ATOM 1718 C C . LEU A 1 208 ? 3.359 -2.028 -2.490 1.00 97.69 208 LEU A C 1
ATOM 1720 O O . LEU A 1 208 ? 4.160 -2.831 -2.966 1.00 97.69 208 LEU A O 1
ATOM 1724 N N . LEU A 1 209 ? 2.960 -0.941 -3.152 1.00 96.00 209 LEU A N 1
ATOM 1725 C CA . LEU A 1 209 ? 3.303 -0.665 -4.551 1.00 96.00 209 LEU A CA 1
ATOM 1726 C C . LEU A 1 209 ? 4.233 0.544 -4.658 1.00 96.00 209 LEU A C 1
ATOM 1728 O O . LEU A 1 209 ? 3.982 1.576 -4.045 1.00 96.00 209 LEU A O 1
ATOM 1732 N N . ASN A 1 210 ? 5.288 0.445 -5.464 1.00 93.62 210 ASN A N 1
ATOM 1733 C CA . ASN A 1 210 ? 6.063 1.611 -5.884 1.00 93.62 210 ASN A CA 1
ATOM 1734 C C . ASN A 1 210 ? 5.516 2.150 -7.211 1.00 93.62 210 ASN A C 1
ATOM 1736 O O . ASN A 1 210 ? 5.071 1.382 -8.057 1.00 93.62 210 ASN A O 1
ATOM 1740 N N . SER A 1 211 ? 5.572 3.466 -7.407 1.00 90.06 211 SER A N 1
ATOM 1741 C CA . SER A 1 211 ? 5.225 4.128 -8.676 1.00 90.06 211 SER A CA 1
ATOM 1742 C C . SER A 1 211 ? 6.245 3.867 -9.793 1.00 90.06 211 SER A C 1
ATOM 1744 O O . SER A 1 211 ? 5.920 3.939 -10.976 1.00 90.06 211 SER A O 1
ATOM 1746 N N . VAL A 1 212 ? 7.484 3.580 -9.408 1.00 88.44 212 VAL A N 1
ATOM 1747 C CA . VAL A 1 212 ? 8.602 3.187 -10.257 1.00 88.44 212 VAL A CA 1
ATOM 1748 C C . VAL A 1 212 ? 9.162 1.897 -9.669 1.00 88.44 212 VAL A C 1
ATOM 1750 O O . VAL A 1 212 ? 9.490 1.861 -8.492 1.00 88.44 212 VAL A O 1
ATOM 1753 N N . LEU A 1 213 ? 9.251 0.813 -10.442 1.00 85.50 213 LEU A N 1
ATOM 1754 C CA . LEU A 1 213 ? 9.539 -0.514 -9.869 1.00 85.50 213 LEU A CA 1
ATOM 1755 C C . LEU A 1 213 ? 11.026 -0.867 -9.773 1.00 85.50 213 LEU A C 1
ATOM 1757 O O . LEU A 1 213 ? 11.388 -1.862 -9.154 1.00 85.50 213 LEU A O 1
ATOM 1761 N N . THR A 1 214 ? 11.886 -0.043 -10.359 1.00 83.56 214 THR A N 1
ATOM 1762 C CA . THR A 1 214 ? 13.343 -0.191 -10.328 1.00 83.56 214 THR A CA 1
ATOM 1763 C C . THR A 1 214 ? 13.977 1.118 -9.911 1.00 83.56 214 THR A C 1
ATOM 1765 O O . THR A 1 214 ? 13.467 2.183 -10.255 1.00 83.56 214 THR A O 1
ATOM 1768 N N . TYR A 1 215 ? 15.122 1.059 -9.247 1.00 78.94 215 TYR A N 1
ATOM 1769 C CA . TYR A 1 215 ? 15.865 2.262 -8.904 1.00 78.94 215 TYR A CA 1
ATOM 1770 C C . TYR A 1 215 ? 16.498 2.889 -10.163 1.00 78.94 215 TYR A C 1
ATOM 1772 O O . TYR A 1 215 ? 17.532 2.426 -10.640 1.00 78.94 215 TYR A O 1
ATOM 1780 N N . PHE A 1 216 ? 15.866 3.934 -10.705 1.00 68.38 216 PHE A N 1
ATOM 1781 C CA . PHE A 1 216 ? 16.433 4.829 -11.719 1.00 68.38 216 PHE A CA 1
ATOM 1782 C C . PHE A 1 216 ? 16.002 6.249 -11.397 1.00 68.38 216 PHE A C 1
ATOM 1784 O O . PHE A 1 216 ? 14.809 6.546 -11.374 1.00 68.38 216 PHE A O 1
ATOM 1791 N N . GLU A 1 217 ? 16.981 7.119 -11.155 1.00 55.66 217 GLU A N 1
ATOM 1792 C CA . GLU A 1 217 ? 16.715 8.439 -10.587 1.00 55.66 217 GLU A CA 1
ATOM 1793 C C . GLU A 1 217 ? 15.839 9.309 -11.488 1.00 55.66 217 GLU A C 1
ATOM 1795 O O . GLU A 1 217 ? 15.137 10.139 -10.931 1.00 55.66 217 GLU A O 1
ATOM 1800 N N . ASN A 1 218 ? 15.832 9.101 -12.818 1.00 61.06 218 ASN A N 1
ATOM 1801 C CA . ASN A 1 218 ? 14.922 9.718 -13.796 1.00 61.06 218 ASN A CA 1
ATOM 1802 C C . ASN A 1 218 ? 15.043 9.051 -15.186 1.00 61.06 218 ASN A C 1
ATOM 1804 O O . ASN A 1 218 ? 15.977 8.292 -15.446 1.00 61.06 218 ASN A O 1
ATOM 1808 N N . GLY A 1 219 ? 14.132 9.389 -16.108 1.00 64.31 219 GLY A N 1
ATOM 1809 C CA . GLY A 1 219 ? 14.251 9.085 -17.540 1.00 64.31 219 GLY A CA 1
ATOM 1810 C C . GLY A 1 219 ? 13.208 8.098 -18.083 1.00 64.31 219 GLY A C 1
ATOM 1811 O O . GLY A 1 219 ? 12.290 7.705 -17.361 1.00 64.31 219 GLY A O 1
ATOM 1812 N N . PRO A 1 220 ? 13.345 7.659 -19.351 1.00 60.31 220 PRO A N 1
ATOM 1813 C CA . PRO A 1 220 ? 12.312 6.887 -20.049 1.00 60.31 220 PRO A CA 1
ATOM 1814 C C . PRO A 1 220 ? 11.896 5.586 -19.349 1.00 60.31 220 PRO A C 1
ATOM 1816 O O . PRO A 1 220 ? 10.756 5.151 -19.480 1.00 60.31 220 PRO A O 1
ATOM 1819 N N . ILE A 1 221 ? 12.799 4.960 -18.588 1.00 66.56 221 ILE A N 1
ATOM 1820 C CA . ILE A 1 221 ? 12.506 3.751 -17.803 1.00 66.56 221 ILE A CA 1
ATOM 1821 C C . ILE A 1 221 ? 11.594 4.080 -16.614 1.00 66.56 221 ILE A C 1
ATOM 1823 O O . ILE A 1 221 ? 10.612 3.378 -16.380 1.00 66.56 221 ILE A O 1
ATOM 1827 N N . ALA A 1 222 ? 11.875 5.167 -15.891 1.00 72.12 222 ALA A N 1
ATOM 1828 C CA . ALA A 1 222 ? 11.043 5.610 -14.776 1.00 72.12 222 ALA A CA 1
ATOM 1829 C C . ALA A 1 222 ? 9.655 6.063 -15.254 1.00 72.12 222 ALA A C 1
ATOM 1831 O O . ALA A 1 222 ? 8.648 5.720 -14.637 1.00 72.12 222 ALA A O 1
ATOM 1832 N N . GLU A 1 223 ? 9.583 6.778 -16.379 1.00 70.69 223 GLU A N 1
ATOM 1833 C CA . GLU A 1 223 ? 8.315 7.121 -17.043 1.00 70.69 223 GLU A CA 1
ATOM 1834 C C . GLU A 1 223 ? 7.538 5.863 -17.441 1.00 70.69 223 GLU A C 1
ATOM 1836 O O . GLU A 1 223 ? 6.325 5.785 -17.256 1.00 70.69 223 GLU A O 1
ATOM 1841 N N . SER A 1 224 ? 8.246 4.838 -17.917 1.00 67.00 224 SER A N 1
ATOM 1842 C CA . SER A 1 224 ? 7.620 3.579 -18.299 1.00 67.00 224 SER A CA 1
ATOM 1843 C C . SER A 1 224 ? 6.993 2.864 -17.095 1.00 67.00 224 SER A C 1
ATOM 1845 O O . SER A 1 224 ? 5.823 2.472 -17.105 1.00 67.00 224 SER A O 1
ATOM 1847 N N . TRP A 1 225 ? 7.715 2.763 -15.983 1.00 79.19 225 TRP A N 1
ATOM 1848 C CA . TRP A 1 225 ? 7.117 2.183 -14.784 1.00 79.19 225 TRP A CA 1
ATOM 1849 C C . TRP A 1 225 ? 5.927 2.977 -14.256 1.00 79.19 225 TRP A C 1
ATOM 1851 O O . TRP A 1 225 ? 4.982 2.380 -13.741 1.00 79.19 225 TRP A O 1
ATOM 1861 N N . GLN A 1 226 ? 5.924 4.297 -14.433 1.00 81.75 226 GLN A N 1
ATOM 1862 C CA . GLN A 1 226 ? 4.773 5.109 -14.063 1.00 81.75 226 GLN A CA 1
ATOM 1863 C C . GLN A 1 226 ? 3.543 4.770 -14.901 1.00 81.75 226 GLN A C 1
ATOM 1865 O O . GLN A 1 226 ? 2.492 4.558 -14.310 1.00 81.75 226 GLN A O 1
ATOM 1870 N N . VAL A 1 227 ? 3.678 4.607 -16.222 1.00 74.88 227 VAL A N 1
ATOM 1871 C CA . VAL A 1 227 ? 2.569 4.160 -17.087 1.00 74.88 227 VAL A CA 1
ATOM 1872 C C . VAL A 1 227 ? 2.031 2.799 -16.638 1.00 74.88 227 VAL A C 1
ATOM 1874 O O . VAL A 1 227 ? 0.817 2.602 -16.567 1.00 74.88 227 VAL A O 1
ATOM 1877 N N . PHE A 1 228 ? 2.917 1.859 -16.291 1.00 74.88 228 PHE A N 1
ATOM 1878 C CA . PHE A 1 228 ? 2.487 0.557 -15.782 1.00 74.88 228 PHE A CA 1
ATOM 1879 C C . PHE A 1 228 ? 1.727 0.677 -14.458 1.00 74.88 228 PHE A C 1
ATOM 1881 O O . PHE A 1 228 ? 0.626 0.149 -14.306 1.00 74.88 228 PHE A O 1
ATOM 1888 N N . THR A 1 229 ? 2.305 1.366 -13.481 1.00 86.38 229 THR A N 1
ATOM 1889 C CA . THR A 1 229 ? 1.709 1.465 -12.146 1.00 86.38 229 THR A CA 1
ATOM 1890 C C . THR A 1 229 ? 0.426 2.295 -12.169 1.00 86.38 229 THR A C 1
ATOM 1892 O O . THR A 1 229 ? -0.495 1.993 -11.416 1.00 86.38 229 THR A O 1
ATOM 1895 N N . ASP A 1 230 ? 0.301 3.255 -13.089 1.00 82.94 230 ASP A N 1
ATOM 1896 C CA . ASP A 1 230 ? -0.942 3.985 -13.359 1.00 82.94 230 ASP A CA 1
ATOM 1897 C C . ASP A 1 230 ? -2.046 3.061 -13.869 1.00 82.94 230 ASP A C 1
ATOM 1899 O O . ASP A 1 230 ? -3.197 3.161 -13.431 1.00 82.94 230 ASP A O 1
ATOM 1903 N N . PHE A 1 231 ? -1.701 2.122 -14.753 1.00 78.50 231 PHE A N 1
ATOM 1904 C CA . PHE A 1 231 ? -2.628 1.092 -15.201 1.00 78.50 231 PHE A CA 1
ATOM 1905 C C . PHE A 1 231 ? -3.081 0.203 -14.033 1.00 78.50 231 PHE A C 1
ATOM 1907 O O . PHE A 1 231 ? -4.281 -0.020 -13.875 1.00 78.50 231 PHE A O 1
ATOM 1914 N N . VAL A 1 232 ? -2.159 -0.250 -13.176 1.00 83.69 232 VAL A N 1
ATOM 1915 C CA . VAL A 1 232 ? -2.497 -1.056 -11.986 1.00 83.69 232 VAL A CA 1
ATOM 1916 C C . VAL A 1 232 ? -3.424 -0.284 -11.042 1.00 83.69 232 VAL A C 1
ATOM 1918 O O . VAL A 1 232 ? -4.454 -0.811 -10.625 1.00 83.69 232 VAL A O 1
ATOM 1921 N N . LEU A 1 233 ? -3.113 0.982 -10.744 1.00 90.38 233 LEU A N 1
ATOM 1922 C CA . LEU A 1 233 ? -3.948 1.841 -9.896 1.00 90.38 233 LEU A CA 1
ATOM 1923 C C . LEU A 1 233 ? -5.340 2.063 -10.496 1.00 90.38 233 LEU A C 1
ATOM 1925 O O . LEU A 1 233 ? -6.339 1.964 -9.783 1.00 90.38 233 LEU A O 1
ATOM 1929 N N . SER A 1 234 ? -5.418 2.304 -11.805 1.00 84.31 234 SER A N 1
ATOM 1930 C CA . SER A 1 234 ? -6.689 2.464 -12.518 1.00 84.31 234 SER A CA 1
ATOM 1931 C C . SER A 1 234 ? -7.501 1.169 -12.512 1.00 84.31 234 SER A C 1
ATOM 1933 O O . SER A 1 234 ? -8.712 1.198 -12.307 1.00 84.31 234 SER A O 1
ATOM 1935 N N . TYR A 1 235 ? -6.849 0.016 -12.694 1.00 84.25 235 TYR A N 1
ATOM 1936 C CA . TYR A 1 235 ? -7.497 -1.290 -12.608 1.00 84.25 235 TYR A CA 1
ATOM 1937 C C . TYR A 1 235 ? -8.099 -1.511 -11.218 1.00 84.25 235 TYR A C 1
ATOM 1939 O O . TYR A 1 235 ? -9.286 -1.823 -11.120 1.00 84.25 235 TYR A O 1
ATOM 1947 N N . LEU A 1 236 ? -7.321 -1.283 -10.155 1.00 89.94 236 LEU A N 1
ATOM 1948 C CA . LEU A 1 236 ? -7.797 -1.365 -8.772 1.00 89.94 236 LEU A CA 1
ATOM 1949 C C . LEU A 1 236 ? -8.978 -0.419 -8.538 1.00 89.94 236 LEU A C 1
ATOM 1951 O O . LEU A 1 236 ? -9.987 -0.828 -7.967 1.00 89.94 236 LEU A O 1
ATOM 1955 N N . SER A 1 237 ? -8.883 0.823 -9.020 1.00 93.12 237 SER A N 1
ATOM 1956 C CA . SER A 1 237 ? -9.942 1.813 -8.837 1.00 93.12 237 SER A CA 1
ATOM 1957 C C . SER A 1 237 ? -11.228 1.505 -9.612 1.00 93.12 237 SER A C 1
ATOM 1959 O O . SER A 1 237 ? -12.302 1.945 -9.205 1.00 93.12 237 SER A O 1
ATOM 1961 N N . ASN A 1 238 ? -11.136 0.832 -10.757 1.00 84.81 238 ASN A N 1
ATOM 1962 C CA . ASN A 1 238 ? -12.298 0.558 -11.603 1.00 84.81 238 ASN A CA 1
ATOM 1963 C C . ASN A 1 238 ? -12.969 -0.775 -11.264 1.00 84.81 238 ASN A C 1
ATOM 1965 O O . ASN A 1 238 ? -14.168 -0.922 -11.487 1.00 84.81 238 ASN A O 1
ATOM 1969 N N . ASN A 1 239 ? -12.207 -1.745 -10.752 1.00 85.38 239 ASN A N 1
ATOM 1970 C CA . ASN A 1 239 ? -12.684 -3.115 -10.557 1.00 85.38 239 ASN A CA 1
ATOM 1971 C C . ASN A 1 239 ? -12.931 -3.477 -9.092 1.00 85.38 239 ASN A C 1
ATOM 1973 O O . ASN A 1 239 ? -13.606 -4.472 -8.830 1.00 85.38 239 ASN A O 1
ATOM 1977 N N . LEU A 1 240 ? -12.398 -2.703 -8.146 1.00 92.62 240 LEU A N 1
ATOM 1978 C CA . LEU A 1 240 ? -12.640 -2.892 -6.719 1.00 92.62 240 LEU A CA 1
ATOM 1979 C C . LEU A 1 240 ? -13.456 -1.731 -6.156 1.00 92.62 240 LEU A C 1
ATOM 1981 O O . LEU A 1 240 ? -13.596 -0.671 -6.761 1.00 92.62 240 LEU A O 1
ATOM 1985 N N . THR A 1 241 ? -13.981 -1.923 -4.954 1.00 94.06 241 THR A N 1
ATOM 1986 C CA . THR A 1 241 ? -14.716 -0.900 -4.209 1.00 94.06 241 THR A CA 1
ATOM 1987 C C . THR A 1 241 ? -14.207 -0.855 -2.785 1.00 94.06 241 THR A C 1
ATOM 1989 O O . THR A 1 241 ? -13.855 -1.888 -2.223 1.00 94.06 241 THR A O 1
ATOM 1992 N N . ASN A 1 242 ? -14.210 0.332 -2.187 1.00 95.62 242 ASN A N 1
ATOM 1993 C CA . ASN A 1 242 ? -13.839 0.556 -0.794 1.00 95.62 242 ASN A CA 1
ATOM 1994 C C . ASN A 1 242 ? -12.410 0.112 -0.444 1.00 95.62 242 ASN A C 1
ATOM 1996 O O . ASN A 1 242 ? -12.119 -0.327 0.664 1.00 95.62 242 ASN A O 1
ATOM 2000 N N . VAL A 1 243 ? -11.506 0.264 -1.406 1.00 97.88 243 VAL A N 1
ATOM 2001 C CA . VAL A 1 243 ? -10.061 0.199 -1.170 1.00 97.88 243 VAL A CA 1
ATOM 2002 C C . VAL A 1 243 ? -9.588 1.500 -0.514 1.00 97.88 243 VAL A C 1
ATOM 2004 O O . VAL A 1 243 ? -10.023 2.590 -0.904 1.00 97.88 243 VAL A O 1
ATOM 2007 N N . VAL A 1 244 ? -8.691 1.386 0.464 1.00 98.19 244 VAL A N 1
ATOM 2008 C CA . VAL A 1 244 ? -7.976 2.521 1.061 1.00 98.19 244 VAL A CA 1
ATOM 2009 C C . VAL A 1 244 ? -6.674 2.754 0.301 1.00 98.19 244 VAL A C 1
ATOM 2011 O O . VAL A 1 244 ? -5.846 1.857 0.220 1.00 98.19 244 VAL A O 1
ATOM 2014 N N . PHE A 1 245 ? -6.453 3.958 -0.213 1.00 98.25 245 PHE A N 1
ATOM 2015 C CA . PHE A 1 245 ? -5.205 4.364 -0.854 1.00 98.25 245 PHE A CA 1
ATOM 2016 C C . PHE A 1 245 ? -4.458 5.349 0.042 1.00 98.25 245 PHE A C 1
ATOM 2018 O O . PHE A 1 245 ? -4.954 6.439 0.327 1.00 98.25 245 PHE A O 1
ATOM 2025 N N . ILE A 1 246 ? -3.254 4.973 0.456 1.00 97.88 246 ILE A N 1
ATOM 2026 C CA . ILE A 1 246 ? -2.327 5.799 1.226 1.00 97.88 246 ILE A CA 1
ATOM 2027 C C . ILE A 1 246 ? -1.213 6.241 0.273 1.00 97.88 246 ILE A C 1
ATOM 2029 O O . ILE A 1 246 ? -0.372 5.439 -0.131 1.00 97.88 246 ILE A O 1
ATOM 2033 N N . LEU A 1 247 ? -1.241 7.510 -0.129 1.00 96.81 247 LEU A N 1
ATOM 2034 C CA . LEU A 1 247 ? -0.348 8.087 -1.135 1.00 96.81 247 LEU A CA 1
ATOM 2035 C C . LEU A 1 247 ? 0.771 8.872 -0.444 1.00 96.81 247 LEU A C 1
ATOM 2037 O O . LEU A 1 247 ? 0.505 9.883 0.209 1.00 96.81 247 LEU A O 1
ATOM 2041 N N . LEU A 1 248 ? 2.018 8.413 -0.584 1.00 94.44 248 LEU A N 1
ATOM 2042 C CA . LEU A 1 248 ? 3.158 8.949 0.162 1.00 94.44 248 LEU A CA 1
ATOM 2043 C C . LEU A 1 248 ? 4.023 9.889 -0.691 1.00 94.44 248 LEU A C 1
ATOM 2045 O O . LEU A 1 248 ? 4.779 9.457 -1.560 1.00 94.44 248 LEU A O 1
ATOM 2049 N N . GLY A 1 249 ? 3.962 11.189 -0.399 1.00 90.44 249 GLY A N 1
ATOM 2050 C CA . GLY A 1 249 ? 4.723 12.234 -1.086 1.00 90.44 249 GLY A CA 1
ATOM 2051 C C . GLY A 1 249 ? 4.087 12.732 -2.387 1.00 90.44 249 GLY A C 1
ATOM 2052 O O . GLY A 1 249 ? 3.066 12.224 -2.847 1.00 90.44 249 GLY A O 1
ATOM 2053 N N . GLY A 1 250 ? 4.706 13.753 -2.991 1.00 86.69 250 GLY A N 1
ATOM 2054 C CA . GLY A 1 250 ? 4.159 14.461 -4.157 1.00 86.69 250 GLY A CA 1
ATOM 2055 C C . GLY A 1 250 ? 3.939 13.575 -5.386 1.00 86.69 250 GLY A C 1
ATOM 2056 O O . GLY A 1 250 ? 2.901 13.684 -6.032 1.00 86.69 250 GLY A O 1
ATOM 2057 N N . ASN A 1 251 ? 4.863 12.650 -5.663 1.00 87.00 251 ASN A N 1
ATOM 2058 C CA . ASN A 1 251 ? 4.760 11.740 -6.810 1.00 87.00 251 ASN A CA 1
ATOM 2059 C C . ASN A 1 251 ? 3.549 10.803 -6.683 1.00 87.00 251 ASN A C 1
ATOM 2061 O O . ASN A 1 251 ? 2.745 10.695 -7.607 1.00 87.00 251 ASN A O 1
ATOM 2065 N N . ALA A 1 252 ? 3.368 10.179 -5.514 1.00 91.25 252 ALA A N 1
ATOM 2066 C CA . ALA A 1 252 ? 2.213 9.327 -5.246 1.00 91.25 252 ALA A CA 1
ATOM 2067 C C . ALA A 1 252 ? 0.908 10.140 -5.199 1.00 91.25 252 ALA A C 1
ATOM 2069 O O . ALA A 1 252 ? -0.096 9.737 -5.784 1.00 91.25 252 ALA A O 1
ATOM 2070 N N . ALA A 1 253 ? 0.920 11.317 -4.562 1.00 90.25 253 ALA A N 1
ATOM 2071 C CA . ALA A 1 253 ? -0.234 12.213 -4.508 1.00 90.25 253 ALA A CA 1
ATOM 2072 C C . ALA A 1 253 ? -0.674 12.685 -5.907 1.00 90.25 253 ALA A C 1
ATOM 2074 O O . ALA A 1 253 ? -1.872 12.807 -6.168 1.00 90.25 253 ALA A O 1
ATOM 2075 N N . GLY A 1 254 ? 0.267 12.879 -6.837 1.00 91.50 254 GLY A N 1
ATOM 2076 C CA . GLY A 1 254 ? -0.012 13.202 -8.238 1.00 91.50 254 GLY A CA 1
ATOM 2077 C C . GLY A 1 254 ? -0.901 12.166 -8.933 1.00 91.50 254 GLY A C 1
ATOM 2078 O O . GLY A 1 254 ? -1.730 12.535 -9.763 1.00 91.50 254 GLY A O 1
ATOM 2079 N N . LYS A 1 255 ? -0.833 10.892 -8.526 1.00 94.12 255 LYS A N 1
ATOM 2080 C CA . LYS A 1 255 ? -1.613 9.776 -9.096 1.00 94.12 255 LYS A CA 1
ATOM 2081 C C . LYS A 1 255 ? -3.053 9.688 -8.583 1.00 94.12 255 LYS A C 1
ATOM 2083 O O . LYS A 1 255 ? -3.835 8.878 -9.071 1.00 94.12 255 LYS A O 1
ATOM 2088 N N . LYS A 1 256 ? -3.473 10.564 -7.661 1.00 94.19 256 LYS A N 1
ATOM 2089 C CA . LYS A 1 256 ? -4.844 10.572 -7.109 1.00 94.19 256 LYS A CA 1
ATOM 2090 C C . LYS A 1 256 ? -5.956 10.757 -8.141 1.00 94.19 256 LYS A C 1
ATOM 2092 O O . LYS A 1 256 ? -7.105 10.449 -7.843 1.00 94.19 256 LYS A O 1
ATOM 2097 N N . HIS A 1 257 ? -5.637 11.307 -9.313 1.00 93.62 257 HIS A N 1
ATOM 2098 C CA . HIS A 1 257 ? -6.586 11.494 -10.411 1.00 93.62 257 HIS A CA 1
ATOM 2099 C C . HIS A 1 257 ? -7.008 10.166 -11.064 1.00 93.62 257 HIS A C 1
ATOM 2101 O O . HIS A 1 257 ? -8.053 10.118 -11.702 1.00 93.62 257 HIS A O 1
ATOM 2107 N N . LEU A 1 258 ? -6.236 9.094 -10.860 1.00 92.06 258 LEU A N 1
ATOM 2108 C CA . LEU A 1 258 ? -6.537 7.739 -11.330 1.00 92.06 258 LEU A CA 1
ATOM 2109 C C . LEU A 1 258 ? -7.498 6.985 -10.402 1.00 92.06 258 LEU A C 1
ATOM 2111 O O . LEU A 1 258 ? -7.932 5.883 -10.726 1.00 92.06 258 LEU A O 1
ATOM 2115 N N . ILE A 1 259 ? -7.805 7.556 -9.232 1.00 96.00 259 ILE A N 1
ATOM 2116 C CA . ILE A 1 259 ? -8.580 6.900 -8.181 1.00 96.00 259 ILE A CA 1
ATOM 2117 C C . ILE A 1 259 ? -9.939 7.585 -8.047 1.00 96.00 259 ILE A C 1
ATOM 2119 O O . ILE A 1 259 ? -10.041 8.775 -7.734 1.00 96.00 259 ILE A O 1
ATOM 2123 N N . ASN A 1 260 ? -11.011 6.812 -8.201 1.00 93.75 260 ASN A N 1
ATOM 2124 C CA . ASN A 1 260 ? -12.371 7.268 -7.959 1.00 93.75 260 ASN A CA 1
ATOM 2125 C C . ASN A 1 260 ? -12.626 7.453 -6.452 1.00 93.75 260 ASN A C 1
ATOM 2127 O O . ASN A 1 260 ? -13.056 6.544 -5.741 1.00 93.75 260 ASN A O 1
ATOM 2131 N N . LYS A 1 261 ? -12.427 8.679 -5.963 1.00 92.25 261 LYS A N 1
ATOM 2132 C CA . LYS A 1 261 ? -12.601 9.047 -4.546 1.00 92.25 261 LYS A CA 1
ATOM 2133 C C . LYS A 1 261 ? -14.021 8.860 -3.998 1.00 92.25 261 LYS A C 1
ATOM 2135 O O . LYS A 1 261 ? -14.202 8.933 -2.786 1.00 92.25 261 LYS A O 1
ATOM 2140 N N . ARG A 1 262 ? -15.028 8.636 -4.851 1.00 90.38 262 ARG A N 1
ATOM 2141 C CA . ARG A 1 262 ? -16.381 8.273 -4.396 1.00 90.38 262 ARG A CA 1
ATOM 2142 C C . ARG A 1 262 ? -16.455 6.809 -3.979 1.00 90.38 262 ARG A C 1
ATOM 2144 O O . ARG A 1 262 ? -17.121 6.499 -3.001 1.00 90.38 262 ARG A O 1
ATOM 2151 N N . ASN A 1 263 ? -15.719 5.933 -4.657 1.00 92.00 263 ASN A N 1
ATOM 2152 C CA . ASN A 1 263 ? -15.717 4.493 -4.388 1.00 92.00 263 ASN A CA 1
ATOM 2153 C C . ASN A 1 263 ? -14.632 4.078 -3.391 1.00 92.00 263 ASN A C 1
ATOM 2155 O O . ASN A 1 263 ? -14.700 2.991 -2.831 1.00 92.00 263 ASN A O 1
ATOM 2159 N N . HIS A 1 264 ? -13.631 4.927 -3.177 1.00 96.12 264 HIS A N 1
ATOM 2160 C CA . HIS A 1 264 ? -12.435 4.610 -2.400 1.00 96.12 264 HIS A CA 1
ATOM 2161 C C . HIS A 1 264 ? -12.184 5.644 -1.310 1.00 96.12 264 HIS A C 1
ATOM 2163 O O . HIS A 1 264 ? -12.739 6.744 -1.344 1.00 96.12 264 HIS A O 1
ATOM 2169 N N . HIS A 1 265 ? -11.342 5.306 -0.338 1.00 95.81 265 HIS A N 1
ATOM 2170 C CA . HIS A 1 265 ? -10.813 6.276 0.617 1.00 95.81 265 HIS A CA 1
ATOM 2171 C C . HIS A 1 265 ? -9.373 6.608 0.236 1.00 95.81 265 HIS A C 1
ATOM 2173 O O . HIS A 1 265 ? -8.591 5.702 -0.028 1.00 95.81 265 HIS A O 1
ATOM 2179 N N . VAL A 1 266 ? -9.029 7.894 0.157 1.00 95.69 266 VAL A N 1
ATOM 2180 C CA . VAL A 1 266 ? -7.703 8.347 -0.286 1.00 95.69 266 VAL A CA 1
ATOM 2181 C C . VAL A 1 266 ? -7.121 9.280 0.763 1.00 95.69 266 VAL A C 1
ATOM 2183 O O . VAL A 1 266 ? -7.712 10.320 1.054 1.00 95.69 266 VAL A O 1
ATOM 2186 N N . MET A 1 267 ? -5.956 8.920 1.294 1.00 94.69 267 MET A N 1
ATOM 2187 C CA . MET A 1 267 ? -5.170 9.729 2.220 1.00 94.69 267 MET A CA 1
ATOM 2188 C C . MET A 1 267 ? -3.857 10.122 1.545 1.00 94.69 267 MET A C 1
ATOM 2190 O O . MET A 1 267 ? -3.111 9.268 1.072 1.00 94.69 267 MET A O 1
ATOM 2194 N N . GLU A 1 268 ? -3.594 11.424 1.479 1.00 93.81 268 GLU A N 1
ATOM 2195 C CA . GLU A 1 268 ? -2.347 11.993 0.961 1.00 93.81 268 GLU A CA 1
ATOM 2196 C C . GLU A 1 268 ? -1.474 12.359 2.167 1.00 93.81 268 GLU A C 1
ATOM 2198 O O . GLU A 1 268 ? -1.954 13.033 3.073 1.00 93.81 268 GLU A O 1
ATOM 2203 N N . LEU A 1 269 ? -0.217 11.914 2.203 1.00 92.12 269 LEU A N 1
ATOM 2204 C CA . LEU A 1 269 ? 0.696 12.156 3.325 1.00 92.12 269 LEU A CA 1
ATOM 2205 C C . LEU A 1 269 ? 2.063 12.618 2.837 1.00 92.12 269 LEU A C 1
ATOM 2207 O O . LEU A 1 269 ? 2.478 12.320 1.714 1.00 92.12 269 LEU A O 1
ATOM 2211 N N . TYR A 1 270 ? 2.810 13.295 3.706 1.00 91.25 270 TYR A N 1
ATOM 2212 C CA . TYR A 1 270 ? 4.232 13.515 3.474 1.00 91.25 270 TYR A CA 1
ATOM 2213 C C . TYR A 1 270 ? 4.973 12.186 3.346 1.00 91.25 270 TYR A C 1
ATOM 2215 O O . TYR A 1 270 ? 4.688 11.219 4.053 1.00 91.25 270 TYR A O 1
ATOM 2223 N N . HIS A 1 271 ? 5.965 12.147 2.456 1.00 89.62 271 HIS A N 1
ATOM 2224 C CA . HIS A 1 271 ? 6.804 10.966 2.328 1.00 89.62 271 HIS A CA 1
ATOM 2225 C C . HIS A 1 271 ? 7.556 10.726 3.651 1.00 89.62 271 HIS A C 1
ATOM 2227 O O . HIS A 1 271 ? 8.201 11.654 4.145 1.00 89.62 271 HIS A O 1
ATOM 2233 N N . PRO A 1 272 ? 7.534 9.505 4.215 1.00 87.88 272 PRO A N 1
ATOM 2234 C CA . PRO A 1 272 ? 8.032 9.259 5.570 1.00 87.88 272 PRO A CA 1
ATOM 2235 C C . PRO A 1 272 ? 9.538 9.530 5.709 1.00 87.88 272 PRO A C 1
ATOM 2237 O O . PRO A 1 272 ? 9.991 9.960 6.761 1.00 87.88 272 PRO A O 1
ATOM 2240 N N . GLY A 1 273 ? 10.317 9.361 4.632 1.00 79.19 273 GLY A N 1
ATOM 2241 C CA . GLY A 1 273 ? 11.760 9.657 4.624 1.00 79.19 273 GLY A CA 1
ATOM 2242 C C . GLY A 1 273 ? 12.135 11.143 4.537 1.00 79.19 273 GLY A C 1
ATOM 2243 O O . GLY A 1 273 ? 13.286 11.478 4.782 1.00 79.19 273 GLY A O 1
ATOM 2244 N N . PHE A 1 274 ? 11.190 12.024 4.188 1.00 69.56 274 PHE A N 1
ATOM 2245 C CA . PHE A 1 274 ? 11.394 13.481 4.114 1.00 69.56 274 PHE A CA 1
ATOM 2246 C C . PHE A 1 274 ? 10.536 14.230 5.138 1.00 69.56 274 PHE A C 1
ATOM 2248 O O . PHE A 1 274 ? 10.361 15.444 5.040 1.00 69.56 274 PHE A O 1
ATOM 2255 N N . TYR A 1 275 ? 9.969 13.513 6.109 1.00 65.94 275 TYR A N 1
ATOM 2256 C CA . TYR A 1 275 ? 9.194 14.130 7.170 1.00 65.94 275 TYR A CA 1
ATOM 2257 C C . TYR A 1 275 ? 10.143 14.850 8.140 1.00 65.94 275 TYR A C 1
ATOM 2259 O O . TYR A 1 275 ? 10.668 14.272 9.087 1.00 65.94 275 TYR A O 1
ATOM 2267 N N . SER A 1 276 ? 10.397 16.126 7.869 1.00 54.97 276 SER A N 1
ATOM 2268 C CA . SER A 1 276 ? 10.990 17.077 8.809 1.00 54.97 276 SER A CA 1
ATOM 2269 C C . SER A 1 276 ? 9.856 17.924 9.362 1.00 54.97 276 SER A C 1
ATOM 2271 O O . SER A 1 276 ? 9.213 18.571 8.547 1.00 54.97 276 SER A O 1
ATOM 2273 N N . PHE A 1 277 ? 9.603 17.927 10.675 1.00 53.25 277 PHE A N 1
ATOM 2274 C CA . PHE A 1 277 ? 8.559 18.734 11.329 1.00 53.25 277 PHE A CA 1
ATOM 2275 C C . PHE A 1 277 ? 8.690 20.226 10.944 1.00 53.25 277 PHE A C 1
ATOM 2277 O O . PHE A 1 277 ? 9.497 20.924 11.563 1.00 53.25 277 PHE A O 1
ATOM 2284 N N . PRO A 1 278 ? 7.959 20.776 9.951 1.00 49.12 278 PRO A N 1
ATOM 2285 C CA . PRO A 1 278 ? 7.997 22.207 9.712 1.00 49.12 278 PRO A CA 1
ATOM 2286 C C . PRO A 1 278 ? 7.001 22.864 10.683 1.00 49.12 278 PRO A C 1
ATOM 2288 O O . PRO A 1 278 ? 6.066 22.204 11.153 1.00 49.12 278 PRO A O 1
ATOM 2291 N N . PRO A 1 279 ? 7.138 24.164 10.991 1.00 47.81 279 PRO A N 1
ATOM 2292 C CA . PRO A 1 279 ? 6.102 24.882 11.725 1.00 47.81 279 PRO A CA 1
ATOM 2293 C C . PRO A 1 279 ? 4.766 24.758 10.970 1.00 47.81 279 PRO A C 1
ATOM 2295 O O . PRO A 1 279 ? 4.633 25.212 9.833 1.00 47.81 279 PRO A O 1
ATOM 2298 N N . MET A 1 280 ? 3.803 24.072 11.596 1.00 54.94 280 MET A N 1
ATOM 2299 C CA . MET A 1 280 ? 2.571 23.603 10.960 1.00 54.94 280 MET A CA 1
ATOM 2300 C C . MET A 1 280 ? 1.693 24.765 10.490 1.00 54.94 280 MET A C 1
ATOM 2302 O O . MET A 1 280 ? 0.990 25.391 11.285 1.00 54.94 280 MET A O 1
ATOM 2306 N N . GLN A 1 281 ? 1.640 25.001 9.179 1.00 59.22 281 GLN A N 1
ATOM 2307 C CA . GLN A 1 281 ? 0.532 25.766 8.611 1.00 59.22 281 GLN A CA 1
ATOM 2308 C C . GLN A 1 281 ? -0.745 24.900 8.586 1.00 59.22 281 GLN A C 1
ATOM 2310 O O . GLN A 1 281 ? -0.667 23.693 8.341 1.00 59.22 281 GLN A O 1
ATOM 2315 N N . PRO A 1 282 ? -1.950 25.476 8.771 1.00 59.66 282 PRO A N 1
ATOM 2316 C CA . PRO A 1 282 ? -3.203 24.720 8.841 1.00 59.66 282 PRO A CA 1
ATOM 2317 C C . PRO A 1 282 ? -3.474 23.766 7.669 1.00 59.66 282 PRO A C 1
ATOM 2319 O O . PRO A 1 282 ? -4.051 22.703 7.897 1.00 59.66 282 PRO A O 1
ATOM 2322 N N . LEU A 1 283 ? -3.054 24.119 6.446 1.00 57.31 283 LEU A N 1
ATOM 2323 C CA . LEU A 1 283 ? -3.209 23.281 5.249 1.00 57.31 283 LEU A CA 1
ATOM 2324 C C . LEU A 1 283 ? -2.303 22.039 5.249 1.00 57.31 283 LEU A C 1
ATOM 2326 O O . LEU A 1 283 ? -2.671 21.026 4.661 1.00 57.31 283 LEU A O 1
ATOM 2330 N N . GLN A 1 284 ? -1.156 22.087 5.927 1.00 71.00 284 GLN A N 1
ATOM 2331 C CA . GLN A 1 284 ? -0.182 20.990 5.952 1.00 71.00 284 GLN A CA 1
ATOM 2332 C C . GLN A 1 284 ? -0.602 19.859 6.896 1.00 71.00 284 GLN A C 1
ATOM 2334 O O . GLN A 1 284 ? -0.170 18.724 6.728 1.00 71.00 284 GLN A O 1
ATOM 2339 N N . ARG A 1 285 ? -1.516 20.137 7.837 1.00 75.44 285 ARG A N 1
ATOM 2340 C CA . ARG A 1 285 ? -2.032 19.144 8.793 1.00 75.44 285 ARG A CA 1
ATOM 2341 C C . ARG A 1 285 ? -2.664 17.933 8.118 1.00 75.44 285 ARG A C 1
ATOM 2343 O O . ARG A 1 285 ? -2.544 16.826 8.614 1.00 75.44 285 ARG A O 1
ATOM 2350 N N . ARG A 1 286 ? -3.298 18.118 6.957 1.00 79.31 286 ARG A N 1
ATOM 2351 C CA . ARG A 1 286 ? -3.932 17.018 6.210 1.00 79.31 286 ARG A CA 1
ATOM 2352 C C . ARG A 1 286 ? -2.938 16.054 5.557 1.00 79.31 286 ARG A C 1
ATOM 2354 O O . ARG A 1 286 ? -3.371 15.028 5.055 1.00 79.31 286 ARG A O 1
ATOM 2361 N N . LEU A 1 287 ? -1.651 16.399 5.549 1.00 86.56 287 LEU A N 1
ATOM 2362 C CA . LEU A 1 287 ? -0.556 15.567 5.048 1.00 86.56 287 LEU A CA 1
ATOM 2363 C C . LEU A 1 287 ? 0.293 14.987 6.191 1.00 86.56 287 LEU A C 1
ATOM 2365 O O . LEU A 1 287 ? 1.253 14.256 5.947 1.00 86.56 287 LEU A O 1
ATOM 2369 N N . ASP A 1 288 ? -0.026 15.354 7.432 1.00 86.69 288 ASP A N 1
ATOM 2370 C CA . ASP A 1 288 ? 0.752 15.032 8.616 1.00 86.69 288 ASP A CA 1
ATOM 2371 C C . ASP A 1 288 ? 0.342 13.680 9.203 1.00 86.69 288 ASP A C 1
ATOM 2373 O O . ASP A 1 288 ? -0.838 13.426 9.441 1.00 86.69 288 ASP A O 1
ATOM 2377 N N . TRP A 1 289 ? 1.328 12.825 9.467 1.00 89.62 289 TRP A N 1
ATOM 2378 C CA . TRP A 1 289 ? 1.112 11.480 9.999 1.00 89.62 289 TRP A CA 1
ATOM 2379 C C . TRP A 1 289 ? 0.479 11.491 11.391 1.00 89.62 289 TRP A C 1
ATOM 2381 O O . TRP A 1 289 ? -0.472 10.753 11.640 1.00 89.62 289 TRP A O 1
ATOM 2391 N N . ASN A 1 290 ? 0.965 12.362 12.278 1.00 86.12 290 ASN A N 1
ATOM 2392 C CA . ASN A 1 290 ? 0.499 12.427 13.662 1.00 86.12 290 ASN A CA 1
ATOM 2393 C C . ASN A 1 290 ? -0.918 12.999 13.749 1.00 86.12 290 ASN A C 1
ATOM 2395 O O . ASN A 1 290 ? -1.676 12.640 14.643 1.00 86.12 290 ASN A O 1
ATOM 2399 N N . PHE A 1 291 ? -1.295 13.871 12.814 1.00 86.38 291 PHE A N 1
ATOM 2400 C CA . PHE A 1 291 ? -2.652 14.396 12.734 1.00 86.38 291 PHE A CA 1
ATOM 2401 C C . PHE A 1 291 ? -3.632 13.425 12.069 1.00 86.38 291 PHE A C 1
ATOM 2403 O O . PHE A 1 291 ? -4.731 13.223 12.588 1.00 86.38 291 PHE A O 1
ATOM 2410 N N . MET A 1 292 ? -3.256 12.860 10.917 1.00 88.50 292 MET A N 1
ATOM 2411 C CA . MET A 1 292 ? -4.156 12.072 10.071 1.00 88.50 292 MET A CA 1
ATOM 2412 C C . MET A 1 292 ? -4.281 10.612 10.482 1.00 88.50 292 MET A C 1
ATOM 2414 O O . MET A 1 292 ? -5.229 9.978 10.035 1.00 88.50 292 MET A O 1
ATOM 2418 N N . LEU A 1 293 ? -3.362 10.072 11.285 1.00 92.81 293 LEU A N 1
ATOM 2419 C CA . LEU A 1 293 ? -3.435 8.711 11.829 1.00 92.81 293 LEU A CA 1
ATOM 2420 C C . LEU A 1 293 ? -3.831 7.651 10.769 1.00 92.81 293 LEU A C 1
ATOM 2422 O O . LEU A 1 293 ? -4.867 6.983 10.906 1.00 92.81 293 LEU A O 1
ATOM 2426 N N . PRO A 1 294 ? -3.099 7.557 9.643 1.00 95.44 294 PRO A N 1
ATOM 2427 C CA . PRO A 1 294 ? -3.498 6.762 8.484 1.00 95.44 294 PRO A CA 1
ATOM 2428 C C . PRO A 1 294 ? -3.714 5.270 8.739 1.00 95.44 294 PRO A C 1
ATOM 2430 O O . PRO A 1 294 ? -4.572 4.680 8.084 1.00 95.44 294 PRO A O 1
ATOM 2433 N N . PHE A 1 295 ? -2.992 4.633 9.661 1.00 95.81 295 PHE A N 1
ATOM 2434 C CA . PHE A 1 295 ? -3.191 3.208 9.943 1.00 95.81 295 PHE A CA 1
ATOM 2435 C C . PHE A 1 295 ? -4.498 2.977 10.710 1.00 95.81 295 PHE A C 1
ATOM 2437 O O . PHE A 1 295 ? -5.269 2.065 10.384 1.00 95.81 295 PHE A O 1
ATOM 2444 N N . ILE A 1 296 ? -4.792 3.837 11.691 1.00 94.00 296 ILE A N 1
ATOM 2445 C CA . ILE A 1 296 ? -6.073 3.827 12.408 1.00 94.00 296 ILE A CA 1
ATOM 2446 C C . ILE A 1 296 ? -7.217 4.122 11.440 1.00 94.00 296 ILE A C 1
ATOM 2448 O O . ILE A 1 296 ? -8.200 3.382 11.429 1.00 94.00 296 ILE A O 1
ATOM 2452 N N . ASN A 1 297 ? -7.092 5.160 10.610 1.00 95.31 297 ASN A N 1
ATOM 2453 C CA . ASN A 1 297 ? -8.146 5.555 9.676 1.00 95.31 297 ASN A CA 1
ATOM 2454 C C . ASN A 1 297 ? -8.365 4.552 8.546 1.00 95.31 297 ASN A C 1
ATOM 2456 O O . ASN A 1 297 ? -9.512 4.342 8.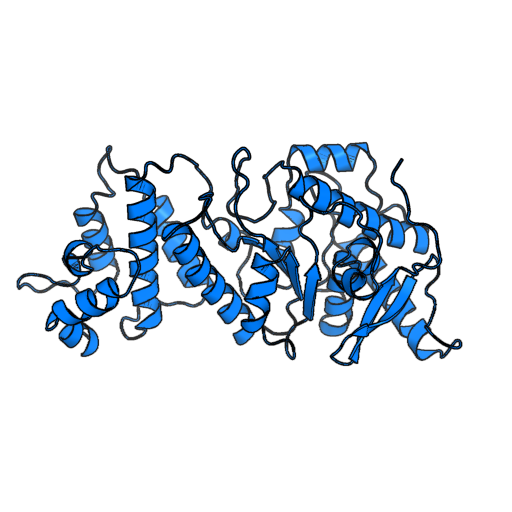155 1.00 95.31 297 ASN A O 1
ATOM 2460 N N . ALA A 1 298 ? -7.318 3.873 8.070 1.00 97.00 298 ALA A N 1
ATOM 2461 C CA . ALA A 1 298 ? -7.479 2.760 7.142 1.00 97.00 298 ALA A CA 1
ATOM 2462 C C . ALA A 1 298 ? -8.371 1.675 7.758 1.00 97.00 298 ALA A C 1
ATOM 2464 O O . ALA A 1 298 ? -9.386 1.299 7.174 1.00 97.00 298 ALA A O 1
ATOM 2465 N N . ASN A 1 299 ? -8.062 1.242 8.983 1.00 95.62 299 ASN A N 1
ATOM 2466 C CA . ASN A 1 299 ? -8.884 0.266 9.692 1.00 95.62 299 ASN A CA 1
ATOM 2467 C C . ASN A 1 299 ? -10.285 0.796 10.020 1.00 95.62 299 ASN A C 1
ATOM 2469 O O . ASN A 1 299 ? -11.246 0.039 9.932 1.00 95.62 299 ASN A O 1
ATOM 2473 N N . PHE A 1 300 ? -10.434 2.076 10.358 1.00 95.19 300 PHE A N 1
ATOM 2474 C CA . PHE A 1 300 ? -11.741 2.647 10.671 1.00 95.19 300 PHE A CA 1
ATOM 2475 C C . PHE A 1 300 ? -12.648 2.693 9.440 1.00 95.19 300 PHE A C 1
ATOM 2477 O O . PHE A 1 300 ? -13.830 2.361 9.526 1.00 95.19 300 PHE A O 1
ATOM 2484 N N . PHE A 1 301 ? -12.100 3.055 8.281 1.00 95.75 301 PHE A N 1
ATOM 2485 C CA . PHE A 1 301 ? -12.821 3.011 7.013 1.00 95.75 301 PHE A CA 1
ATOM 2486 C C . PHE A 1 301 ? -13.197 1.573 6.624 1.00 95.75 301 PHE A C 1
ATOM 2488 O O . PHE A 1 301 ? -14.347 1.300 6.268 1.00 95.75 301 PHE A O 1
ATOM 2495 N N . LEU A 1 302 ? -12.253 0.634 6.744 1.00 95.81 302 LEU A N 1
ATOM 2496 C CA . LEU A 1 302 ? -12.501 -0.781 6.464 1.00 95.81 302 LEU A CA 1
ATOM 2497 C C . LEU A 1 302 ? -13.545 -1.369 7.417 1.00 95.81 302 LEU A C 1
ATOM 2499 O O . LEU A 1 302 ? -14.408 -2.115 6.969 1.00 95.81 302 LEU A O 1
ATOM 2503 N N . TYR A 1 303 ? -13.537 -0.979 8.693 1.00 95.19 303 TYR A N 1
ATOM 2504 C CA . TYR A 1 303 ? -14.539 -1.401 9.669 1.00 95.19 303 TYR A CA 1
ATOM 2505 C C . TYR A 1 303 ? -15.942 -0.924 9.304 1.00 95.19 303 TYR A C 1
ATOM 2507 O O . TYR A 1 303 ? -16.878 -1.720 9.283 1.00 95.19 303 TYR A O 1
ATOM 2515 N N . GLN A 1 304 ? -16.078 0.363 8.971 1.00 92.38 304 GLN A N 1
ATOM 2516 C CA . GLN A 1 304 ? -17.352 0.951 8.550 1.00 92.38 304 GLN A CA 1
ATOM 2517 C C . GLN A 1 304 ? -17.924 0.269 7.298 1.00 92.38 304 GLN A C 1
ATOM 2519 O O . GLN A 1 304 ? -19.132 0.303 7.086 1.00 92.38 304 GLN A O 1
ATOM 2524 N N . THR A 1 305 ? -17.071 -0.361 6.485 1.00 93.50 305 THR A N 1
ATOM 2525 C CA . THR A 1 305 ? -17.473 -0.946 5.205 1.00 93.50 305 THR A CA 1
ATOM 2526 C C . THR A 1 305 ? -17.651 -2.464 5.235 1.00 93.50 305 THR A C 1
ATOM 2528 O O . THR A 1 305 ? -18.592 -2.996 4.653 1.00 93.50 305 THR A O 1
ATOM 2531 N N . PHE A 1 306 ? -16.731 -3.173 5.884 1.00 93.56 306 PHE A N 1
ATOM 2532 C CA . PHE A 1 306 ? -16.608 -4.633 5.842 1.00 93.56 306 PHE A CA 1
ATOM 2533 C C . PHE A 1 306 ? -16.647 -5.274 7.238 1.00 93.56 306 PHE A C 1
ATOM 2535 O O . PHE A 1 306 ? -16.501 -6.493 7.366 1.00 93.56 306 PHE A O 1
ATOM 2542 N N . GLY A 1 307 ? -16.799 -4.478 8.300 1.00 92.00 307 GLY A N 1
ATOM 2543 C CA . GLY A 1 307 ? -16.682 -4.950 9.674 1.00 92.00 307 GLY A CA 1
ATOM 2544 C C . GLY A 1 307 ? -15.279 -5.480 9.985 1.00 92.00 307 GLY A C 1
ATOM 2545 O O . GLY A 1 307 ? -14.267 -4.948 9.535 1.00 92.00 307 GLY A O 1
ATOM 2546 N N . GLU A 1 308 ? -15.201 -6.546 10.779 1.00 89.50 308 GLU A N 1
ATOM 2547 C CA . GLU A 1 308 ? -13.930 -7.079 11.292 1.00 89.50 308 GLU A CA 1
ATOM 2548 C C . GLU A 1 308 ? -13.074 -7.806 10.248 1.00 89.50 308 GLU A C 1
ATOM 2550 O O . GLU A 1 308 ? -11.871 -7.980 10.443 1.00 89.50 308 GLU A O 1
ATOM 2555 N N . VAL A 1 309 ? -13.679 -8.253 9.145 1.00 87.50 309 VAL A N 1
ATOM 2556 C CA . VAL A 1 309 ? -13.042 -9.171 8.186 1.00 87.50 309 VAL A CA 1
ATOM 2557 C C . VAL A 1 309 ? -11.830 -8.526 7.509 1.00 87.50 309 VAL A C 1
ATOM 2559 O O . VAL A 1 309 ? -10.768 -9.152 7.404 1.00 87.50 309 VAL A O 1
ATOM 2562 N N . ALA A 1 310 ? -11.988 -7.263 7.107 1.00 90.56 310 ALA A N 1
ATOM 2563 C CA . ALA A 1 310 ? -10.988 -6.494 6.373 1.00 90.56 310 ALA A CA 1
ATOM 2564 C C . ALA A 1 310 ? -9.988 -5.758 7.279 1.00 90.56 310 ALA A C 1
ATOM 2566 O O . ALA A 1 310 ? -9.094 -5.088 6.774 1.00 90.56 310 ALA A O 1
ATOM 2567 N N . LEU A 1 311 ? -10.118 -5.858 8.608 1.00 93.25 311 LEU A N 1
ATOM 2568 C CA . LEU A 1 311 ? -9.195 -5.186 9.518 1.00 93.25 311 LEU A CA 1
ATOM 2569 C C . LEU A 1 311 ? -7.775 -5.741 9.385 1.00 93.25 311 LEU A C 1
ATOM 2571 O O . LEU A 1 311 ? -7.563 -6.960 9.370 1.00 93.25 311 LEU A O 1
ATOM 2575 N N . VAL A 1 312 ? -6.813 -4.819 9.346 1.00 92.69 312 VAL A N 1
ATOM 2576 C CA . VAL A 1 312 ? -5.387 -5.112 9.249 1.00 92.69 312 VAL A CA 1
ATOM 2577 C C . VAL A 1 312 ? -4.755 -5.052 10.632 1.00 92.69 312 VAL A C 1
ATOM 2579 O O . VAL A 1 312 ? -4.846 -4.059 11.357 1.00 92.69 312 VAL A O 1
ATOM 2582 N N . ASP A 1 313 ? -4.070 -6.124 11.001 1.00 92.19 313 ASP A N 1
ATOM 2583 C CA . ASP A 1 313 ? -3.210 -6.157 12.173 1.00 92.19 313 ASP A CA 1
ATOM 2584 C C . ASP A 1 313 ? -1.857 -5.498 11.863 1.00 92.19 313 ASP A C 1
ATOM 2586 O O . ASP A 1 313 ? -0.905 -6.161 11.441 1.00 92.19 313 ASP A O 1
ATOM 2590 N N . TRP A 1 314 ? -1.781 -4.177 12.050 1.00 92.12 314 TRP A N 1
ATOM 2591 C CA . TRP A 1 314 ? -0.606 -3.370 11.703 1.00 92.12 314 TRP A CA 1
ATOM 2592 C C . TRP A 1 314 ? 0.652 -3.715 12.508 1.00 92.12 314 TRP A C 1
ATOM 2594 O O . TRP A 1 314 ? 1.761 -3.501 12.027 1.00 92.12 314 TRP A O 1
ATOM 2604 N N . VAL A 1 315 ? 0.523 -4.330 13.687 1.00 90.31 315 VAL A N 1
ATOM 2605 C CA . VAL A 1 315 ? 1.692 -4.790 14.459 1.00 90.31 315 VAL A CA 1
ATOM 2606 C C . VAL A 1 315 ? 2.216 -6.154 14.005 1.00 90.31 315 VAL A C 1
ATOM 2608 O O . VAL A 1 315 ? 3.217 -6.625 14.542 1.00 90.31 315 VAL A O 1
ATOM 2611 N N . SER A 1 316 ? 1.581 -6.790 13.011 1.00 89.88 316 SER A N 1
ATOM 2612 C CA . SER A 1 316 ? 2.073 -8.021 12.383 1.00 89.88 316 SER A CA 1
ATOM 2613 C C . SER A 1 316 ? 3.240 -7.721 11.432 1.00 89.88 316 SER A C 1
ATOM 2615 O O . SER A 1 316 ? 3.122 -7.860 10.214 1.00 89.88 316 SER A O 1
ATOM 2617 N N . ILE A 1 317 ? 4.371 -7.307 12.001 1.00 86.81 317 ILE A N 1
ATOM 2618 C CA . ILE A 1 317 ? 5.623 -6.985 11.306 1.00 86.81 317 ILE A CA 1
ATOM 2619 C C . ILE A 1 317 ? 6.798 -7.765 11.898 1.00 86.81 317 ILE A C 1
ATOM 2621 O O . ILE A 1 317 ? 6.778 -8.201 13.052 1.00 86.81 317 ILE A O 1
ATOM 2625 N N . GLY A 1 318 ? 7.861 -7.924 11.115 1.00 80.44 318 GLY A N 1
ATOM 2626 C CA . GLY A 1 318 ? 9.019 -8.709 11.518 1.00 80.44 318 GLY A CA 1
ATOM 2627 C C . GLY A 1 318 ? 8.672 -10.189 11.713 1.00 80.44 318 GLY A C 1
ATOM 2628 O O . GLY A 1 318 ? 7.799 -10.755 11.056 1.00 80.44 318 GLY A O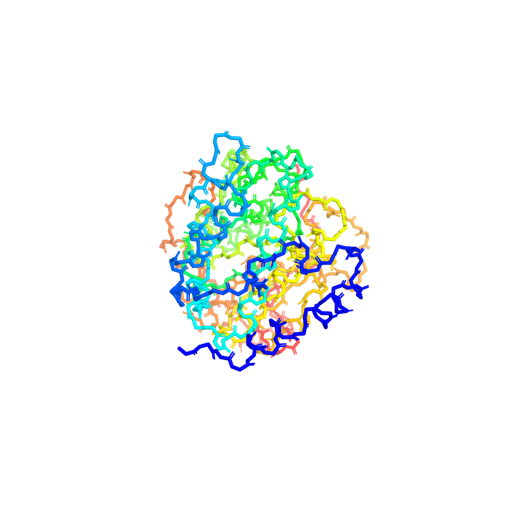 1
ATOM 2629 N N . TRP A 1 319 ? 9.364 -10.817 12.662 1.00 69.50 319 TRP A N 1
ATOM 2630 C CA . TRP A 1 319 ? 9.101 -12.194 13.096 1.00 69.50 319 TRP A CA 1
ATOM 2631 C C . TRP A 1 319 ? 8.248 -12.257 14.373 1.00 69.50 319 TRP A C 1
ATOM 2633 O O . TRP A 1 319 ? 8.004 -13.342 14.901 1.00 69.50 319 TRP A O 1
ATOM 2643 N N . TYR A 1 320 ? 7.808 -11.104 14.884 1.00 59.03 320 TYR A N 1
ATOM 2644 C CA . TYR A 1 320 ? 7.217 -10.963 16.212 1.00 59.03 320 TYR A CA 1
ATOM 2645 C C . TYR A 1 320 ? 5.685 -10.928 16.156 1.00 59.03 320 TYR A C 1
ATOM 2647 O O . TYR A 1 320 ? 5.090 -10.511 15.166 1.00 59.03 320 TYR A O 1
ATOM 2655 N N . LYS A 1 321 ? 5.049 -11.398 17.240 1.00 59.56 321 LYS A N 1
ATOM 2656 C CA . LYS A 1 321 ? 3.599 -11.326 17.495 1.00 59.56 321 LYS A CA 1
ATOM 2657 C C . LYS A 1 321 ? 2.726 -11.693 16.282 1.00 59.56 321 LYS A C 1
ATOM 2659 O O . LYS A 1 321 ? 1.890 -10.904 15.867 1.00 59.56 321 LYS A O 1
ATOM 2664 N N . ARG A 1 322 ? 2.821 -12.912 15.747 1.00 56.38 322 ARG A N 1
ATOM 2665 C CA . ARG A 1 322 ? 1.836 -13.415 14.763 1.00 56.38 322 ARG A CA 1
ATOM 2666 C C . ARG A 1 322 ? 0.490 -13.682 15.462 1.00 56.38 322 ARG A C 1
ATOM 2668 O O . ARG A 1 322 ? 0.475 -14.387 16.465 1.00 56.38 322 ARG A O 1
ATOM 2675 N N . GLY A 1 323 ? -0.627 -13.122 14.980 1.00 56.31 323 GLY A N 1
ATOM 2676 C CA . GLY A 1 323 ? -1.957 -13.413 15.551 1.00 56.31 323 GLY A CA 1
ATOM 2677 C C . GLY A 1 323 ? -3.044 -12.352 15.332 1.00 56.31 323 GLY A C 1
ATOM 2678 O O . GLY A 1 323 ? -3.290 -11.526 16.206 1.00 56.31 323 GLY A O 1
ATOM 2679 N N . LYS A 1 324 ? -3.776 -12.451 14.212 1.00 60.88 324 LYS A N 1
ATOM 2680 C CA . LYS A 1 324 ? -4.856 -11.523 13.814 1.00 60.88 324 LYS A CA 1
ATOM 2681 C C . LYS A 1 324 ? -6.010 -11.429 14.833 1.00 60.88 324 LYS A C 1
ATOM 2683 O O . LYS A 1 324 ? -6.574 -10.362 15.032 1.00 60.88 324 LYS A O 1
ATOM 2688 N N . GLN A 1 325 ? -6.385 -12.523 15.501 1.00 66.19 325 GLN A N 1
ATOM 2689 C CA . GLN A 1 325 ? -7.730 -12.635 16.096 1.00 66.19 325 GLN A CA 1
ATOM 2690 C C . GLN A 1 325 ? -7.989 -11.775 17.347 1.00 66.19 325 GLN A C 1
ATOM 2692 O O . GLN A 1 325 ? -8.953 -11.013 17.365 1.00 66.19 325 GLN A O 1
ATOM 2697 N N . TYR A 1 326 ? -7.173 -11.878 18.404 1.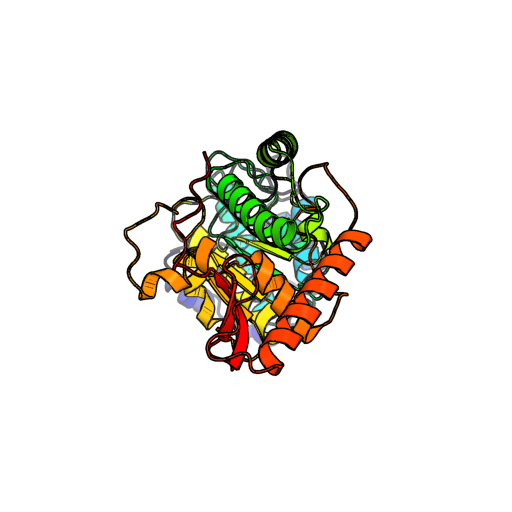00 68.81 326 TYR A N 1
ATOM 2698 C CA . TYR A 1 326 ? -7.411 -11.113 19.647 1.00 68.81 326 TYR A CA 1
ATOM 2699 C C . TYR A 1 326 ? -7.304 -9.601 19.417 1.00 68.81 326 TYR A C 1
ATOM 2701 O O . TYR A 1 326 ? -8.066 -8.792 19.951 1.00 68.81 326 TYR A O 1
ATOM 2709 N N . ARG A 1 327 ? -6.348 -9.246 18.568 1.00 77.50 327 ARG A N 1
ATOM 2710 C CA . ARG A 1 327 ? -6.062 -7.893 18.148 1.00 77.50 327 ARG A CA 1
ATOM 2711 C C . ARG A 1 327 ? -7.240 -7.324 17.350 1.00 77.50 327 ARG A C 1
ATOM 2713 O O . ARG A 1 327 ? -7.886 -6.401 17.828 1.00 77.50 327 ARG A O 1
ATOM 2720 N N . VAL A 1 328 ? -7.666 -7.929 16.245 1.00 77.94 328 VAL A N 1
ATOM 2721 C CA . VAL A 1 328 ? -8.819 -7.439 15.454 1.00 77.94 328 VAL A CA 1
ATOM 2722 C C . VAL A 1 328 ? -10.086 -7.177 16.293 1.00 77.94 328 VAL A C 1
ATOM 2724 O O . VAL A 1 328 ? -10.722 -6.136 16.121 1.00 77.94 328 VAL A O 1
ATOM 2727 N N . LYS A 1 329 ? -10.393 -8.021 17.290 1.00 79.94 329 LYS A N 1
ATOM 2728 C CA . LYS A 1 329 ? -11.517 -7.785 18.221 1.00 79.94 329 LYS A CA 1
ATOM 2729 C C . LYS A 1 329 ? -11.399 -6.477 19.012 1.00 79.94 329 LYS A C 1
ATOM 2731 O O . LYS A 1 329 ? -12.402 -5.823 19.281 1.00 79.94 329 LYS A O 1
ATOM 2736 N N . SER A 1 330 ? -10.188 -6.074 19.390 1.00 79.00 330 SER A N 1
ATOM 2737 C CA . SER A 1 330 ? -9.972 -4.819 20.119 1.00 79.00 330 SER A CA 1
ATOM 2738 C C . SER A 1 330 ? -10.201 -3.593 19.222 1.00 79.00 330 SER A C 1
ATOM 2740 O O . SER A 1 330 ? -10.784 -2.616 19.684 1.00 79.00 330 SER A O 1
ATOM 2742 N N . PHE A 1 331 ? -9.834 -3.655 17.933 1.00 85.94 331 PHE A N 1
ATOM 2743 C CA . PHE A 1 331 ? -10.189 -2.608 16.958 1.00 85.94 331 PHE A CA 1
ATOM 2744 C C . PHE A 1 331 ? -11.702 -2.479 16.794 1.00 85.94 331 PHE A C 1
ATOM 2746 O O . PHE A 1 331 ? -12.226 -1.370 16.786 1.00 85.94 331 PHE A O 1
ATOM 2753 N N . LYS A 1 332 ? -12.415 -3.604 16.713 1.00 88.31 332 LYS A N 1
ATOM 2754 C CA . LYS A 1 332 ? -13.878 -3.608 16.636 1.00 88.31 332 LYS A CA 1
ATOM 2755 C C . LYS A 1 332 ? -14.515 -2.845 17.799 1.00 88.31 332 LYS A C 1
ATOM 2757 O O . LYS A 1 332 ? -15.314 -1.938 17.585 1.00 88.31 332 LYS A O 1
ATOM 2762 N N . LEU A 1 333 ? -14.127 -3.196 19.028 1.00 86.06 333 LEU A N 1
ATOM 2763 C CA . LEU A 1 333 ? -14.630 -2.543 20.240 1.00 86.06 333 LEU A CA 1
ATOM 2764 C C . LEU A 1 333 ? -14.322 -1.042 20.247 1.00 86.06 333 LEU A C 1
ATOM 2766 O O . LEU A 1 333 ? -15.162 -0.245 20.661 1.00 86.06 333 LEU A O 1
ATOM 2770 N N . PHE A 1 334 ? -13.145 -0.656 19.750 1.00 87.06 334 PHE A N 1
ATOM 2771 C CA . PHE A 1 334 ? -12.778 0.744 19.578 1.00 87.06 334 PHE A CA 1
ATOM 2772 C C . PHE A 1 334 ? -13.669 1.488 18.612 1.00 87.06 334 PHE A C 1
ATOM 2774 O O . PHE A 1 334 ? -14.227 2.520 18.975 1.00 87.06 334 PHE A O 1
ATOM 2781 N N . PHE A 1 335 ? -13.842 0.971 17.405 1.00 90.75 335 PHE A N 1
ATOM 2782 C CA . PHE A 1 335 ? -14.633 1.662 16.404 1.00 90.75 335 PHE A CA 1
ATOM 2783 C C . PHE A 1 335 ? -16.115 1.717 16.784 1.00 90.75 335 PHE A C 1
ATOM 2785 O O . PHE A 1 335 ? -16.740 2.758 16.596 1.00 90.75 335 PHE A O 1
ATOM 2792 N N . ASP A 1 336 ? -16.655 0.675 17.425 1.00 89.62 336 ASP A N 1
ATOM 2793 C CA . ASP A 1 336 ? -18.003 0.713 18.008 1.00 89.62 336 ASP A CA 1
ATOM 2794 C C . ASP A 1 336 ? -18.148 1.822 19.054 1.00 89.62 336 ASP A C 1
ATOM 2796 O O . ASP A 1 336 ? -19.152 2.535 19.072 1.00 89.62 336 ASP A O 1
ATOM 2800 N N . PHE A 1 337 ? -17.158 1.972 19.938 1.00 86.00 337 PHE A N 1
ATOM 2801 C CA . PHE A 1 337 ? -17.144 3.038 20.936 1.00 86.00 337 PHE A CA 1
ATOM 2802 C C . PHE A 1 337 ? -17.087 4.422 20.276 1.00 86.00 337 PHE A C 1
ATOM 2804 O O . PHE A 1 337 ? -17.899 5.286 20.600 1.00 86.00 337 PHE A O 1
ATOM 2811 N N . VAL A 1 338 ? -16.186 4.610 19.310 1.00 85.88 338 VAL A N 1
ATOM 2812 C CA . VAL A 1 338 ? -16.016 5.864 18.562 1.00 85.88 338 VAL A CA 1
ATOM 2813 C C . VAL A 1 338 ? -17.315 6.280 17.863 1.00 85.88 338 VAL A C 1
ATOM 2815 O O . VAL A 1 338 ? -17.754 7.422 18.011 1.00 85.88 338 VAL A O 1
ATOM 2818 N N . ILE A 1 339 ? -17.964 5.355 17.149 1.00 87.94 339 ILE A N 1
ATOM 2819 C CA . ILE A 1 339 ? -19.231 5.603 16.443 1.00 87.94 339 ILE A CA 1
ATOM 2820 C C . ILE A 1 339 ? -20.341 5.967 17.440 1.00 87.94 339 ILE A C 1
ATOM 2822 O O . ILE A 1 339 ? -21.070 6.939 17.230 1.00 87.94 339 ILE A O 1
ATOM 2826 N N . LYS A 1 340 ? -20.444 5.244 18.564 1.00 84.81 340 LYS A N 1
ATOM 2827 C CA . LYS A 1 340 ? -21.412 5.559 19.628 1.00 84.81 340 LYS A CA 1
ATOM 2828 C C . LYS A 1 340 ? -21.197 6.958 20.207 1.00 84.81 340 LYS A C 1
ATOM 2830 O O . LYS A 1 340 ? -22.166 7.698 20.352 1.00 84.81 340 LYS A O 1
ATOM 2835 N N . CYS A 1 341 ? -19.953 7.336 20.506 1.00 77.31 341 CYS A N 1
ATOM 2836 C CA . CYS A 1 341 ? -19.623 8.668 21.016 1.00 77.31 341 CYS A CA 1
ATOM 2837 C C . CYS A 1 341 ? -20.006 9.779 20.033 1.00 77.31 341 CYS A C 1
ATOM 2839 O O . CYS A 1 341 ? -20.533 10.804 20.456 1.00 77.31 341 CYS A O 1
ATOM 2841 N N . TYR A 1 342 ? -19.786 9.568 18.733 1.00 81.62 342 TYR A N 1
ATOM 2842 C CA . TYR A 1 342 ? -20.172 10.533 17.706 1.00 81.62 342 TYR A CA 1
ATOM 2843 C C . TYR A 1 342 ? -21.694 10.757 17.662 1.00 81.62 342 TYR A C 1
ATOM 2845 O O . TYR A 1 342 ? -22.148 11.901 17.658 1.00 81.62 342 TYR A O 1
ATOM 2853 N N . HIS A 1 343 ? -22.493 9.685 17.694 1.00 81.00 343 HIS A N 1
ATOM 2854 C CA . HIS A 1 343 ? -23.957 9.789 17.644 1.00 81.00 343 HIS A CA 1
ATOM 2855 C C . HIS A 1 343 ? -24.602 10.279 18.949 1.00 81.00 343 HIS A C 1
ATOM 2857 O O . HIS A 1 343 ? -25.692 10.844 18.906 1.00 81.00 343 HIS A O 1
ATOM 2863 N N . ALA A 1 344 ? -23.948 10.097 20.099 1.00 71.94 344 ALA A N 1
ATOM 2864 C CA . ALA A 1 344 ? -24.480 10.496 21.405 1.00 71.94 344 ALA A CA 1
ATOM 2865 C C . ALA A 1 344 ? -24.471 12.018 21.666 1.00 71.94 344 ALA A C 1
ATOM 2867 O O . ALA A 1 344 ? -24.945 12.452 22.712 1.00 71.94 344 ALA A O 1
ATOM 2868 N N . GLY A 1 345 ? -23.957 12.843 20.744 1.00 61.25 345 GLY A N 1
ATOM 2869 C CA . GLY A 1 345 ? -24.160 14.294 20.787 1.00 61.25 345 GLY A CA 1
ATOM 2870 C C . GLY A 1 345 ? -23.541 15.012 21.991 1.00 61.25 345 GLY A C 1
ATOM 2871 O O . GLY A 1 345 ? -24.054 16.053 22.399 1.00 61.25 345 GLY A O 1
ATOM 2872 N N . SER A 1 346 ? -22.438 14.515 22.563 1.00 49.19 346 SER A N 1
ATOM 2873 C CA . SER A 1 346 ? -21.683 15.249 23.587 1.00 49.19 346 SER A CA 1
ATOM 2874 C C . SER A 1 346 ? -20.964 16.457 22.961 1.00 49.19 346 SER A C 1
ATOM 2876 O O . SER A 1 346 ? -19.789 16.375 22.618 1.00 49.19 346 SER A O 1
ATOM 2878 N N . GLY A 1 347 ? -21.735 17.530 22.747 1.00 38.81 347 GLY A N 1
ATOM 2879 C CA . GLY A 1 347 ? -21.363 18.928 22.503 1.00 38.81 347 GLY A CA 1
ATOM 2880 C C . GLY A 1 347 ? -20.066 19.203 21.741 1.00 38.81 347 GLY A C 1
ATOM 2881 O O . GLY A 1 347 ? -19.037 19.391 22.370 1.00 38.81 347 GLY A O 1
ATOM 2882 N N . GLY A 1 348 ? -20.153 19.353 20.413 1.00 39.69 348 GLY A N 1
ATOM 2883 C CA . GLY A 1 348 ? -19.124 19.989 19.576 1.00 39.69 348 GLY A CA 1
ATOM 2884 C C . GLY A 1 348 ? -17.802 19.222 19.488 1.00 39.69 348 GLY A C 1
ATOM 2885 O O . GLY A 1 348 ? -16.992 19.282 20.397 1.00 39.69 348 GLY A O 1
ATOM 2886 N N . TRP A 1 349 ? -17.540 18.572 18.348 1.00 43.31 349 TRP A N 1
ATOM 2887 C CA . TRP A 1 349 ? -16.356 17.721 18.135 1.00 43.31 349 TRP A CA 1
ATOM 2888 C C . TRP A 1 349 ? -16.250 16.634 19.207 1.00 43.31 349 TRP A C 1
ATOM 2890 O O . TRP A 1 349 ? -15.570 16.821 20.207 1.00 43.31 349 TRP A O 1
ATOM 2900 N N . GLY A 1 350 ? -16.913 15.491 18.998 1.00 46.84 350 GLY A N 1
ATOM 2901 C CA . GLY A 1 350 ? -16.859 14.360 19.927 1.00 46.84 350 GLY A CA 1
ATOM 2902 C C . GLY A 1 350 ? -15.412 13.968 20.238 1.00 46.84 350 GLY A C 1
ATOM 2903 O O . GLY A 1 350 ? -14.768 13.271 19.450 1.00 46.84 350 GLY A O 1
ATOM 2904 N N . GLN A 1 351 ? -14.892 14.468 21.362 1.00 57.47 351 GLN A N 1
ATOM 2905 C CA . GLN A 1 351 ? -13.574 14.131 21.872 1.00 57.47 351 GLN A CA 1
ATOM 2906 C C . GLN A 1 351 ? -13.622 12.670 22.301 1.00 57.47 351 GLN A C 1
ATOM 2908 O O . GLN A 1 351 ? -14.276 12.290 23.272 1.00 57.47 351 GLN A O 1
ATOM 2913 N N . VAL A 1 352 ? -12.910 11.842 21.556 1.00 62.22 352 VAL A N 1
ATOM 2914 C CA . VAL A 1 352 ? -12.538 10.506 21.988 1.00 62.22 352 VAL A CA 1
ATOM 2915 C C . VAL A 1 352 ? -11.393 10.708 22.984 1.00 62.22 352 VAL A C 1
ATOM 2917 O O . VAL A 1 352 ? -10.462 11.476 22.734 1.00 62.22 352 VAL A O 1
ATOM 2920 N N . ARG A 1 353 ? -11.475 10.081 24.164 1.00 63.66 353 ARG A N 1
ATOM 2921 C CA . ARG A 1 353 ? -10.432 10.195 25.205 1.00 63.66 353 ARG A CA 1
ATOM 2922 C C . ARG A 1 353 ? -9.023 10.014 24.618 1.00 63.66 353 ARG A C 1
ATOM 2924 O O . ARG A 1 353 ? -8.846 9.208 23.705 1.00 63.66 353 ARG A O 1
ATOM 2931 N N . ASN A 1 354 ? -8.040 10.679 25.233 1.00 64.62 354 ASN A N 1
ATOM 2932 C CA . ASN A 1 354 ? -6.613 10.674 24.868 1.00 64.62 354 ASN A CA 1
ATOM 2933 C C . ASN A 1 354 ? -6.274 11.460 23.591 1.00 64.62 354 ASN A C 1
ATOM 2935 O O . ASN A 1 354 ? -5.460 11.018 22.788 1.00 64.62 354 ASN A O 1
ATOM 2939 N N . GLY A 1 355 ? -6.886 12.633 23.409 1.00 70.31 355 GLY A N 1
ATOM 2940 C CA . GLY A 1 355 ? -6.501 13.545 22.332 1.00 70.31 355 GLY A CA 1
ATOM 2941 C C . GLY A 1 355 ? -6.885 13.046 20.940 1.00 70.31 355 GLY A C 1
ATOM 2942 O O . GLY A 1 355 ? -6.157 13.290 19.987 1.00 70.31 355 GLY A O 1
ATOM 2943 N N . LEU A 1 356 ? -8.015 12.348 20.809 1.00 79.12 356 LEU A N 1
ATOM 2944 C CA . LEU A 1 356 ? -8.585 11.954 19.522 1.00 79.12 356 LEU A CA 1
ATOM 2945 C C . LEU A 1 356 ? -9.906 12.691 19.291 1.00 79.12 356 LEU A C 1
ATOM 2947 O O . LEU A 1 356 ? -10.696 12.900 20.209 1.00 79.12 356 LEU A O 1
ATOM 2951 N N . LYS A 1 357 ? -10.180 13.073 18.049 1.00 82.06 357 LYS A N 1
ATOM 2952 C CA . LYS A 1 357 ? -11.437 13.707 17.643 1.00 82.06 357 LYS A CA 1
ATOM 2953 C C . LYS A 1 357 ? -12.033 12.963 16.463 1.00 82.06 357 LYS A C 1
ATOM 2955 O O . LYS A 1 357 ? -11.320 12.619 15.523 1.00 82.06 357 LYS A O 1
ATOM 2960 N N . VAL A 1 358 ? -13.347 12.755 16.498 1.00 85.50 358 VAL A N 1
ATOM 2961 C CA . VAL A 1 358 ? -14.091 12.283 15.325 1.00 85.50 358 VAL A CA 1
ATOM 2962 C C . VAL A 1 358 ? -14.438 13.477 14.447 1.00 85.50 358 VAL A C 1
ATOM 2964 O O . VAL A 1 358 ? -14.951 14.490 14.927 1.00 85.50 358 VAL A O 1
ATOM 2967 N N . SER A 1 359 ? -14.161 13.358 13.156 1.00 82.69 359 SER A N 1
ATOM 2968 C CA . SER A 1 359 ? -14.498 14.346 12.138 1.00 82.69 359 SER A CA 1
ATOM 2969 C C . SER A 1 359 ? -15.141 13.672 10.927 1.00 82.69 359 SER A C 1
ATOM 2971 O O . SER A 1 359 ? -15.294 12.451 10.890 1.00 82.69 359 SER A O 1
ATOM 2973 N N . LEU A 1 360 ? -15.531 14.482 9.946 1.00 84.50 360 LEU A N 1
ATOM 2974 C CA . LEU A 1 360 ? -16.018 14.020 8.655 1.00 84.50 360 LEU A CA 1
ATOM 2975 C C . LEU A 1 360 ? -14.996 14.358 7.572 1.00 84.50 360 LEU A C 1
ATOM 2977 O O . LEU A 1 360 ? -14.474 15.475 7.525 1.00 84.50 360 LEU A O 1
ATOM 2981 N N . ASP A 1 361 ? -14.722 13.398 6.692 1.00 81.06 361 ASP A N 1
ATOM 2982 C CA . ASP A 1 361 ? -13.969 13.663 5.471 1.00 81.06 361 ASP A CA 1
ATOM 2983 C C . ASP A 1 361 ? -14.822 14.426 4.437 1.00 81.06 361 ASP A C 1
ATOM 2985 O O . ASP A 1 361 ? -16.004 14.716 4.638 1.00 81.06 361 ASP A O 1
ATOM 2989 N N . ALA A 1 362 ? -14.219 14.762 3.294 1.00 75.56 362 ALA A N 1
ATOM 2990 C CA . ALA A 1 362 ? -14.901 15.492 2.222 1.00 75.56 362 ALA A CA 1
ATOM 2991 C C . ALA A 1 362 ? -16.091 14.730 1.599 1.00 75.56 362 ALA A C 1
ATOM 2993 O O . ALA A 1 362 ? -16.904 15.339 0.910 1.00 75.56 362 ALA A O 1
ATOM 2994 N N . ASN A 1 363 ? -16.192 13.420 1.834 1.00 78.44 363 ASN A N 1
ATOM 2995 C CA . ASN A 1 363 ? -17.287 12.569 1.384 1.00 78.44 363 ASN A CA 1
ATOM 2996 C C . ASN A 1 363 ? -18.318 12.310 2.501 1.00 78.44 363 ASN A C 1
ATOM 2998 O O . ASN A 1 363 ? -19.204 11.477 2.320 1.00 78.44 363 ASN A O 1
ATOM 3002 N N . GLY A 1 364 ? -18.208 12.985 3.652 1.00 81.50 364 GLY A N 1
ATOM 3003 C CA . GLY A 1 364 ? -19.115 12.808 4.786 1.00 81.50 364 GLY A CA 1
ATOM 3004 C C . GLY A 1 364 ? -18.895 11.508 5.563 1.00 81.50 364 GLY A C 1
ATOM 3005 O O . GLY A 1 364 ? -19.813 11.045 6.235 1.00 81.50 364 GLY A O 1
ATOM 3006 N N . ARG A 1 365 ? -17.708 10.895 5.473 1.00 85.44 365 ARG A N 1
ATOM 3007 C CA . ARG A 1 365 ? -17.367 9.659 6.198 1.00 85.44 365 ARG A CA 1
ATOM 3008 C C . ARG A 1 365 ? -16.677 9.975 7.513 1.00 85.44 365 ARG A C 1
ATOM 3010 O O . ARG A 1 365 ? -15.901 10.926 7.577 1.00 85.44 365 ARG A O 1
ATOM 3017 N N . LEU A 1 366 ? -16.909 9.154 8.538 1.00 89.19 366 LEU A N 1
ATOM 3018 C CA . LEU A 1 366 ? -16.247 9.333 9.827 1.00 89.19 366 LEU A CA 1
ATOM 3019 C C . LEU A 1 366 ? -14.754 9.025 9.707 1.00 89.19 366 LEU A C 1
ATOM 3021 O O . LEU A 1 366 ? -14.364 7.963 9.216 1.00 89.19 366 LEU A O 1
ATOM 3025 N N . VAL A 1 367 ? -13.942 9.949 10.212 1.00 89.19 367 VAL A N 1
ATOM 3026 C CA . VAL A 1 367 ? -12.486 9.829 10.333 1.00 89.19 367 VAL A CA 1
ATOM 3027 C C . VAL A 1 367 ? -12.043 10.252 11.730 1.00 89.19 367 VAL A C 1
ATOM 3029 O O . VAL A 1 367 ? -12.690 11.073 12.380 1.00 89.19 367 VAL A O 1
ATOM 3032 N N . LEU A 1 368 ? -10.933 9.692 12.196 1.00 88.88 368 LEU A N 1
ATOM 3033 C CA . LEU A 1 368 ? -10.283 10.046 13.452 1.00 88.88 368 LEU A CA 1
ATOM 3034 C C . LEU A 1 368 ? -9.095 10.966 13.182 1.00 88.88 368 LEU A C 1
ATOM 3036 O O . LEU A 1 368 ? -8.280 10.686 12.314 1.00 88.88 368 LEU A O 1
ATOM 3040 N N . VAL A 1 369 ? -8.970 12.050 13.935 1.00 84.50 369 VAL A N 1
ATOM 3041 C CA . VAL A 1 369 ? -7.804 12.943 13.873 1.00 84.50 369 VAL A CA 1
ATOM 3042 C C . VAL A 1 369 ? -7.256 13.187 15.268 1.00 84.50 369 VAL A C 1
ATOM 3044 O O . VAL A 1 369 ? -8.011 13.165 16.245 1.00 84.50 369 VAL A O 1
ATOM 3047 N N . ALA A 1 370 ? -5.955 13.441 15.378 1.00 82.00 370 ALA A N 1
ATOM 3048 C CA . ALA A 1 370 ? -5.368 13.835 16.653 1.00 82.00 370 ALA A CA 1
ATOM 3049 C C . ALA A 1 370 ? -5.786 15.263 17.053 1.00 82.00 370 ALA A C 1
ATOM 3051 O O . ALA A 1 370 ? -5.896 16.178 16.231 1.00 82.00 370 ALA A O 1
ATOM 3052 N N . ASP A 1 371 ? -6.009 15.465 18.347 1.00 71.62 371 ASP A N 1
ATOM 3053 C CA . ASP A 1 371 ? -6.313 16.749 18.958 1.00 71.62 371 ASP A CA 1
ATOM 3054 C C . ASP A 1 371 ? -5.015 17.528 19.208 1.00 71.62 371 ASP A C 1
ATOM 3056 O O . ASP A 1 371 ? -4.339 17.359 20.221 1.00 71.62 371 ASP A O 1
ATOM 3060 N N . LEU A 1 372 ? -4.681 18.425 18.280 1.00 59.75 372 LEU A N 1
ATOM 3061 C CA . LEU A 1 372 ? -3.468 19.257 18.313 1.00 59.75 372 LEU A CA 1
ATOM 3062 C C . LEU A 1 372 ? -3.445 20.320 19.427 1.00 59.75 372 LEU A C 1
ATOM 3064 O O . LEU A 1 372 ? -2.549 21.157 19.457 1.00 59.75 372 LEU A O 1
ATOM 3068 N N . SER A 1 373 ? -4.440 20.334 20.316 1.00 53.53 373 SER A N 1
ATOM 3069 C CA . SER A 1 373 ? -4.412 21.153 21.534 1.00 53.53 373 SER A CA 1
ATOM 3070 C C . SER A 1 373 ? -3.495 20.576 22.622 1.00 53.53 373 SER A C 1
ATOM 3072 O O . SER A 1 373 ? -3.183 21.273 23.584 1.00 53.53 373 SER A O 1
ATOM 3074 N N . SER A 1 374 ? -3.032 19.330 22.462 1.00 39.41 374 SER A N 1
ATOM 3075 C CA . SER A 1 374 ? -1.988 18.722 23.295 1.00 39.41 374 SER A CA 1
ATOM 3076 C C . SER A 1 374 ? -0.616 18.883 22.621 1.00 39.41 374 SER A C 1
ATOM 3078 O O . SER A 1 374 ? -0.541 18.764 21.396 1.00 39.41 374 SER A O 1
ATOM 3080 N N . PRO A 1 375 ? 0.468 19.166 23.372 1.00 31.50 375 PRO A N 1
ATOM 3081 C CA . PRO A 1 375 ? 1.800 19.313 22.791 1.00 31.50 375 PRO A CA 1
ATOM 3082 C C . PRO A 1 375 ? 2.191 18.037 22.027 1.00 31.50 375 PRO A C 1
ATOM 3084 O O . PRO A 1 375 ? 1.820 16.941 22.461 1.00 31.50 375 PRO A O 1
ATOM 3087 N N . PRO A 1 376 ? 2.913 18.156 20.895 1.00 38.06 376 PRO A N 1
ATOM 3088 C CA . PRO A 1 376 ? 3.329 16.998 20.117 1.00 38.06 376 PRO A CA 1
ATOM 3089 C C . PRO A 1 376 ? 4.092 16.030 21.019 1.00 38.06 376 PRO A C 1
ATOM 3091 O O . PRO A 1 376 ? 4.974 16.439 21.777 1.00 38.06 376 PRO A O 1
ATOM 3094 N N . TYR A 1 377 ? 3.734 14.748 20.945 1.00 34.91 377 TYR A N 1
ATOM 3095 C CA . TYR A 1 377 ? 4.488 13.690 21.599 1.00 34.91 377 TYR A CA 1
ATOM 3096 C C . TYR A 1 377 ? 5.880 13.680 20.963 1.00 34.91 377 TYR A C 1
ATOM 3098 O O . TYR A 1 377 ? 6.043 13.257 19.821 1.00 34.91 377 TYR A O 1
ATOM 3106 N N . LEU A 1 378 ? 6.866 14.228 21.669 1.00 30.86 378 LEU A N 1
ATOM 3107 C CA . LEU A 1 378 ? 8.269 14.101 21.307 1.00 30.86 378 LEU A CA 1
ATOM 3108 C C . LEU A 1 378 ? 8.677 12.671 21.677 1.00 30.86 378 LEU A C 1
ATOM 3110 O O . LEU A 1 378 ? 8.682 12.358 22.870 1.00 30.86 378 LEU A O 1
ATOM 3114 N N . PRO A 1 379 ? 8.973 11.776 20.717 1.00 29.17 379 PRO A N 1
ATOM 3115 C CA . PRO A 1 379 ? 9.664 10.546 21.064 1.00 29.17 379 PRO A CA 1
ATOM 3116 C C . PRO A 1 379 ? 11.027 10.943 21.645 1.00 29.17 379 PRO A C 1
ATOM 3118 O O . PRO A 1 379 ? 11.818 11.608 20.975 1.00 29.17 379 PRO A O 1
ATOM 3121 N N . SER A 1 380 ? 11.232 10.611 22.919 1.00 29.42 380 SER A N 1
ATOM 3122 C CA . SER A 1 380 ? 12.495 10.777 23.645 1.00 29.42 380 SER A CA 1
ATOM 3123 C C . SER A 1 380 ? 13.592 9.894 23.078 1.00 29.42 380 SER A C 1
ATOM 3125 O O . SER A 1 380 ? 13.268 8.702 22.844 1.00 29.42 380 SER A O 1
#

Radius of gyration: 23.72 Å; chains: 1; bounding box: 50×46×74 Å

Foldseek 3Di:
DDDVVLVVCLVCQVVQQVVVCPDPDNDRPCVVCVVSNDPDDDQDLFPVSVVVVLCVVQVLVDPPRPHDPVVVVLVVLLCVLLVHDVRPVVPVVSVVLVSLVVVLVVVCVVVPVPAPQCLSLLCPLDRLQLAQEEEEAAEQDDPFHHSNFALAQGLDQLNLLVLVLLQVLLVLLCVLVVNCLSHDDPVRSVLLSVRVHPSLQSNLNYRRHHCQRHDDPDDPSSVSSNVVVLVVLLSCQVPHFAHEYEQEDDVSVVSCVSHDVLRYHYQAAYRSNPDDDDPDDPVNLSRYSQFQVRLLQSQLSCCVPPNLSSRGSSSPGRPDDDDSPVRSVSSNVVSVVVVCQVVVCPDDFSDSPPQKTWDADPNRDTGITGNPVDPPPDPD

InterPro domains:
  IPR002043 Uracil-DNA glycosylase family 1 [PTHR11264] (116-272)
  IPR005122 Uracil-DNA glycosylase-like [PF03167] (130-276)
  IPR036895 Uracil-DNA glycosylase-like domain superfamily [G3DSA:3.40.470.10] (46-318)
  IPR036895 Uracil-DNA glycosylase-like domain superfamily [SSF52141] (115-314)